Protein 4E08 (pdb70)

Organism: Drosophila melanogaster (NCBI:txid7227)

Sequence (372 aa):
MSKSALVILAPGAEEMEFIIAADVLRRAGIKVTVAGLNGGEAVKCSRDVQILPDTSLAQVASDKFDVVVLPGGLGGSNAMGESSLVGDLLRSQESGGGLIAAICAAPTVLAKHGVASGKSLTSYPSMKPQLVNNYSYVDDKTVVKDGNLITSRGPGTAYEFALKIAEELAGKEKVQEVAKGLLVAYMSKSALVILAPGAEEMEFIIAADVLRRAGIKVTVAGLNGGEAVKCSRDVQILPDTSLAQVASDKFDVVVLPGGLGGSSNAMGESSLVGDLLRSQESGGGLIAAICAAPTVLAKHGVASGKSLTSYPSMKPQLVNNYSYVDDKTVVKDGNLITSRGPGTAYEFALKIAEELAGKEKVQEVAKGLLVAY

Foldseek 3Di:
DAAEEEEEDEAAFPVLLSCLLQVLLVLLVHHYFYAYAPWQAWHQYNVRDTHGGPTHLVVCLVPDHLEYEYTDGPRRLVSLLPDVSNLVSQVVCVVVQHAYEYEALNVLSCVSSVHPFAEEEEHAVVNVVSAVPGYPYDDPDQWDDTRRYIYGHDSVSSNVRSLVVSCVGRHDVSSVVSCVVVVHDD/DAAEEEEEDEAQFAVLLSVLQQVLLVLLVHHYFYAYAVWQAWHQYNVRDTHGGNTHLVVCLVPDHLEYEYGDGPRSLVSLLPDVSNLSVLVCCQVVQHAYEYEALNVVSCVSSVHPWAEEEEHAQVCVVSAVPGYNYDHDDAWDDGRRYIYGYDSVSSNVSSLVVSCVRRNDVSSVVSCVVVVHDD

Nearest PDB structures (foldseek):
  4e08-assembly1_B  TM=1.003E+00  e=2.175E-38  Drosophila melanogaster
  4xll-assembly1_B  TM=9.543E-01  e=8.600E-21  Toxoplasma gondii
  4k2h-assembly1_A  TM=9.562E-01  e=2.232E-19  Salmonella enterica subsp. enterica serovar T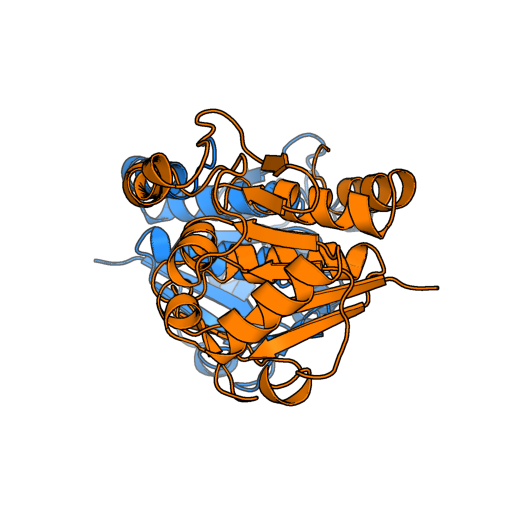yphimurium str. LT2
  3ot1-assembly1_B  TM=9.361E-01  e=4.733E-19  Vibrio cholerae O1 biovar El Tor str. N16961
  3ewn-assembly1_A  TM=8.450E-01  e=3.547E-13  Pseudomonas syringae pv. tomato

Secondary structure (DSSP, 8-state):
---EEEEEE-TT--HHHHHHHHHHHHHTT-EEEEEESSSSS-EE-TTS-EEE-SEETGGGTT---SEEEE---HHHHHHHHH-HHHHHHHHHHHHTT-EEEEETTTHHHHHHTT-STT-EE---GGGGGGSSSSSEE-SS-SEEEETTEEEE-SGGGHHHHHHHHHHHHH-HHHHHHHHHHHT---/---EEEEEE-TT--HHHHHHHHHHHHHTT-EEEEEETTSSS-EE-TTS-EEE-SEEGGGGTT---SEEEE---HHHHHHHHT-HHHHHHHHHHHHTT-EEEEETTTHHHHHHTT-STT-EE---GGGHHHHTTTSEE-SS-SEEEETTEEEE-SGGGHHHHHHHHHHHHH-HHHHHHHHHHHT---

Radius of gyration: 20.21 Å; Cα contacts (8 Å, |Δi|>4): 924; chains: 2; bounding box: 49×44×60 Å

B-factor: mean 31.73, std 8.94, range [16.46, 103.24]

Solvent-accessible surface area: 14583 Å² total; per-residue (Å²): 251,83,86,22,0,3,0,1,0,1,55,19,2,3,0,0,1,0,0,0,2,0,0,0,0,51,47,4,57,8,135,8,22,4,0,0,15,126,25,45,145,36,11,118,3,40,71,80,4,63,0,58,11,78,30,8,0,70,135,14,41,111,72,199,24,51,0,5,0,0,2,0,6,112,34,0,2,80,26,2,9,149,21,92,52,0,0,82,24,0,113,71,19,69,100,67,56,15,30,2,0,0,1,13,5,0,0,15,1,0,31,151,28,59,0,5,79,60,45,26,0,0,0,50,58,85,38,70,102,105,0,67,132,94,13,71,30,28,82,116,120,68,20,15,82,49,49,27,2,0,0,0,33,0,3,35,9,1,18,66,1,0,0,59,0,0,41,74,20,38,29,156,115,80,0,87,96,14,3,169,25,0,55,28,107,86,239,84,82,24,0,2,0,1,0,1,54,18,2,4,0,0,2,0,0,0,1,0,0,0,0,48,49,5,51,7,141,12,20,4,0,0,15,126,25,46,151,40,12,118,4,48,83,80,5,60,0,58,13,80,32,8,0,66,132,13,43,109,74,193,23,55,0,5,0,0,2,0,7,99,40,0,0,59,27,2,10,148,22,87,49,0,0,78,22,0,109,72,19,70,102,66,45,19,12,3,0,0,0,13,4,0,0,1,0,0,37,100,26,57,2,5,83,53,54,36,0,0,0,47,48,82,34,68,103,92,0,64,132,91,12,60,30,51,69,140,116,62,8,11,78,42,45,70,3,0,0,0,40,0,3,37,7,2,21,65,2,0,0,62,0,0,46,82,18,37,30,149,135,77,1,85,98,11,2,169,24,0,54,26,109,87

InterPro domains:
  IPR002818 DJ-1/PfpI [PF01965] (3-168)
  IPR006287 Protein/nucleic acid deglycase DJ-1 [TIGR01383] (5-181)
  IPR029062 Class I glutamine amidotransferase-like [G3DSA:3.40.50.880] (1-187)
  IPR029062 Class I glutamine amidotransferase-like [SSF52317] (3-185)
  IPR050325 Protein/nucleic acid deglycase [PTHR48094] (3-179)

Structure (mmCIF, N/CA/C/O backbone):
data_4E08
#
_entry.id   4E08
#
_cell.length_a   52.520
_cell.length_b   52.520
_cell.length_c   227.173
_cell.angle_alpha   90.00
_cell.angle_beta   90.00
_cell.angle_gamma   120.00
#
_symmetry.space_group_name_H-M   'P 32 2 1'
#
loop_
_entity.id
_entity.type
_entity.pdbx_description
1 polymer 'DJ-1 beta'
2 non-polymer 'SULFATE ION'
3 water water
#
loop_
_atom_site.group_PDB
_atom_site.id
_atom_site.type_symbol
_atom_site.label_atom_id
_atom_site.label_alt_id
_atom_site.label_comp_id
_atom_site.label_asym_id
_atom_site.label_entity_id
_atom_site.label_seq_id
_atom_site.pdbx_PDB_ins_code
_atom_site.Cartn_x
_atom_site.Cartn_y
_atom_site.Cartn_z
_atom_site.occupancy
_atom_site.B_iso_or_equiv
_atom_site.auth_seq_id
_atom_site.auth_comp_id
_atom_site.auth_asym_id
_atom_site.auth_atom_id
_atom_site.pdbx_PDB_model_num
ATOM 1 N N . MET A 1 4 ? 34.307 -7.932 18.302 1.00 83.75 1 MET A N 1
ATOM 2 C CA . MET A 1 4 ? 34.138 -8.725 17.046 1.00 82.63 1 MET A CA 1
ATOM 3 C C . MET A 1 4 ? 32.795 -9.470 16.988 1.00 78.03 1 MET A C 1
ATOM 4 O O . MET A 1 4 ? 32.207 -9.627 15.912 1.00 75.35 1 MET A O 1
ATOM 9 N N . SER A 1 5 ? 32.315 -9.923 18.145 1.00 71.91 2 SER A N 1
ATOM 10 C CA . SER A 1 5 ? 31.034 -10.625 18.231 1.00 64.98 2 SER A CA 1
ATOM 11 C C . SER A 1 5 ? 30.443 -10.578 19.640 1.00 57.83 2 SER A C 1
ATOM 12 O O . SER A 1 5 ? 31.156 -10.362 20.622 1.00 58.78 2 SER A O 1
ATOM 15 N N . LYS A 1 6 ? 29.133 -10.760 19.716 1.00 47.87 3 LYS A N 1
ATOM 16 C CA . LYS A 1 6 ? 28.432 -10.807 20.978 1.00 43.69 3 LYS A CA 1
ATOM 17 C C . LYS A 1 6 ? 27.884 -12.210 21.162 1.00 38.14 3 LYS A C 1
ATOM 18 O O . LYS A 1 6 ? 27.604 -12.927 20.185 1.00 34.35 3 LYS A O 1
ATOM 24 N N . SER A 1 7 ? 27.754 -12.618 22.421 1.00 35.98 4 SER A N 1
ATOM 25 C CA . SER A 1 7 ? 27.307 -13.965 22.728 1.00 32.19 4 SER A CA 1
ATOM 26 C C . SER A 1 7 ? 26.016 -13.985 23.541 1.00 31.18 4 SER A C 1
ATOM 27 O O . SER A 1 7 ? 25.673 -13.006 24.224 1.00 30.72 4 SER A O 1
ATOM 30 N N . ALA A 1 8 ? 25.289 -15.095 23.461 1.00 27.42 5 ALA A N 1
ATOM 31 C CA . ALA A 1 8 ? 24.135 -15.261 24.313 1.00 27.64 5 ALA A CA 1
ATOM 32 C C . ALA A 1 8 ? 24.061 -16.694 24.809 1.00 27.30 5 ALA A C 1
ATOM 33 O O . ALA A 1 8 ? 24.189 -17.633 24.038 1.00 28.24 5 ALA A O 1
ATOM 35 N N . LEU A 1 9 ? 23.862 -16.844 26.109 1.00 26.43 6 LEU A N 1
ATOM 36 C CA . LEU A 1 9 ? 23.633 -18.142 26.693 1.00 24.78 6 LEU A CA 1
ATOM 37 C C . LEU A 1 9 ? 22.128 -18.324 26.848 1.00 24.27 6 LEU A C 1
ATOM 38 O O . LEU A 1 9 ? 21.475 -17.576 27.587 1.00 24.95 6 LEU A O 1
ATOM 43 N N . VAL A 1 10 ? 21.567 -19.311 26.161 1.00 23.23 7 VAL A N 1
ATOM 44 C CA . VAL A 1 10 ? 20.150 -19.586 26.334 1.00 22.33 7 VAL A CA 1
ATOM 45 C C . VAL A 1 10 ? 19.984 -20.909 27.058 1.00 22.81 7 VAL A C 1
ATOM 46 O O . VAL A 1 10 ? 20.368 -21.998 26.516 1.00 23.34 7 VAL A O 1
ATOM 50 N N . ILE A 1 11 ? 19.388 -20.852 28.259 1.00 22.00 8 ILE A N 1
ATOM 51 C CA . ILE A 1 11 ? 19.304 -22.058 29.100 1.00 21.28 8 ILE A CA 1
ATOM 52 C C . ILE A 1 11 ? 18.040 -22.840 28.787 1.00 22.95 8 ILE A C 1
ATOM 53 O O . ILE A 1 11 ? 16.930 -22.321 28.886 1.00 24.11 8 ILE A O 1
ATOM 58 N N . LEU A 1 12 ? 18.219 -24.108 28.412 1.00 24.29 9 LEU A N 1
ATOM 59 C CA . LEU A 1 12 ? 17.099 -24.951 28.010 1.00 22.43 9 LEU A CA 1
ATOM 60 C C . LEU A 1 12 ? 16.784 -25.950 29.118 1.00 23.16 9 LEU A C 1
ATOM 61 O O . LEU A 1 12 ? 17.545 -26.876 29.382 1.00 24.62 9 LEU A O 1
ATOM 66 N N . ALA A 1 13 ? 15.615 -25.801 29.732 1.00 22.76 10 ALA A N 1
ATOM 67 C CA . ALA A 1 13 ? 15.270 -26.657 30.865 1.00 21.73 10 ALA A CA 1
ATOM 68 C C . ALA A 1 13 ? 14.037 -27.512 30.616 1.00 22.17 10 ALA A C 1
ATOM 69 O O . ALA A 1 13 ? 13.132 -27.133 29.849 1.00 21.57 10 ALA A O 1
ATOM 71 N N . PRO A 1 14 ? 13.988 -28.694 31.248 1.00 23.04 11 PRO A N 1
ATOM 72 C CA . PRO A 1 14 ? 12.810 -29.512 31.097 1.00 22.85 11 PRO A CA 1
ATOM 73 C C . PRO A 1 14 ? 11.571 -28.717 31.479 1.00 22.54 11 PRO A C 1
ATOM 74 O O . PRO A 1 14 ? 11.578 -28.002 32.477 1.00 23.64 11 PRO A O 1
ATOM 78 N N . GLY A 1 15 ? 10.559 -28.773 30.618 1.00 21.61 12 GLY A N 1
ATOM 79 C CA . GLY A 1 15 ? 9.301 -28.110 30.848 1.00 21.18 12 GLY A CA 1
ATOM 80 C C . GLY A 1 15 ? 9.307 -26.679 30.366 1.00 21.38 12 GLY A C 1
ATOM 81 O O . GLY A 1 15 ? 8.378 -25.922 30.696 1.00 22.53 12 GLY A O 1
ATOM 82 N N . ALA A 1 16 ? 10.364 -26.283 29.643 1.00 19.94 13 ALA A N 1
ATOM 83 C CA . ALA A 1 16 ? 10.450 -24.935 29.040 1.00 18.91 13 ALA A CA 1
ATOM 84 C C . ALA A 1 16 ? 9.319 -24.712 28.041 1.00 19.31 13 ALA A C 1
ATOM 85 O O . ALA A 1 16 ? 8.888 -25.636 27.324 1.00 19.34 13 ALA A O 1
ATOM 87 N N . GLU A 1 17 ? 8.890 -23.469 27.955 1.00 20.31 14 GLU A N 1
ATOM 88 C CA . GLU A 1 17 ? 8.027 -23.049 26.852 1.00 21.44 14 GLU A CA 1
ATOM 89 C C . GLU A 1 17 ? 8.858 -22.948 25.554 1.00 20.78 14 GLU A C 1
ATOM 90 O O . GLU A 1 17 ? 9.592 -21.966 25.319 1.00 20.28 14 GLU A O 1
ATOM 96 N N . GLU A 1 18 ? 8.741 -23.994 24.749 1.00 21.44 15 GLU A N 1
ATOM 97 C CA . GLU A 1 18 ? 9.483 -24.152 23.509 1.00 21.34 15 GLU A CA 1
ATOM 98 C C . GLU A 1 18 ? 9.356 -22.976 22.515 1.00 21.11 15 GLU A C 1
ATOM 99 O O . GLU A 1 18 ? 10.299 -22.700 21.786 1.00 21.95 15 GLU A O 1
ATOM 105 N N . MET A 1 19 ? 8.183 -22.347 22.447 1.00 20.83 16 MET A N 1
ATOM 106 C CA . MET A 1 19 ? 7.983 -21.199 21.555 1.00 21.15 16 MET A CA 1
ATOM 107 C C . MET A 1 19 ? 8.860 -20.082 22.009 1.00 21.62 16 MET A C 1
ATOM 108 O O . MET A 1 19 ? 9.619 -19.542 21.219 1.00 21.50 16 MET A O 1
ATOM 113 N N . GLU A 1 20 ? 8.758 -19.731 23.286 1.00 21.68 17 GLU A N 1
ATOM 114 C CA . GLU A 1 20 ? 9.569 -18.649 23.849 1.00 23.86 17 GLU A CA 1
ATOM 115 C C . GLU A 1 20 ? 11.074 -18.903 23.640 1.00 22.14 17 GLU A C 1
ATOM 116 O O . GLU A 1 20 ? 11.818 -18.032 23.217 1.00 22.19 17 GLU A O 1
ATOM 122 N N . PHE A 1 21 ? 11.493 -20.106 24.004 1.00 21.68 18 PHE A N 1
ATOM 123 C CA . PHE A 1 21 ? 12.861 -20.589 23.780 1.00 21.44 18 PHE A CA 1
ATOM 124 C C . PHE A 1 21 ? 13.327 -20.435 22.321 1.00 20.83 18 PHE A C 1
ATOM 125 O O . PHE A 1 21 ? 14.415 -19.897 22.071 1.00 20.14 18 PHE A O 1
ATOM 133 N N . ILE A 1 22 ? 12.525 -20.964 21.389 1.00 21.21 19 ILE A N 1
ATOM 134 C CA . ILE A 1 22 ? 12.933 -21.075 19.980 1.00 22.33 19 ILE A CA 1
ATOM 135 C C . ILE A 1 22 ? 13.021 -19.665 19.370 1.00 23.56 19 ILE A C 1
ATOM 136 O O . ILE A 1 22 ? 13.953 -19.353 18.631 1.00 21.94 19 ILE A O 1
ATOM 141 N N . ILE A 1 23 ? 12.076 -18.807 19.747 1.00 21.48 20 ILE A N 1
ATOM 142 C CA . ILE A 1 23 ? 12.100 -17.423 19.292 1.00 21.96 20 ILE A CA 1
ATOM 143 C C . ILE A 1 23 ? 13.350 -16.647 19.727 1.00 20.50 20 ILE A C 1
ATOM 144 O O . ILE A 1 23 ? 13.949 -16.019 18.905 1.00 20.05 20 ILE A O 1
ATOM 149 N N . ALA A 1 24 ? 13.699 -16.694 21.014 1.00 20.24 21 ALA A N 1
ATOM 150 C CA . ALA A 1 24 ? 14.930 -16.116 21.535 1.00 21.33 21 ALA A CA 1
ATOM 151 C C . ALA A 1 24 ? 16.168 -16.737 20.866 1.00 21.75 21 ALA A C 1
ATOM 152 O O . ALA A 1 24 ? 17.022 -16.004 20.402 1.00 22.74 21 ALA A O 1
ATOM 154 N N . ALA A 1 25 ? 16.269 -18.060 20.761 1.00 20.99 22 ALA A N 1
ATOM 155 C CA . ALA A 1 25 ? 17.448 -18.621 20.073 1.00 21.79 22 ALA A CA 1
ATOM 156 C C . ALA A 1 25 ? 17.549 -18.175 18.625 1.00 22.75 22 ALA A C 1
ATOM 157 O O . ALA A 1 25 ? 18.619 -17.809 18.180 1.00 22.58 22 ALA A O 1
ATOM 159 N N . ASP A 1 26 ? 16.422 -18.218 17.902 1.00 22.25 23 ASP A N 1
ATOM 160 C CA . ASP A 1 26 ? 16.444 -18.106 16.448 1.00 22.86 23 ASP A CA 1
ATOM 161 C C . ASP A 1 26 ? 16.620 -16.630 16.105 1.00 22.85 23 ASP A C 1
ATOM 162 O O . ASP A 1 26 ? 17.406 -16.327 15.241 1.00 22.63 23 ASP A O 1
ATOM 167 N N . VAL A 1 27 ? 15.922 -15.732 16.822 1.00 20.59 24 VAL A N 1
ATOM 168 C CA . VAL A 1 27 ? 16.022 -14.287 16.560 1.00 23.33 24 VAL A CA 1
ATOM 169 C C . VAL A 1 27 ? 17.441 -13.783 16.866 1.00 23.87 24 VAL A C 1
ATOM 170 O O . VAL A 1 27 ? 17.983 -12.984 16.108 1.00 24.72 24 VAL A O 1
ATOM 174 N N . LEU A 1 28 ? 18.038 -14.306 17.928 1.00 23.30 25 LEU A N 1
ATOM 175 C CA . LEU A 1 28 ? 19.374 -13.886 18.320 1.00 24.60 25 LEU A CA 1
ATOM 176 C C . LEU A 1 28 ? 20.421 -14.290 17.276 1.00 25.06 25 LEU A C 1
ATOM 177 O O . LEU A 1 28 ? 21.330 -13.514 16.957 1.00 26.71 25 LEU A O 1
ATOM 182 N N . ARG A 1 29 ? 20.265 -15.499 16.739 1.00 24.86 26 ARG A N 1
ATOM 183 C CA . ARG A 1 29 ? 21.113 -15.985 15.649 1.00 25.39 26 ARG A CA 1
ATOM 184 C C . ARG A 1 29 ? 20.942 -15.165 14.383 1.00 25.70 26 ARG A C 1
ATOM 185 O O . ARG A 1 29 ? 21.938 -14.851 13.723 1.00 27.47 26 ARG A O 1
ATOM 193 N N . ARG A 1 30 ? 19.695 -14.801 14.055 1.00 25.30 27 ARG A N 1
ATOM 194 C CA . ARG A 1 30 ? 19.396 -13.924 12.888 1.00 26.85 27 ARG A CA 1
ATOM 195 C C . ARG A 1 30 ? 20.142 -12.607 13.002 1.00 27.36 27 ARG A C 1
ATOM 196 O O . ARG A 1 30 ? 20.593 -12.066 12.003 1.00 27.64 27 ARG A O 1
ATOM 204 N N . ALA A 1 31 ? 20.267 -12.092 14.226 1.00 26.95 28 ALA A N 1
ATOM 205 C CA . ALA A 1 31 ? 20.864 -10.770 14.460 1.00 27.19 28 ALA A CA 1
ATOM 206 C C . ALA A 1 31 ? 22.388 -10.838 14.584 1.00 28.97 28 ALA A C 1
ATOM 207 O O . ALA A 1 31 ? 23.034 -9.831 14.878 1.00 28.54 28 ALA A O 1
ATOM 209 N N . GLY A 1 32 ? 22.960 -12.034 14.376 1.00 28.06 29 GLY A N 1
ATOM 210 C CA . GLY A 1 32 ? 24.423 -12.165 14.196 1.00 29.02 29 GLY A CA 1
ATOM 211 C C . GLY A 1 32 ? 25.100 -12.489 15.517 1.00 29.71 29 GLY A C 1
ATOM 212 O O . GLY A 1 32 ? 26.313 -12.375 15.666 1.00 30.47 29 GLY A O 1
ATOM 213 N N . ILE A 1 33 ? 24.280 -12.859 16.486 1.00 28.50 30 ILE A N 1
ATOM 214 C CA . ILE A 1 33 ? 24.728 -13.153 17.823 1.00 29.89 30 ILE A CA 1
ATOM 215 C C . ILE A 1 33 ? 25.065 -14.631 17.923 1.00 28.03 30 ILE A C 1
ATOM 216 O O . ILE A 1 33 ? 24.360 -15.475 17.378 1.00 27.83 30 ILE A O 1
ATOM 221 N N . LYS A 1 34 ? 26.152 -14.912 18.610 1.00 29.04 31 LYS A N 1
ATOM 222 C CA . LYS A 1 34 ? 26.612 -16.253 18.875 1.00 29.48 31 LYS A CA 1
ATOM 223 C C . LYS A 1 34 ? 25.835 -16.868 20.059 1.00 28.27 31 LYS A C 1
ATOM 224 O O . LYS A 1 34 ? 26.094 -16.599 21.240 1.00 26.70 31 LYS A O 1
ATOM 230 N N . VAL A 1 35 ? 24.870 -17.705 19.712 1.00 27.21 32 VAL A N 1
ATOM 231 C CA . VAL A 1 35 ? 23.999 -18.339 20.696 1.00 26.37 32 VAL A CA 1
ATOM 232 C C . VAL A 1 35 ? 24.468 -19.746 21.062 1.00 26.03 32 VAL A C 1
ATOM 233 O O . VAL A 1 35 ? 24.567 -20.638 20.194 1.00 26.21 32 VAL A O 1
ATOM 237 N N . THR A 1 36 ? 24.699 -19.943 22.355 1.00 25.48 33 THR A N 1
ATOM 238 C CA . THR A 1 36 ? 24.846 -21.280 22.929 1.00 23.91 33 THR A CA 1
ATOM 239 C C . THR A 1 36 ? 23.585 -21.732 23.639 1.00 23.52 33 THR A C 1
ATOM 240 O O . THR A 1 36 ? 23.093 -21.067 24.576 1.00 25.45 33 THR A O 1
ATOM 244 N N . VAL A 1 37 ? 23.048 -22.852 23.195 1.00 21.08 34 VAL A N 1
ATOM 245 C CA . VAL A 1 37 ? 21.903 -23.432 23.856 1.00 21.88 34 VAL A CA 1
ATOM 246 C C . VAL A 1 37 ? 22.476 -24.475 24.822 1.00 23.18 34 VAL A C 1
ATOM 247 O O . VAL A 1 37 ? 23.113 -25.443 24.397 1.00 22.89 34 VAL A O 1
ATOM 251 N N . ALA A 1 38 ? 22.286 -24.230 26.117 1.00 21.66 35 ALA A N 1
ATOM 252 C CA . ALA A 1 38 ? 22.858 -25.044 27.175 1.00 23.61 35 ALA A CA 1
ATOM 253 C C . ALA A 1 38 ? 21.718 -25.790 27.895 1.00 23.93 35 ALA A C 1
ATOM 254 O O . ALA A 1 38 ? 20.847 -25.176 28.504 1.00 25.39 35 ALA A O 1
ATOM 256 N N . GLY A 1 39 ? 21.717 -27.109 27.787 1.00 23.13 36 GLY A N 1
ATOM 257 C CA . GLY A 1 39 ? 20.743 -27.926 28.511 1.00 24.42 36 GLY A CA 1
ATOM 258 C C . GLY A 1 39 ? 20.947 -27.850 30.009 1.00 24.14 36 GLY A C 1
ATOM 259 O O . GLY A 1 39 ? 22.076 -27.950 30.486 1.00 25.04 36 GLY A O 1
ATOM 260 N N . LEU A 1 40 ? 19.860 -27.688 30.761 1.00 24.60 37 LEU A N 1
ATOM 261 C CA . LEU A 1 40 ? 20.010 -27.489 32.209 1.00 25.19 37 LEU A CA 1
ATOM 262 C C . LEU A 1 40 ? 20.741 -28.646 32.903 1.00 26.54 37 LEU A C 1
ATOM 263 O O . LEU A 1 40 ? 21.672 -28.420 33.674 1.00 26.33 37 LEU A O 1
ATOM 268 N N . ASN A 1 41 ? 20.326 -29.885 32.625 1.00 26.94 38 ASN A N 1
ATOM 269 C CA . ASN A 1 41 ? 20.852 -31.029 33.364 1.00 29.02 38 ASN A CA 1
ATOM 270 C C . ASN A 1 41 ? 21.868 -31.896 32.622 1.00 29.30 38 ASN A C 1
ATOM 271 O O . ASN A 1 41 ? 22.289 -32.943 33.133 1.00 29.37 38 ASN A O 1
ATOM 276 N N . GLY A 1 42 ? 22.262 -31.468 31.429 1.00 27.92 39 GLY A N 1
ATOM 277 C CA . GLY A 1 42 ? 23.139 -32.292 30.586 1.00 29.06 39 GLY A CA 1
ATOM 278 C C . GLY A 1 42 ? 23.037 -31.923 29.112 1.00 26.75 39 GLY A C 1
ATOM 279 O O . GLY A 1 42 ? 22.478 -30.887 28.769 1.00 23.20 39 GLY A O 1
ATOM 280 N N . GLY A 1 43 ? 23.609 -32.769 28.253 1.00 26.71 40 GLY A N 1
ATOM 281 C CA . GLY A 1 43 ? 23.580 -32.539 26.816 1.00 26.92 40 GLY A CA 1
ATOM 282 C C . GLY A 1 43 ? 22.451 -33.268 26.085 1.00 28.16 40 GLY A C 1
ATOM 283 O O . GLY A 1 43 ? 22.337 -33.187 24.843 1.00 27.60 40 GLY A O 1
ATOM 284 N N . GLU A 1 44 ? 21.612 -33.957 26.854 1.00 28.92 41 GLU A N 1
ATOM 285 C CA . GLU A 1 44 ? 20.500 -34.745 26.287 1.00 32.12 41 GLU A CA 1
ATOM 286 C C . GLU A 1 44 ? 19.313 -33.875 25.816 1.00 26.72 41 GLU A C 1
ATOM 287 O O . GLU A 1 44 ? 19.157 -32.707 26.206 1.00 25.82 41 GLU A O 1
ATOM 293 N N . ALA A 1 45 ? 18.497 -34.452 24.955 1.00 25.40 42 ALA A N 1
ATOM 294 C CA . ALA A 1 45 ? 17.281 -33.778 24.452 1.00 24.51 42 ALA A CA 1
ATOM 295 C C . ALA A 1 45 ? 16.412 -33.331 25.621 1.00 22.88 42 ALA A C 1
ATOM 296 O O . ALA A 1 45 ? 16.263 -34.076 26.604 1.00 22.78 42 ALA A O 1
ATOM 298 N N . VAL A 1 46 ? 15.845 -32.130 25.513 1.00 21.27 43 VAL A N 1
ATOM 299 C CA . VAL A 1 46 ? 15.009 -31.563 26.585 1.00 20.62 43 VAL A CA 1
ATOM 300 C C . VAL A 1 46 ? 13.556 -31.608 26.131 1.00 20.68 43 VAL A C 1
ATOM 301 O O . VAL A 1 46 ? 13.250 -31.189 25.034 1.00 19.68 43 VAL A O 1
ATOM 305 N N . LYS A 1 47 ? 12.696 -32.200 26.949 1.00 21.43 44 LYS A N 1
ATOM 306 C CA . LYS A 1 47 ? 11.262 -32.265 26.685 1.00 23.28 44 LYS A CA 1
ATOM 307 C C . LYS A 1 47 ? 10.567 -31.010 27.237 1.00 22.60 44 LYS A C 1
ATOM 308 O O . LYS A 1 47 ? 10.529 -30.773 28.459 1.00 22.91 44 LYS A O 1
ATOM 314 N N . CYS A 1 48 ? 10.040 -30.207 26.317 1.00 20.83 45 CYS A N 1
ATOM 315 C CA . CYS A 1 48 ? 9.472 -28.926 26.653 1.00 20.80 45 CYS A CA 1
ATOM 316 C C . CYS A 1 48 ? 7.991 -29.058 27.067 1.00 21.74 45 CYS A C 1
ATOM 317 O O . CYS A 1 48 ? 7.433 -30.177 27.108 1.00 20.61 45 CYS A O 1
ATOM 320 N N . SER A 1 49 ? 7.367 -27.918 27.336 1.00 21.65 46 SER A N 1
ATOM 321 C CA . SER A 1 49 ? 6.045 -27.883 27.956 1.00 21.73 46 SER A CA 1
ATOM 322 C C . SER A 1 49 ? 4.931 -28.485 27.133 1.00 22.33 46 SER A C 1
ATOM 323 O O . SER A 1 49 ? 3.960 -28.964 27.706 1.00 22.89 46 SER A O 1
ATOM 326 N N . ARG A 1 50 ? 5.040 -28.458 25.797 1.00 21.44 47 ARG A N 1
ATOM 327 C CA . ARG A 1 50 ? 4.038 -29.069 24.946 1.00 21.94 47 ARG A CA 1
ATOM 328 C C . ARG A 1 50 ? 4.648 -30.276 24.246 1.00 23.30 47 ARG A C 1
ATOM 329 O O . ARG A 1 50 ? 4.285 -30.617 23.115 1.00 21.88 47 ARG A O 1
ATOM 337 N N . ASP A 1 51 ? 5.594 -30.916 24.945 1.00 24.30 48 ASP A N 1
ATOM 338 C CA . ASP A 1 51 ? 6.141 -32.217 24.539 1.00 25.84 48 ASP A CA 1
ATOM 339 C C . ASP A 1 51 ? 7.035 -32.198 23.280 1.00 25.47 48 ASP A C 1
ATOM 340 O O . ASP A 1 51 ? 7.326 -33.254 22.743 1.00 26.81 48 ASP A O 1
ATOM 345 N N . VAL A 1 52 ? 7.449 -31.025 22.821 1.00 24.38 49 VAL A N 1
ATOM 346 C CA . VAL A 1 52 ? 8.469 -30.922 21.773 1.00 25.13 49 VAL A CA 1
ATOM 347 C C . VAL A 1 52 ? 9.821 -31.143 22.444 1.00 24.75 49 VAL A C 1
ATOM 348 O O . VAL A 1 52 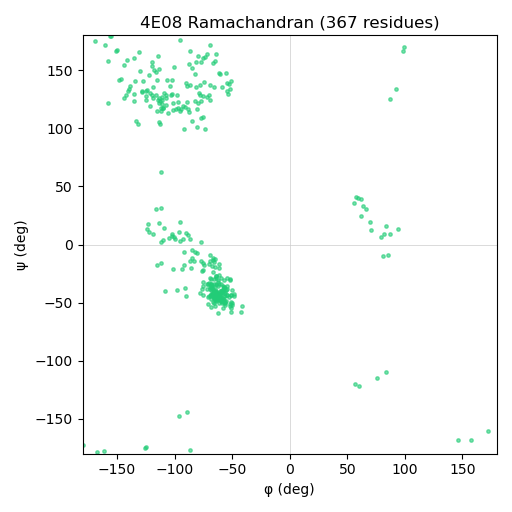? 10.126 -30.507 23.488 1.00 21.57 49 VAL A O 1
ATOM 352 N N . GLN A 1 53 ? 10.614 -32.038 21.850 1.00 23.34 50 GLN A N 1
ATOM 353 C CA . GLN A 1 53 ? 11.965 -32.373 22.331 1.00 24.28 50 GLN A CA 1
ATOM 354 C C . GLN A 1 53 ? 13.060 -31.714 21.530 1.00 22.58 50 GLN A C 1
ATOM 355 O O . GLN A 1 53 ? 13.069 -31.750 20.306 1.00 22.90 50 GLN A O 1
ATOM 361 N N . ILE A 1 54 ? 13.966 -31.077 22.228 1.00 20.83 51 ILE A N 1
ATOM 362 C CA . ILE A 1 54 ? 14.942 -30.223 21.549 1.00 21.67 51 ILE A CA 1
ATOM 363 C C . ILE A 1 54 ? 16.314 -30.622 22.019 1.00 21.16 51 ILE A C 1
ATOM 364 O O . ILE A 1 54 ? 16.542 -30.756 23.215 1.00 20.76 51 ILE A O 1
ATOM 369 N N . LEU A 1 55 ? 17.229 -30.814 21.080 1.00 22.69 52 LEU A N 1
ATOM 370 C CA . LEU A 1 55 ? 18.637 -31.051 21.409 1.00 24.82 52 LEU A CA 1
ATOM 371 C C . LEU A 1 55 ? 19.355 -29.772 21.729 1.00 24.19 52 LEU A C 1
ATOM 372 O O . LEU A 1 55 ? 19.433 -28.892 20.876 1.00 23.58 52 LEU A O 1
ATOM 377 N N . PRO A 1 56 ? 19.937 -29.680 22.938 1.00 25.02 53 PRO A N 1
ATOM 378 C CA . PRO A 1 56 ? 20.797 -28.544 23.228 1.00 24.17 53 PRO A CA 1
ATOM 379 C C . PRO A 1 56 ? 22.126 -28.638 22.473 1.00 24.62 53 PRO A C 1
ATOM 380 O O . PRO A 1 56 ? 22.481 -29.723 21.977 1.00 25.20 53 PRO A O 1
ATOM 384 N N . ASP A 1 57 ? 22.855 -27.523 22.386 1.00 24.20 54 ASP A N 1
ATOM 385 C CA . ASP A 1 57 ? 24.183 -27.515 21.768 1.00 24.99 54 ASP A CA 1
ATOM 386 C C . ASP A 1 57 ? 25.181 -28.226 22.704 1.00 24.94 54 ASP A C 1
ATOM 387 O O . ASP A 1 57 ? 26.084 -28.941 22.268 1.00 24.56 54 ASP A O 1
ATOM 39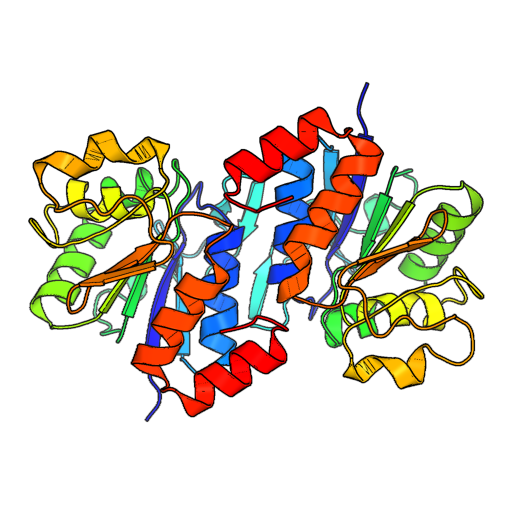2 N N . THR A 1 58 ? 25.011 -28.001 24.003 1.00 24.58 55 THR A N 1
ATOM 393 C CA . THR A 1 58 ? 25.890 -28.539 25.034 1.00 24.76 55 THR A CA 1
ATOM 394 C C . THR A 1 58 ? 25.148 -28.482 26.388 1.00 24.24 55 THR A C 1
ATOM 395 O O . THR A 1 58 ? 23.960 -28.132 26.428 1.00 23.25 55 THR A O 1
ATOM 399 N N . SER A 1 59 ? 25.801 -28.890 27.470 1.00 23.98 56 SER A N 1
ATOM 400 C CA . SER A 1 59 ? 25.235 -28.754 28.832 1.00 23.97 56 SER A CA 1
ATOM 401 C C . SER A 1 59 ? 25.546 -27.390 29.507 1.00 23.85 56 SER A C 1
ATOM 402 O O . SER A 1 59 ? 26.532 -26.739 29.187 1.00 24.69 56 SER A O 1
ATOM 405 N N . LEU A 1 60 ? 24.706 -26.983 30.456 1.00 25.00 57 LEU A N 1
ATOM 406 C CA . LEU A 1 60 ? 24.991 -25.772 31.255 1.00 25.35 57 LEU A CA 1
ATOM 407 C C . LEU A 1 60 ? 26.349 -25.953 31.940 1.00 26.95 57 LEU A C 1
ATOM 408 O O . LEU A 1 60 ? 27.212 -25.056 31.912 1.00 27.81 57 LEU A O 1
ATOM 413 N N . ALA A 1 61 ? 26.558 -27.137 32.504 1.00 26.56 58 ALA A N 1
ATOM 414 C CA . ALA A 1 61 ? 27.775 -27.406 33.256 1.00 27.94 58 ALA A CA 1
ATOM 415 C C . ALA A 1 61 ? 29.011 -27.165 32.390 1.00 27.97 58 ALA A C 1
ATOM 416 O O . ALA A 1 61 ? 30.002 -26.663 32.868 1.00 26.80 58 ALA A O 1
ATOM 418 N N . GLN A 1 62 ? 28.923 -27.498 31.112 1.00 27.01 59 GLN A N 1
ATOM 419 C CA . GLN A 1 62 ? 30.104 -27.405 30.247 1.00 27.69 59 GLN A CA 1
ATOM 420 C C . GLN A 1 62 ? 30.437 -25.964 29.857 1.00 27.54 59 GLN A C 1
ATOM 421 O O . GLN A 1 62 ? 31.545 -25.673 29.402 1.00 28.77 59 GLN A O 1
ATOM 427 N N . VAL A 1 63 ? 29.500 -25.053 30.043 1.00 26.20 60 VAL A N 1
ATOM 428 C CA . VAL A 1 63 ? 29.808 -23.639 29.777 1.00 27.02 60 VAL A CA 1
ATOM 429 C C . VAL A 1 63 ? 29.791 -22.806 31.054 1.00 27.47 60 VAL A C 1
ATOM 430 O O . VAL A 1 63 ? 29.722 -21.576 31.011 1.00 28.70 60 VAL A O 1
ATOM 434 N N . ALA A 1 64 ? 29.893 -23.466 32.197 1.00 27.64 61 ALA A N 1
ATOM 435 C CA . ALA A 1 64 ? 29.927 -22.749 33.480 1.00 27.90 61 ALA A CA 1
ATOM 436 C C . ALA A 1 64 ? 31.165 -21.863 33.711 1.00 29.87 61 ALA A C 1
ATOM 437 O O . ALA A 1 64 ? 31.179 -21.040 34.642 1.00 30.90 61 ALA A O 1
ATOM 439 N N . SER A 1 65 ? 32.227 -22.023 32.923 1.00 30.26 62 SER A N 1
ATOM 440 C CA . SER A 1 65 ? 33.383 -21.102 33.122 1.00 31.84 62 SER A CA 1
ATOM 441 C C . SER A 1 65 ? 33.447 -19.980 32.058 1.00 32.09 62 SER A C 1
ATOM 442 O O . SER A 1 65 ? 34.440 -19.228 31.973 1.00 32.90 62 SER A O 1
ATOM 445 N N . ASP A 1 66 ? 32.410 -19.894 31.226 1.00 31.51 63 ASP A N 1
ATOM 446 C CA . ASP A 1 66 ? 32.396 -18.957 30.100 1.00 32.24 63 ASP A CA 1
ATOM 447 C C . ASP A 1 66 ? 31.577 -17.714 30.429 1.00 32.88 63 ASP A C 1
ATOM 448 O O . ASP A 1 66 ? 30.638 -17.774 31.239 1.00 31.16 63 ASP A O 1
ATOM 453 N N . LYS A 1 67 ? 31.935 -16.603 29.784 1.00 32.72 64 LYS A N 1
ATOM 454 C CA . LYS A 1 67 ? 31.224 -15.342 29.922 1.00 32.80 64 LYS A CA 1
ATOM 455 C C . LYS A 1 67 ? 30.326 -15.112 28.702 1.00 30.09 64 LYS A C 1
ATOM 456 O O . LYS A 1 67 ? 30.670 -15.435 27.576 1.00 29.78 64 LYS A O 1
ATOM 462 N N . PHE A 1 68 ? 29.154 -14.567 28.935 1.00 29.08 65 PHE A N 1
ATOM 463 C CA . PHE A 1 68 ? 28.213 -14.363 27.860 1.00 27.64 65 PHE A CA 1
ATOM 464 C C . PHE A 1 68 ? 27.674 -12.954 28.020 1.00 28.73 65 PHE A C 1
ATOM 465 O O . PHE A 1 68 ? 27.439 -12.502 29.149 1.00 29.68 65 PHE A O 1
ATOM 473 N N . ASP A 1 69 ? 27.490 -12.247 26.913 1.00 28.81 66 ASP A N 1
ATOM 474 C CA . ASP A 1 69 ? 26.979 -10.881 26.995 1.00 29.70 66 ASP A CA 1
ATOM 475 C C . ASP A 1 69 ? 25.537 -10.877 27.513 1.00 29.26 66 ASP A C 1
ATOM 476 O O . ASP A 1 69 ? 25.087 -9.894 28.098 1.00 29.74 66 ASP A O 1
ATOM 481 N N . VAL A 1 70 ? 24.838 -11.997 27.343 1.00 27.39 67 VAL A N 1
ATOM 482 C CA . VAL A 1 70 ? 23.501 -12.118 27.886 1.00 26.52 67 VAL A CA 1
ATOM 483 C C . VAL A 1 70 ? 23.188 -13.551 28.272 1.00 26.58 67 VAL A C 1
ATOM 484 O O . VAL A 1 70 ? 23.599 -14.504 27.581 1.00 26.20 67 VAL A O 1
ATOM 488 N N . VAL A 1 71 ? 22.472 -13.688 29.395 1.00 25.81 68 VAL A N 1
ATOM 489 C CA . VAL A 1 71 ? 21.976 -14.941 29.873 1.00 25.59 68 VAL A CA 1
ATOM 490 C C . VAL A 1 71 ? 20.447 -14.888 29.736 1.00 26.05 68 VAL A C 1
ATOM 491 O O . VAL A 1 71 ? 19.793 -14.022 30.309 1.00 26.10 68 VAL A O 1
ATOM 495 N N . VAL A 1 72 ? 19.905 -15.778 28.921 1.00 24.05 69 VAL A N 1
ATOM 496 C CA . VAL A 1 72 ? 18.483 -15.735 28.568 1.00 23.68 69 VAL A CA 1
ATOM 497 C C . VAL A 1 72 ? 17.710 -16.859 29.241 1.00 23.92 69 VAL A C 1
ATOM 498 O O . VAL A 1 72 ? 18.076 -18.028 29.109 1.00 22.69 69 VAL A O 1
ATOM 502 N N . LEU A 1 73 ? 16.613 -16.503 29.924 1.00 23.46 70 LEU A N 1
ATOM 503 C CA . LEU A 1 73 ? 15.821 -17.500 30.620 1.00 22.98 70 LEU A CA 1
ATOM 504 C C . LEU A 1 73 ? 14.477 -17.622 29.965 1.00 23.09 70 LEU A C 1
ATOM 505 O O . LEU A 1 73 ? 13.638 -16.763 30.183 1.00 24.48 70 LEU A O 1
ATOM 510 N N . PRO A 1 74 ? 14.246 -18.690 29.164 1.00 21.86 71 PRO A N 1
ATOM 511 C CA . PRO A 1 74 ? 12.906 -18.862 28.610 1.00 20.78 71 PRO A CA 1
ATOM 512 C C . PRO A 1 74 ? 11.926 -19.113 29.771 1.00 21.29 71 PRO A C 1
ATOM 513 O O . PRO A 1 74 ? 12.365 -19.536 30.846 1.00 20.13 71 PRO A O 1
ATOM 517 N N . GLY A 1 75 ? 10.623 -18.861 29.560 1.00 21.11 72 GLY A N 1
ATOM 518 C CA . GLY A 1 75 ? 9.607 -19.183 30.585 1.00 21.64 72 GLY A CA 1
ATOM 519 C C . GLY A 1 75 ? 9.016 -20.590 30.515 1.00 21.51 72 GLY A C 1
ATOM 520 O O . GLY A 1 75 ? 9.708 -21.570 30.166 1.00 23.87 72 GLY A O 1
ATOM 521 N N . GLY A 1 76 ? 7.734 -20.711 30.832 1.00 21.34 73 GLY A N 1
ATOM 522 C CA . GLY A 1 76 ? 7.139 -22.043 31.108 1.00 19.86 73 GLY A CA 1
ATOM 523 C C . GLY A 1 76 ? 7.311 -22.410 32.574 1.00 20.72 73 GLY A C 1
ATOM 524 O O . GLY A 1 76 ? 8.441 -22.442 33.084 1.00 21.39 73 GLY A O 1
ATOM 525 N N . LEU A 1 77 ? 6.206 -22.732 33.241 1.00 21.50 74 LEU A N 1
ATOM 526 C CA . LEU A 1 77 ? 6.236 -23.035 34.658 1.00 22.94 74 LEU A CA 1
ATOM 527 C C . LEU A 1 77 ? 7.300 -24.080 35.095 1.00 24.00 74 LEU A C 1
ATOM 528 O O . LEU A 1 77 ? 8.075 -23.832 36.034 1.00 25.68 74 LEU A O 1
ATOM 533 N N . GLY A 1 78 ? 7.344 -25.231 34.415 1.00 22.93 75 GLY A N 1
ATOM 534 C CA . GLY A 1 78 ? 8.282 -26.290 34.744 1.00 23.56 75 GLY A CA 1
ATOM 535 C C . GLY A 1 78 ? 9.740 -25.945 34.474 1.00 23.79 75 GLY A C 1
ATOM 536 O O . GLY A 1 78 ? 10.647 -26.352 35.231 1.00 24.09 75 GLY A O 1
ATOM 537 N N . GLY A 1 79 ? 9.987 -25.232 33.384 1.00 22.66 76 GLY A N 1
ATOM 538 C CA . GLY A 1 79 ? 11.371 -24.821 33.042 1.00 20.68 76 GLY A CA 1
ATOM 539 C C . GLY A 1 79 ? 11.823 -23.798 34.065 1.00 22.15 76 GLY A C 1
ATOM 540 O O . GLY A 1 79 ? 12.959 -23.822 34.576 1.00 21.04 76 GLY A O 1
ATOM 541 N N . SER A 1 80 ? 10.913 -22.888 34.378 1.00 21.79 77 SER A N 1
ATOM 542 C CA . SER A 1 80 ? 11.205 -21.892 35.383 1.00 24.15 77 SER A CA 1
ATOM 543 C C . SER A 1 80 ? 11.392 -22.513 36.795 1.00 24.42 77 SER A C 1
ATOM 544 O O . SER A 1 80 ? 12.367 -22.213 37.495 1.00 25.91 77 SER A O 1
ATOM 547 N N . ASN A 1 81 ? 10.496 -23.408 37.204 1.00 25.73 78 ASN A N 1
ATOM 548 C CA . ASN A 1 81 ? 10.714 -24.167 38.453 1.00 27.25 78 ASN A CA 1
ATOM 549 C C . ASN A 1 81 ? 12.093 -24.888 38.527 1.00 26.04 78 ASN A C 1
ATOM 550 O O . ASN A 1 81 ? 12.760 -24.838 39.558 1.00 24.05 78 ASN A O 1
ATOM 555 N N . ALA A 1 82 ? 12.492 -25.551 37.433 1.00 24.85 79 ALA A N 1
ATOM 556 C CA . ALA A 1 82 ? 13.788 -26.222 37.359 1.00 25.79 79 ALA A CA 1
ATOM 557 C C . ALA A 1 82 ? 14.959 -25.257 37.495 1.00 25.13 79 ALA A C 1
ATOM 558 O O . ALA A 1 82 ? 15.895 -25.537 38.204 1.00 26.78 79 ALA A O 1
ATOM 560 N N . MET A 1 83 ? 14.902 -24.118 36.808 1.00 24.87 80 MET A N 1
ATOM 561 C CA . MET A 1 83 ? 15.979 -23.125 36.887 1.00 24.82 80 MET A CA 1
ATOM 562 C C . MET A 1 83 ? 16.049 -22.490 38.275 1.00 25.22 80 MET A C 1
ATOM 563 O O . MET A 1 83 ? 17.130 -22.250 38.808 1.00 23.52 80 MET A O 1
ATOM 568 N N . GLY A 1 84 ? 14.878 -22.305 38.877 1.00 25.63 81 GLY A N 1
ATOM 569 C CA . GLY A 1 84 ? 14.768 -21.780 40.234 1.00 28.72 81 GLY A CA 1
ATOM 570 C C . GLY A 1 84 ? 15.334 -22.704 41.297 1.00 30.95 81 GLY A C 1
ATOM 571 O O . GLY A 1 84 ? 15.817 -22.233 42.319 1.00 32.10 81 GLY A O 1
ATOM 572 N N . GLU A 1 85 ? 15.292 -24.013 41.056 1.00 32.00 82 GLU A N 1
ATOM 573 C CA . GLU A 1 85 ? 15.891 -24.983 41.978 1.00 34.75 82 GLU A CA 1
ATOM 574 C C . GLU A 1 85 ? 17.374 -25.265 41.750 1.00 33.99 82 GLU A C 1
ATOM 575 O O . GLU A 1 85 ? 18.010 -25.882 42.579 1.00 34.13 82 GLU A O 1
ATOM 581 N N . SER A 1 86 ? 17.898 -24.846 40.604 1.00 32.57 83 SER A N 1
ATOM 582 C CA . SER A 1 86 ? 19.268 -25.163 40.192 1.00 32.27 83 SER A CA 1
ATOM 583 C C . SER A 1 86 ? 20.272 -24.243 40.869 1.00 32.96 83 SER A C 1
ATOM 584 O O . SER A 1 86 ? 20.237 -23.030 40.637 1.00 32.47 83 SER A O 1
ATOM 587 N N . SER A 1 87 ? 21.163 -24.791 41.697 1.00 34.23 84 SER A N 1
ATOM 588 C CA . SER A 1 87 ? 22.234 -23.959 42.258 1.00 35.86 84 SER A CA 1
ATOM 589 C C . SER A 1 87 ? 23.160 -23.372 41.171 1.00 33.76 84 SER A C 1
ATOM 590 O O . SER A 1 87 ? 23.647 -22.228 41.284 1.00 34.48 84 SER A O 1
ATOM 593 N N . LEU A 1 88 ? 23.363 -24.130 40.107 1.00 31.04 85 LEU A N 1
ATOM 594 C CA . LEU A 1 88 ? 24.157 -23.646 38.977 1.00 29.22 85 LEU A CA 1
ATOM 595 C C . LEU A 1 88 ? 23.594 -22.398 38.278 1.00 27.65 85 LEU A C 1
ATOM 596 O O . LEU A 1 88 ? 24.329 -21.444 38.037 1.00 28.34 85 LEU A O 1
ATOM 601 N N . VAL A 1 89 ? 22.293 -22.399 37.979 1.00 26.28 86 VAL A N 1
ATOM 602 C CA . VAL A 1 89 ? 21.619 -21.203 37.462 1.00 25.33 86 VAL A CA 1
ATOM 603 C C . VAL A 1 89 ? 21.816 -20.000 38.402 1.00 26.05 86 VAL A C 1
ATOM 604 O O . VAL A 1 89 ? 22.176 -18.929 37.930 1.00 26.48 86 VAL A O 1
ATOM 608 N N . GLY A 1 90 ? 21.575 -20.189 39.704 1.00 26.51 87 GLY A N 1
ATOM 609 C CA . GLY A 1 90 ? 21.875 -19.164 40.733 1.00 29.46 87 GLY A CA 1
ATOM 610 C C . GLY A 1 90 ? 23.301 -18.605 40.650 1.00 31.07 87 GLY A C 1
ATOM 611 O O . GLY A 1 90 ? 23.482 -17.377 40.584 1.00 31.96 87 GLY A O 1
ATOM 612 N N . ASP A 1 91 ? 24.316 -19.475 40.630 1.00 31.73 88 ASP A N 1
ATOM 613 C CA . ASP A 1 91 ? 25.733 -19.001 40.552 1.00 33.51 88 ASP A CA 1
ATOM 614 C C . ASP A 1 91 ? 25.976 -18.200 39.296 1.00 32.90 88 ASP A C 1
ATOM 615 O O . ASP A 1 91 ? 26.650 -17.167 39.320 1.00 33.66 88 ASP A O 1
ATOM 620 N N . LEU A 1 92 ? 25.425 -18.684 38.183 1.00 32.19 89 LEU A N 1
ATOM 621 C CA . LEU A 1 92 ? 25.685 -18.055 36.909 1.00 32.38 89 LEU A CA 1
ATOM 622 C C . LEU A 1 92 ? 24.959 -16.713 36.806 1.00 33.10 89 LEU A C 1
ATOM 623 O O . LEU A 1 92 ? 25.488 -15.757 36.223 1.00 34.05 89 LEU A O 1
ATOM 628 N N . LEU A 1 93 ? 23.778 -16.629 37.412 1.00 32.38 90 LEU A N 1
ATOM 629 C CA . LEU A 1 93 ? 23.032 -15.376 37.406 1.00 33.76 90 LEU A CA 1
ATOM 630 C C . LEU A 1 93 ? 23.695 -14.317 38.297 1.00 34.50 90 LEU A C 1
ATOM 631 O O . LEU A 1 93 ? 23.833 -13.160 37.879 1.00 35.83 90 LEU A O 1
ATOM 636 N N . ARG A 1 94 ? 24.107 -14.703 39.500 1.00 35.08 91 ARG A N 1
ATOM 637 C CA . ARG A 1 94 ? 24.853 -13.782 40.371 1.00 37.78 91 ARG A CA 1
ATOM 638 C C . ARG A 1 94 ? 26.139 -13.281 39.686 1.00 39.03 91 ARG A C 1
ATOM 639 O O . ARG A 1 94 ? 26.486 -12.105 39.807 1.00 40.64 91 ARG A O 1
ATOM 647 N N . SER A 1 95 ? 26.813 -14.166 38.957 1.00 38.54 92 SER A N 1
ATOM 648 C CA . SER A 1 95 ? 28.035 -13.821 38.205 1.00 40.22 92 SER A CA 1
ATOM 649 C C . SER A 1 95 ? 27.721 -12.796 37.098 1.00 39.58 92 SER A C 1
ATOM 650 O O . SER A 1 95 ? 28.422 -11.803 36.937 1.00 38.38 92 SER A O 1
ATOM 653 N N . GLN A 1 96 ? 26.653 -13.054 36.332 1.00 37.71 93 GLN A N 1
ATOM 654 C CA . GLN A 1 96 ? 26.225 -12.139 35.277 1.00 37.10 93 GLN A CA 1
ATOM 655 C C . GLN A 1 96 ? 25.861 -10.761 35.819 1.00 39.04 93 GLN A C 1
ATOM 656 O O . GLN A 1 96 ? 26.230 -9.741 35.220 1.00 37.64 93 GLN A O 1
ATOM 662 N N . GLU A 1 97 ? 25.141 -10.730 36.949 1.00 41.64 94 GLU A N 1
ATOM 663 C CA . GLU A 1 97 ? 24.775 -9.458 37.592 1.00 45.49 94 GLU A CA 1
ATOM 664 C C . GLU A 1 97 ? 26.003 -8.669 38.040 1.00 46.10 94 GLU A C 1
ATOM 665 O O . GLU A 1 97 ? 26.056 -7.455 37.840 1.00 47.12 94 GLU A O 1
ATOM 671 N N . SER A 1 98 ? 26.996 -9.349 38.616 1.00 45.18 95 SER A N 1
ATOM 672 C CA . SER A 1 98 ? 28.172 -8.655 39.153 1.00 46.27 95 SER A CA 1
ATOM 673 C C . SER A 1 98 ? 29.162 -8.191 38.087 1.00 46.62 95 SER A C 1
ATOM 674 O O . SER A 1 98 ? 29.921 -7.278 38.336 1.00 48.27 95 SER A O 1
ATOM 677 N N . GLY A 1 99 ? 29.146 -8.810 36.906 1.00 45.25 96 GLY A N 1
ATOM 678 C CA . GLY A 1 99 ? 29.936 -8.326 35.776 1.00 45.80 96 GLY A CA 1
ATOM 679 C C . GLY A 1 99 ? 29.201 -7.329 34.891 1.00 45.08 96 GLY A C 1
ATOM 680 O O . GLY A 1 99 ? 29.665 -7.012 33.812 1.00 46.63 96 GLY A O 1
ATOM 681 N N . GLY A 1 100 ? 28.037 -6.857 35.328 1.00 44.87 97 GLY A N 1
ATOM 682 C CA . GLY A 1 100 ? 27.238 -5.912 34.551 1.00 43.33 97 GLY A CA 1
ATOM 683 C C . GLY A 1 100 ? 26.766 -6.463 33.209 1.00 42.07 97 GLY A C 1
ATOM 684 O O . GLY A 1 100 ? 26.516 -5.686 32.291 1.00 42.96 97 GLY A O 1
ATOM 685 N N . GLY A 1 101 ? 26.661 -7.792 33.086 1.00 38.83 98 GLY A N 1
ATOM 686 C CA . GLY A 1 101 ? 26.173 -8.436 31.866 1.00 36.29 98 GLY A CA 1
ATOM 687 C C . GLY A 1 101 ? 24.650 -8.410 31.854 1.00 34.90 98 GLY A C 1
ATOM 688 O O . GLY A 1 101 ? 24.022 -8.262 32.903 1.00 35.35 98 GLY A O 1
ATOM 689 N N . LEU A 1 102 ? 24.054 -8.515 30.675 1.00 33.69 99 LEU A N 1
ATOM 690 C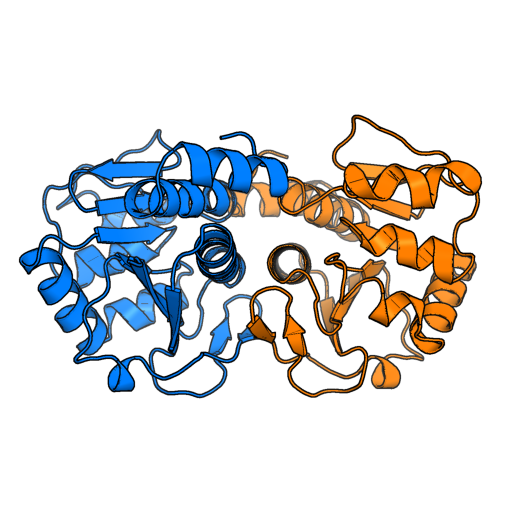 CA . LEU A 1 102 ? 22.591 -8.540 30.543 1.00 34.91 99 LEU A CA 1
ATOM 691 C C . LEU A 1 102 ? 21.935 -9.804 31.089 1.00 33.82 99 LEU A C 1
ATOM 692 O O . LEU A 1 102 ? 22.418 -10.925 30.865 1.00 34.86 99 LEU A O 1
ATOM 697 N N . ILE A 1 103 ? 20.821 -9.633 31.795 1.00 33.84 100 ILE A N 1
ATOM 698 C CA . ILE A 1 103 ? 19.937 -10.766 32.111 1.00 31.95 100 ILE A CA 1
ATOM 699 C C . ILE A 1 103 ? 18.561 -10.536 31.505 1.00 31.70 100 ILE A C 1
ATOM 700 O O . ILE A 1 103 ? 18.017 -9.423 31.576 1.00 34.14 100 ILE A O 1
ATOM 705 N N . ALA A 1 104 ? 18.017 -11.583 30.895 1.00 28.20 101 ALA A N 1
ATOM 706 C CA . ALA A 1 104 ? 16.791 -11.483 30.144 1.00 27.75 101 ALA A CA 1
ATOM 707 C C . ALA A 1 104 ? 15.898 -12.654 30.517 1.00 26.94 101 ALA A C 1
ATOM 708 O O . ALA A 1 104 ? 16.332 -13.781 30.439 1.00 27.90 101 ALA A O 1
ATOM 710 N N . ALA A 1 105 ? 14.676 -12.371 30.982 1.00 26.69 102 ALA A N 1
ATOM 711 C CA . ALA A 1 105 ? 13.719 -13.405 31.387 1.00 24.78 102 ALA A CA 1
ATOM 712 C C . ALA A 1 105 ? 12.279 -13.099 30.963 1.00 25.24 102 ALA A C 1
ATOM 713 O O . ALA A 1 105 ? 11.756 -11.991 31.157 1.00 25.49 102 ALA A O 1
ATOM 715 N N . ILE A 1 106 ? 11.620 -14.105 30.414 1.00 23.72 103 ILE A N 1
ATOM 716 C CA . ILE A 1 106 ? 10.280 -13.935 29.886 1.00 24.24 103 ILE A CA 1
ATOM 717 C C . ILE A 1 106 ? 9.315 -14.911 30.583 1.00 25.47 103 ILE A C 1
ATOM 718 O O . ILE A 1 106 ? 9.718 -16.017 30.952 1.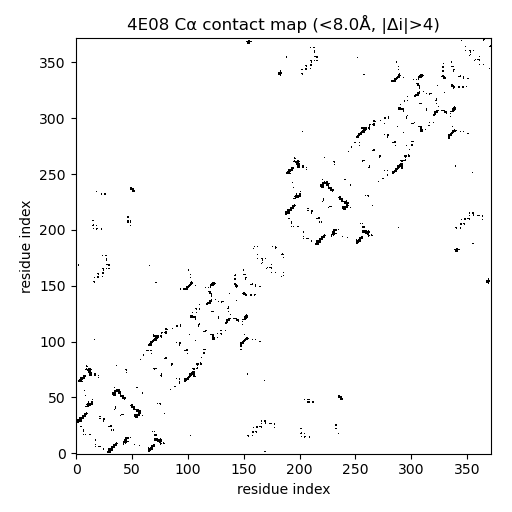00 24.13 103 ILE A O 1
ATOM 723 N N . CYS A 1 107 ? 8.070 -14.463 30.774 1.00 26.59 104 CYS A N 1
ATOM 724 C CA . CYS A 1 107 ? 6.896 -15.306 31.156 1.00 27.65 104 CYS A CA 1
ATOM 725 C C . CYS A 1 107 ? 6.965 -15.686 32.659 1.00 27.21 104 CYS A C 1
ATOM 726 O O . CYS A 1 107 ? 6.875 -14.790 33.512 1.00 27.70 104 CYS A O 1
ATOM 729 N N . ALA A 1 108 ? 7.129 -16.958 33.012 1.00 25.23 105 ALA A N 1
ATOM 730 C CA . ALA A 1 108 ? 7.314 -17.287 34.435 1.00 23.58 105 ALA A CA 1
ATOM 731 C C . ALA A 1 108 ? 8.758 -17.131 34.900 1.00 22.70 105 ALA A C 1
ATOM 732 O O . ALA A 1 108 ? 9.006 -17.111 36.094 1.00 23.44 105 ALA A O 1
ATOM 734 N N . ALA A 1 109 ? 9.704 -17.022 33.968 1.00 21.24 106 ALA A N 1
ATOM 735 C CA . ALA A 1 109 ? 11.137 -17.049 34.329 1.00 22.35 106 ALA A CA 1
ATOM 736 C C . ALA A 1 109 ? 11.642 -15.939 35.245 1.00 22.04 106 ALA A C 1
ATOM 737 O O . ALA A 1 109 ? 12.633 -16.139 35.924 1.00 22.00 106 ALA A O 1
ATOM 739 N N . PRO A 1 110 ? 10.996 -14.744 35.249 1.00 23.42 107 PRO A N 1
ATOM 740 C CA . PRO A 1 110 ? 11.518 -13.802 36.244 1.00 23.20 107 PRO A CA 1
ATOM 741 C C . PRO A 1 110 ? 11.393 -14.283 37.699 1.00 24.72 107 PRO A C 1
ATOM 742 O O . PRO A 1 110 ? 12.069 -13.723 38.576 1.00 24.47 107 PRO A O 1
ATOM 746 N N . THR A 1 111 ? 10.548 -15.303 37.980 1.00 24.77 108 THR A N 1
ATOM 747 C CA . THR A 1 111 ? 10.518 -15.876 39.363 1.00 26.35 108 THR A CA 1
ATOM 748 C C . THR A 1 111 ? 11.850 -16.546 39.732 1.00 26.06 108 THR A C 1
ATOM 749 O O . THR A 1 111 ? 12.140 -16.758 40.900 1.00 26.21 108 THR A O 1
ATOM 753 N N . VAL A 1 112 ? 12.649 -16.887 38.712 1.00 27.12 109 VAL A N 1
ATOM 754 C CA . VAL A 1 112 ? 13.993 -17.492 38.898 1.00 26.49 109 VAL A CA 1
ATOM 755 C C . VAL A 1 112 ? 14.895 -16.443 39.535 1.00 27.36 109 VAL A C 1
ATOM 756 O O . VAL A 1 112 ? 15.747 -16.751 40.359 1.00 27.65 109 VAL A O 1
ATOM 760 N N . LEU A 1 113 ? 14.698 -15.189 39.141 1.00 28.59 110 LEU A N 1
ATOM 761 C CA . LEU A 1 113 ? 15.463 -14.085 39.724 1.00 29.55 110 LEU A CA 1
ATOM 762 C C . LEU A 1 113 ? 15.119 -13.977 41.221 1.00 30.83 110 LEU A C 1
ATOM 763 O O . LEU A 1 113 ? 16.002 -13.929 42.077 1.00 30.59 110 LEU A O 1
ATOM 768 N N . ALA A 1 114 ? 13.820 -13.990 41.529 1.00 31.43 111 ALA A N 1
ATOM 769 C CA . ALA A 1 114 ? 13.349 -13.866 42.910 1.00 32.87 111 ALA A CA 1
ATOM 770 C C . ALA A 1 114 ? 13.879 -15.031 43.749 1.00 32.98 111 ALA A C 1
ATOM 771 O O . ALA A 1 114 ? 14.390 -14.831 44.848 1.00 32.71 111 ALA A O 1
ATOM 773 N N . LYS A 1 115 ? 13.764 -16.244 43.196 1.00 32.77 112 LYS A N 1
ATOM 774 C CA . LYS A 1 115 ? 14.201 -17.476 43.858 1.00 33.59 112 LYS A CA 1
ATOM 775 C C . LYS A 1 115 ? 15.707 -17.425 44.190 1.00 34.33 112 LYS A C 1
ATOM 776 O O . LYS A 1 115 ? 16.092 -17.851 45.254 1.00 35.89 112 LYS A O 1
ATOM 782 N N . HIS A 1 116 ? 16.536 -16.865 43.303 1.00 33.93 113 HIS A N 1
ATOM 783 C CA . HIS A 1 116 ? 17.991 -16.747 43.546 1.00 35.50 113 HIS A CA 1
ATOM 784 C C . HIS A 1 116 ? 18.492 -15.409 44.119 1.00 37.82 113 HIS A C 1
ATOM 785 O O . HIS A 1 116 ? 19.694 -15.188 44.145 1.00 38.97 113 HIS A O 1
ATOM 792 N N . GLY A 1 117 ? 17.587 -14.532 44.561 1.00 39.15 114 GLY A N 1
ATOM 793 C CA . GLY A 1 117 ? 17.954 -13.210 45.134 1.00 41.85 114 GLY A CA 1
ATOM 794 C C . GLY A 1 117 ? 18.643 -12.246 44.175 1.00 43.56 114 GLY A C 1
ATOM 795 O O . GLY A 1 117 ? 19.493 -11.453 44.586 1.00 47.79 114 GLY A O 1
ATOM 796 N N . VAL A 1 118 ? 18.278 -12.300 42.898 1.00 40.85 115 VAL A N 1
ATOM 797 C CA . VAL A 1 118 ? 18.949 -11.500 41.865 1.00 40.66 115 VAL A CA 1
ATOM 798 C C . VAL A 1 118 ? 18.118 -10.288 41.435 1.00 40.58 115 VAL A C 1
ATOM 799 O O . VAL A 1 118 ? 16.895 -10.388 41.227 1.00 40.22 115 VAL A O 1
ATOM 803 N N . ALA A 1 119 ? 18.795 -9.143 41.300 1.00 41.12 116 ALA A N 1
ATOM 804 C CA . ALA A 1 119 ? 18.215 -7.934 40.703 1.00 41.16 116 ALA A CA 1
ATOM 805 C C . ALA A 1 119 ? 17.071 -7.316 41.519 1.00 41.58 116 ALA A C 1
ATOM 806 O O . ALA A 1 119 ? 16.166 -6.716 40.937 1.00 40.83 116 ALA A O 1
ATOM 808 N N . SER A 1 120 ? 17.116 -7.474 42.847 1.00 41.70 117 SER A N 1
ATOM 809 C CA . SER A 1 120 ? 16.131 -6.876 43.759 1.00 43.62 117 SER A CA 1
ATOM 810 C C . SER A 1 120 ? 15.971 -5.390 43.499 1.00 43.71 117 SER A C 1
ATOM 811 O O . SER A 1 120 ? 16.956 -4.688 43.264 1.00 44.51 117 SER A O 1
ATOM 814 N N . GLY A 1 121 ? 14.735 -4.909 43.577 1.00 42.95 118 GLY A N 1
ATOM 815 C CA . GLY A 1 121 ? 14.463 -3.472 43.480 1.00 43.85 118 GLY A CA 1
ATOM 816 C C . GLY A 1 121 ? 14.337 -2.970 42.053 1.00 42.94 118 GLY A C 1
ATOM 817 O O . GLY A 1 121 ? 13.953 -1.814 41.839 1.00 44.07 118 GLY A O 1
ATOM 818 N N . LYS A 1 122 ? 14.675 -3.829 41.082 1.00 40.10 119 LYS A N 1
ATOM 819 C CA . LYS A 1 122 ? 14.530 -3.481 39.676 1.00 39.24 119 LYS A CA 1
ATOM 820 C C . LYS A 1 122 ? 13.082 -3.568 39.231 1.00 37.69 119 LYS A C 1
ATOM 821 O O . LYS A 1 122 ? 12.270 -4.253 39.828 1.00 36.20 119 LYS A O 1
ATOM 827 N N . SER A 1 123 ? 12.765 -2.850 38.172 1.00 37.94 120 SER A N 1
ATOM 828 C CA . SER A 1 123 ? 11.493 -2.997 37.493 1.00 36.97 120 SER A CA 1
ATOM 829 C C . SER A 1 123 ? 11.496 -4.245 36.611 1.00 34.54 120 SER A C 1
ATOM 830 O O . SER A 1 123 ? 12.486 -4.530 35.923 1.00 32.64 120 SER A O 1
ATOM 833 N N . LEU A 1 124 ? 10.393 -4.996 36.646 1.00 32.07 121 LEU A N 1
ATOM 834 C CA . LEU A 1 124 ? 10.201 -6.125 35.738 1.00 30.02 121 LEU A CA 1
ATOM 835 C C . LEU A 1 124 ? 8.723 -6.367 35.458 1.00 28.74 121 LEU A C 1
ATOM 836 O O . LEU A 1 124 ? 7.863 -5.845 36.134 1.00 30.23 121 LEU A O 1
ATOM 841 N N . THR A 1 125 ? 8.440 -7.165 34.448 1.00 28.89 122 THR A N 1
ATOM 842 C CA . THR A 1 125 ? 7.109 -7.742 34.281 1.00 27.82 122 THR A CA 1
ATOM 843 C C . THR A 1 125 ? 7.265 -9.290 34.168 1.00 26.65 122 THR A C 1
ATOM 844 O O . THR A 1 125 ? 8.366 -9.813 34.305 1.00 25.57 122 THR A O 1
ATOM 848 N N . SER A 1 126 ? 6.165 -9.997 33.905 1.00 25.47 123 SER A N 1
ATOM 849 C CA . SER A 1 126 ? 6.142 -11.468 33.850 1.00 23.55 123 SER A CA 1
ATOM 850 C C . SER A 1 126 ? 4.818 -11.861 33.270 1.00 25.09 123 SER A C 1
ATOM 851 O O . SER A 1 126 ? 3.929 -10.989 33.048 1.00 25.96 123 SER A O 1
ATOM 854 N N . TYR A 1 127 ? 4.652 -13.167 33.043 1.00 24.62 124 TYR A N 1
ATOM 855 C CA . TYR A 1 127 ? 3.340 -13.712 32.811 1.00 25.37 124 TYR A CA 1
ATOM 856 C C . TYR A 1 127 ? 2.423 -13.243 33.954 1.00 27.18 124 TYR A C 1
ATOM 857 O O . TYR A 1 127 ? 2.836 -13.320 35.117 1.00 27.28 124 TYR A O 1
ATOM 866 N N . PRO A 1 128 ? 1.186 -12.747 33.640 1.00 28.30 125 PRO A N 1
ATOM 867 C CA . PRO A 1 128 ? 0.312 -12.118 34.669 1.00 29.23 125 PRO A CA 1
ATOM 868 C C . PRO A 1 128 ? 0.104 -12.950 35.932 1.00 28.82 125 PRO A C 1
ATOM 869 O O . PRO A 1 128 ? 0.197 -12.421 37.023 1.00 29.19 125 PRO A O 1
ATOM 873 N N . SER A 1 129 ? -0.131 -14.245 35.791 1.00 28.92 126 SER A N 1
ATOM 874 C CA . SER A 1 129 ? -0.407 -15.105 36.963 1.00 31.52 126 SER A CA 1
ATOM 875 C C . SER A 1 129 ? 0.762 -15.250 37.963 1.00 30.29 126 SER A C 1
ATOM 876 O O . SER A 1 129 ? 0.545 -15.714 39.082 1.00 29.65 126 SER A O 1
ATOM 879 N N . MET A 1 130 ? 1.967 -14.824 37.570 1.00 28.55 127 MET A N 1
ATOM 880 C CA . MET A 1 130 ? 3.155 -14.836 38.461 1.00 28.31 127 MET A CA 1
ATOM 881 C C . MET A 1 130 ? 3.386 -13.544 39.241 1.00 28.52 127 MET A C 1
ATOM 882 O O . MET A 1 130 ? 4.262 -13.482 40.125 1.00 28.29 127 MET A O 1
ATOM 887 N N . LYS A 1 131 ? 2.591 -12.520 38.942 1.00 28.32 128 LYS A N 1
ATOM 888 C CA . LYS A 1 131 ? 2.745 -11.237 39.622 1.00 28.26 128 LYS A CA 1
ATOM 889 C C . LYS A 1 131 ? 2.843 -11.312 41.165 1.00 30.12 128 LYS A C 1
ATOM 890 O O . LYS A 1 131 ? 3.715 -10.636 41.740 1.00 30.54 128 LYS A O 1
ATOM 896 N N . PRO A 1 132 ? 1.972 -12.122 41.846 1.00 30.55 129 PRO A N 1
ATOM 897 C CA . PRO A 1 132 ? 2.093 -12.079 43.309 1.00 32.04 129 PRO A CA 1
ATOM 898 C C . PRO A 1 132 ? 3.419 -12.650 43.869 1.00 31.74 129 PRO A C 1
ATOM 899 O O . PRO A 1 132 ? 3.712 -12.428 45.036 1.00 32.15 129 PRO A O 1
ATOM 903 N N . GLN A 1 133 ? 4.213 -13.335 43.043 1.00 30.20 130 GLN A N 1
ATOM 904 C CA . GLN A 1 133 ? 5.555 -13.765 43.448 1.00 30.80 130 GLN A CA 1
ATOM 905 C C . GLN A 1 133 ? 6.601 -12.652 43.222 1.00 31.61 130 GLN A C 1
ATOM 906 O O . GLN A 1 133 ? 7.734 -12.745 43.694 1.00 32.08 130 GLN A O 1
ATOM 912 N N . LEU A 1 134 ? 6.221 -11.599 42.500 1.00 31.43 131 LEU A N 1
ATOM 913 C CA . LEU A 1 134 ? 7.193 -10.609 42.051 1.00 32.14 131 LEU A CA 1
ATOM 914 C C . LEU A 1 134 ? 6.911 -9.174 42.510 1.00 35.15 131 LEU A C 1
ATOM 915 O O . LEU A 1 134 ? 7.540 -8.250 41.998 1.00 38.37 131 LEU A O 1
ATOM 920 N N . VAL A 1 135 ? 5.972 -8.976 43.435 1.00 35.18 132 VAL A N 1
ATOM 921 C CA . VAL A 1 135 ? 5.653 -7.609 43.910 1.00 37.65 132 VAL A CA 1
ATOM 922 C C . VAL A 1 135 ? 6.408 -7.169 45.176 1.00 39.23 132 VAL A C 1
ATOM 923 O O . VAL A 1 135 ? 6.539 -5.962 45.424 1.00 41.03 132 VAL A O 1
ATOM 927 N N . ASN A 1 136 ? 6.912 -8.137 45.950 1.00 39.80 133 ASN A N 1
ATOM 928 C CA . ASN A 1 136 ? 7.541 -7.844 47.245 1.00 43.29 133 ASN A CA 1
ATOM 929 C C . ASN A 1 136 ? 8.937 -7.249 47.121 1.00 44.41 133 ASN A C 1
ATOM 930 O O . ASN A 1 136 ? 9.307 -6.407 47.924 1.00 45.84 133 ASN A O 1
ATOM 935 N N . ASN A 1 137 ? 9.709 -7.685 46.121 1.00 42.90 134 ASN A N 1
ATOM 936 C CA . ASN A 1 137 ? 11.109 -7.238 45.991 1.00 42.74 134 ASN A CA 1
ATOM 937 C C . ASN A 1 137 ? 11.499 -6.589 44.655 1.00 40.61 134 ASN A C 1
ATOM 938 O O . ASN A 1 137 ? 12.684 -6.395 44.381 1.00 40.65 134 ASN A O 1
ATOM 943 N N . TYR A 1 138 ? 10.490 -6.248 43.856 1.00 38.70 135 TYR A N 1
ATOM 944 C CA . TYR A 1 138 ? 10.650 -5.661 42.521 1.00 37.32 135 TYR A CA 1
ATOM 945 C C . TYR A 1 138 ? 9.516 -4.672 42.364 1.00 38.09 135 TYR A C 1
ATOM 946 O O . TYR A 1 138 ? 8.491 -4.806 43.050 1.00 38.82 135 TYR A O 1
ATOM 955 N N . SER A 1 139 ? 9.697 -3.662 41.512 1.00 36.94 136 SER A N 1
ATOM 956 C CA . SER A 1 139 ? 8.571 -2.847 41.071 1.00 36.97 136 SER A CA 1
ATOM 957 C C . SER A 1 139 ? 7.920 -3.574 39.880 1.00 34.65 136 SER A C 1
ATOM 958 O O . SER A 1 139 ? 8.477 -3.607 38.780 1.00 33.55 136 SER A O 1
ATOM 961 N N . TYR A 1 140 ? 6.757 -4.167 40.107 1.00 33.31 137 TYR A N 1
ATOM 962 C CA . TYR A 1 140 ? 6.054 -4.879 39.038 1.00 32.51 137 TYR A CA 1
ATOM 963 C C . TYR A 1 140 ? 5.367 -3.932 38.029 1.00 33.16 137 TYR A C 1
ATOM 964 O O . TYR A 1 140 ? 4.612 -3.045 38.408 1.00 33.87 137 TYR A O 1
ATOM 973 N N . VAL A 1 141 ? 5.653 -4.142 36.742 1.00 33.94 138 VAL A N 1
ATOM 974 C CA . VAL A 1 141 ? 5.024 -3.398 35.648 1.00 34.19 138 VAL A CA 1
ATOM 975 C C . VAL A 1 141 ? 3.865 -4.189 35.014 1.00 34.14 138 VAL A C 1
ATOM 976 O O . VAL A 1 141 ? 4.050 -5.285 34.407 1.00 32.77 138 VAL A O 1
ATOM 980 N N . ASP A 1 142 ? 2.671 -3.622 35.132 1.00 36.50 139 ASP A N 1
ATOM 981 C CA . ASP A 1 142 ? 1.425 -4.228 34.636 1.00 38.47 139 ASP A CA 1
ATOM 982 C C . ASP A 1 142 ? 1.121 -3.952 33.172 1.00 39.47 139 ASP A C 1
ATOM 983 O O . ASP A 1 142 ? 0.312 -4.671 32.572 1.00 41.03 139 ASP A O 1
ATOM 988 N N . ASP A 1 143 ? 1.734 -2.913 32.610 1.00 39.88 140 ASP A N 1
ATOM 989 C CA . ASP A 1 143 ? 1.224 -2.314 31.379 1.00 40.95 140 ASP A CA 1
ATOM 990 C C . ASP A 1 143 ? 2.221 -2.273 30.242 1.00 39.58 140 ASP A C 1
ATOM 991 O O . ASP A 1 143 ? 2.039 -1.490 29.303 1.00 41.58 140 ASP A O 1
ATOM 996 N N . LYS A 1 144 ? 3.286 -3.076 30.332 1.00 36.28 141 LYS A N 1
ATOM 997 C CA . LYS A 1 144 ? 4.299 -3.116 29.272 1.00 34.84 141 LYS A CA 1
ATOM 998 C C . LYS A 1 144 ? 4.534 -4.548 28.804 1.00 32.67 141 LYS A C 1
ATOM 999 O O . LYS A 1 144 ? 4.564 -5.480 29.613 1.00 30.27 141 LYS A O 1
ATOM 1005 N N . THR A 1 145 ? 4.707 -4.715 27.497 1.00 31.70 142 THR A N 1
ATOM 1006 C CA . THR A 1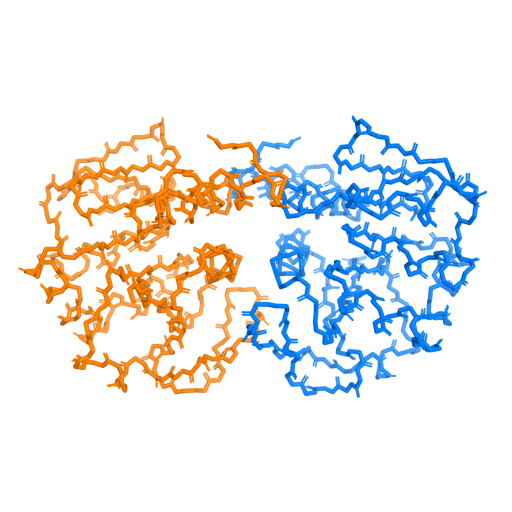 145 ? 4.950 -6.043 26.937 1.00 30.67 142 THR A CA 1
ATOM 1007 C C . THR A 1 145 ? 6.408 -6.472 27.231 1.00 29.78 142 THR A C 1
ATOM 1008 O O . THR A 1 145 ? 6.715 -7.665 27.440 1.00 29.31 142 THR A O 1
ATOM 1012 N N . VAL A 1 146 ? 7.300 -5.485 27.280 1.00 29.30 143 VAL A N 1
ATOM 1013 C CA . VAL A 1 146 ? 8.740 -5.723 27.556 1.00 29.00 143 VAL A CA 1
ATOM 1014 C C . VAL A 1 146 ? 9.221 -4.630 28.500 1.00 30.37 143 VAL A C 1
ATOM 1015 O O . VAL A 1 146 ? 8.853 -3.451 28.331 1.00 30.53 143 VAL A O 1
ATOM 1019 N N . VAL A 1 147 ? 10.004 -5.004 29.514 1.00 29.68 144 VAL A N 1
ATOM 1020 C CA . VAL A 1 147 ? 10.560 -3.995 30.444 1.00 31.11 144 VAL A CA 1
ATOM 1021 C C . VAL A 1 147 ? 12.067 -4.091 30.494 1.00 31.63 144 VAL A C 1
ATOM 1022 O O . VAL A 1 147 ? 12.630 -5.177 30.581 1.00 34.34 144 VAL A O 1
ATOM 1026 N N . LYS A 1 148 ? 12.722 -2.951 30.400 1.00 34.95 145 LYS A N 1
ATOM 1027 C CA . LYS A 1 148 ? 14.148 -2.923 30.560 1.00 34.93 145 LYS A CA 1
ATOM 1028 C C . LYS A 1 148 ? 14.520 -1.948 31.646 1.00 35.66 145 LYS A C 1
ATOM 1029 O O . LYS A 1 148 ? 14.170 -0.763 31.573 1.00 37.81 145 LYS A O 1
ATOM 1035 N N . ASP A 1 149 ? 15.248 -2.460 32.635 1.00 34.10 146 ASP A N 1
ATOM 1036 C CA . ASP A 1 149 ? 15.756 -1.654 33.727 1.00 36.20 146 ASP A CA 1
ATOM 1037 C C . ASP A 1 149 ? 17.243 -1.984 33.986 1.00 35.90 146 ASP A C 1
ATOM 1038 O O . ASP A 1 149 ? 17.544 -3.040 34.520 1.00 34.11 146 ASP A O 1
ATOM 1043 N N . GLY A 1 150 ? 18.156 -1.086 33.604 1.00 37.48 147 GLY A N 1
ATOM 1044 C CA . GLY A 1 150 ? 19.611 -1.363 33.677 1.00 39.04 147 GLY A CA 1
ATOM 1045 C C . GLY A 1 150 ? 19.971 -2.633 32.890 1.00 37.77 147 GLY A C 1
ATOM 1046 O O . GLY A 1 150 ? 19.696 -2.729 31.693 1.00 36.90 147 GLY A O 1
ATOM 1047 N N . ASN A 1 151 ? 20.537 -3.629 33.564 1.00 38.37 148 ASN A N 1
ATOM 1048 C CA . ASN A 1 151 ? 20.883 -4.877 32.890 1.00 38.96 148 ASN A CA 1
ATOM 1049 C C . ASN A 1 151 ? 19.763 -5.939 32.843 1.00 35.92 148 ASN A C 1
ATOM 1050 O O . ASN A 1 151 ? 19.991 -7.056 32.413 1.00 34.04 148 ASN A O 1
ATOM 1055 N N . LEU A 1 152 ? 18.555 -5.583 33.247 1.00 33.63 149 LEU A N 1
ATOM 1056 C CA . LEU A 1 152 ? 17.485 -6.538 33.255 1.00 32.81 149 LEU A CA 1
ATOM 1057 C C . LEU A 1 152 ? 16.418 -6.245 32.203 1.00 31.63 149 LEU A C 1
ATOM 1058 O O . LEU A 1 152 ? 15.841 -5.164 32.154 1.00 31.93 149 LEU A O 1
ATOM 1063 N N . ILE A 1 153 ? 16.170 -7.237 31.367 1.00 29.16 150 ILE A N 1
ATOM 1064 C CA . ILE A 1 153 ? 15.103 -7.180 30.390 1.00 28.12 150 ILE A CA 1
ATOM 1065 C C . ILE A 1 153 ? 14.204 -8.330 30.783 1.00 27.59 150 ILE A C 1
ATOM 1066 O O . ILE A 1 153 ? 14.684 -9.484 30.932 1.00 29.20 150 ILE A O 1
ATOM 1071 N N . THR A 1 154 ? 12.917 -8.030 30.977 1.00 26.72 151 THR A N 1
ATOM 1072 C CA . THR A 1 154 ? 11.899 -9.041 31.200 1.00 25.54 151 THR A CA 1
ATOM 1073 C C . THR A 1 154 ? 10.663 -8.847 30.297 1.00 26.24 151 THR A C 1
ATOM 1074 O O . THR A 1 154 ? 10.446 -7.780 29.716 1.00 28.32 151 THR A O 1
ATOM 1078 N N . SER A 1 155 ? 9.821 -9.870 30.217 1.00 26.71 152 SER A N 1
ATOM 1079 C CA . SER A 1 155 ? 8.706 -9.875 29.258 1.00 25.60 152 SER A CA 1
ATOM 1080 C C . SER A 1 155 ? 7.638 -10.886 29.692 1.00 26.56 152 SER A C 1
ATOM 1081 O O . SER A 1 155 ? 7.858 -11.697 30.611 1.00 25.78 152 SER A O 1
ATOM 1084 N N . ARG A 1 156 ? 6.498 -10.859 29.004 1.00 27.33 153 ARG A N 1
ATOM 1085 C CA . ARG A 1 156 ? 5.254 -11.411 29.559 1.00 27.60 153 ARG A CA 1
ATOM 1086 C C . ARG A 1 156 ? 4.892 -12.826 29.118 1.00 27.01 153 ARG A C 1
ATOM 1087 O O . ARG A 1 156 ? 4.382 -13.606 29.921 1.00 26.20 153 ARG A O 1
ATOM 1095 N N . GLY A 1 157 ? 5.110 -13.164 27.851 1.00 26.25 154 GLY A N 1
ATOM 1096 C CA . GLY A 1 157 ? 4.767 -14.517 27.416 1.00 26.55 154 GLY A CA 1
ATOM 1097 C C . GLY A 1 157 ? 4.882 -14.701 25.921 1.00 26.55 154 GLY A C 1
ATOM 1098 O O . GLY A 1 157 ? 5.552 -13.934 25.264 1.00 24.67 154 GLY A O 1
ATOM 1099 N N . PRO A 1 158 ? 4.225 -15.739 25.380 1.00 26.62 155 PRO A N 1
ATOM 1100 C CA . PRO A 1 158 ? 4.366 -16.026 23.947 1.00 26.29 155 PRO A CA 1
ATOM 1101 C C . PRO A 1 158 ? 4.041 -14.836 23.028 1.00 27.40 155 PRO A C 1
ATOM 1102 O O . PRO A 1 158 ? 4.781 -14.572 22.087 1.00 27.10 155 PRO A O 1
ATOM 1106 N N . GLY A 1 159 ? 2.960 -14.113 23.324 1.00 25.28 156 GLY A N 1
ATOM 1107 C CA . GLY A 1 159 ? 2.572 -12.985 22.492 1.00 26.19 156 GLY A CA 1
ATOM 1108 C C . GLY A 1 159 ? 3.579 -11.848 22.563 1.00 25.82 156 GLY A C 1
ATOM 1109 O O . GLY A 1 159 ? 3.546 -10.942 21.744 1.00 27.18 156 GLY A O 1
ATOM 1110 N N . THR A 1 160 ? 4.492 -11.892 23.530 1.00 24.40 157 THR A N 1
ATOM 1111 C CA . THR A 1 160 ? 5.497 -10.845 23.642 1.00 23.57 157 THR A CA 1
ATOM 1112 C C . THR A 1 160 ? 6.916 -11.344 23.318 1.00 22.60 157 THR A C 1
ATOM 1113 O O . THR A 1 160 ? 7.861 -10.576 23.421 1.00 22.20 157 THR A O 1
ATOM 1117 N N . ALA A 1 161 ? 7.073 -12.629 22.939 1.00 22.91 158 ALA A N 1
ATOM 1118 C CA . ALA A 1 161 ? 8.398 -13.225 22.756 1.00 21.34 158 ALA A CA 1
ATOM 1119 C C . ALA A 1 161 ? 9.213 -12.680 21.567 1.00 21.98 158 ALA A C 1
ATOM 1120 O O . ALA A 1 161 ? 10.457 -12.675 21.615 1.00 21.27 158 ALA A O 1
ATOM 1122 N N . TYR A 1 162 ? 8.550 -12.307 20.470 1.00 21.82 159 TYR A N 1
ATOM 1123 C CA . TYR A 1 162 ? 9.293 -11.700 19.377 1.00 23.16 159 TYR A CA 1
ATOM 1124 C C . TYR A 1 162 ? 9.840 -10.362 19.831 1.00 24.75 159 TYR A C 1
ATOM 1125 O O . TYR A 1 162 ? 10.991 -10.078 19.604 1.00 25.66 159 TYR A O 1
ATOM 1134 N N . GLU A 1 163 ? 9.020 -9.555 20.514 1.00 26.03 160 GLU A N 1
ATOM 1135 C CA . GLU A 1 163 ? 9.475 -8.238 20.955 1.00 26.62 160 GLU A CA 1
ATOM 1136 C C . GLU A 1 163 ? 10.615 -8.338 21.970 1.00 25.59 160 GLU A C 1
ATOM 1137 O O . GLU A 1 163 ? 11.567 -7.554 21.946 1.00 27.18 160 GLU A O 1
ATOM 1143 N N . PHE A 1 164 ? 10.485 -9.300 22.867 1.00 25.01 161 PHE A N 1
ATOM 1144 C CA . PHE A 1 164 ? 11.492 -9.658 23.858 1.00 24.25 161 PHE A CA 1
ATOM 1145 C C . PHE A 1 164 ? 12.845 -10.012 23.214 1.00 25.19 161 PHE A C 1
ATOM 1146 O O . PHE A 1 164 ? 13.880 -9.476 23.610 1.00 26.85 161 PHE A O 1
ATOM 1154 N N . ALA A 1 165 ? 12.821 -10.926 22.241 1.00 23.75 162 ALA A N 1
ATOM 1155 C CA . ALA A 1 165 ? 14.048 -11.344 21.552 1.00 24.08 162 ALA A CA 1
ATOM 1156 C C . ALA A 1 165 ? 14.663 -10.188 20.786 1.00 24.54 162 ALA A C 1
ATOM 1157 O O . ALA A 1 165 ? 15.860 -9.959 20.869 1.00 25.07 162 ALA A O 1
ATOM 1159 N N . LEU A 1 166 ? 13.835 -9.454 20.045 1.00 25.38 163 LEU A N 1
ATOM 1160 C CA . LEU A 1 166 ? 14.322 -8.252 19.318 1.00 26.02 163 LEU A CA 1
ATOM 1161 C C . LEU A 1 166 ? 14.921 -7.181 20.250 1.00 26.72 163 LEU A C 1
ATOM 1162 O O . LEU A 1 166 ? 15.879 -6.485 19.871 1.00 26.65 163 LEU A O 1
ATOM 1167 N N . LYS A 1 167 ? 14.379 -7.043 21.461 1.00 26.52 164 LYS A N 1
ATOM 1168 C CA . LYS A 1 167 ? 14.929 -6.043 22.401 1.00 28.19 164 LYS A CA 1
ATOM 1169 C C . LYS A 1 167 ? 16.313 -6.495 22.880 1.00 27.95 164 LYS A C 1
ATOM 1170 O O . LYS A 1 167 ? 17.228 -5.694 22.959 1.00 28.92 164 LYS A O 1
ATOM 1176 N N . ILE A 1 168 ? 16.454 -7.776 23.230 1.00 27.16 165 ILE A N 1
ATOM 1177 C CA . ILE A 1 168 ? 17.771 -8.312 23.572 1.00 27.23 165 ILE A CA 1
ATOM 1178 C C . ILE A 1 168 ? 18.725 -8.067 22.411 1.00 28.79 165 ILE A C 1
ATOM 1179 O O . ILE A 1 168 ? 19.837 -7.593 22.600 1.00 30.95 165 ILE A O 1
ATOM 1184 N N . ALA A 1 169 ? 18.292 -8.439 21.206 1.00 29.82 166 ALA A N 1
ATOM 1185 C CA . ALA A 1 169 ? 19.130 -8.322 20.007 1.00 29.85 166 ALA A CA 1
ATOM 1186 C C . ALA A 1 169 ? 19.614 -6.895 19.783 1.00 31.97 166 ALA A C 1
ATOM 1187 O O . ALA A 1 169 ? 20.784 -6.652 19.422 1.00 33.24 166 ALA A O 1
ATOM 1189 N N . GLU A 1 170 ? 18.712 -5.949 20.011 1.00 32.65 167 GLU A N 1
ATOM 1190 C CA . GLU A 1 170 ? 19.001 -4.546 19.813 1.00 35.31 167 GLU A CA 1
ATOM 1191 C C . GLU A 1 170 ? 20.115 -4.050 20.719 1.00 35.81 167 GLU A C 1
ATOM 1192 O O . GLU A 1 170 ? 20.885 -3.213 20.300 1.00 38.23 167 GLU A O 1
ATOM 1198 N N . GLU A 1 171 ? 20.200 -4.558 21.949 1.00 35.67 168 GLU A N 1
ATOM 1199 C CA . GLU A 1 171 ? 21.263 -4.122 22.880 1.00 37.65 168 GLU A CA 1
ATOM 1200 C C . GLU A 1 171 ? 22.632 -4.620 22.481 1.00 36.53 168 GLU A C 1
ATOM 1201 O O . GLU A 1 171 ? 23.623 -3.950 22.702 1.00 39.34 168 GLU A O 1
ATOM 1207 N N . LEU A 1 172 ? 22.679 -5.810 21.898 1.00 35.05 169 LEU A N 1
ATOM 1208 C CA . LEU A 1 172 ? 23.938 -6.432 21.535 1.00 35.26 169 LEU A CA 1
ATOM 1209 C C . LEU A 1 172 ? 24.388 -6.096 20.110 1.00 35.74 169 LEU A C 1
ATOM 1210 O O . LEU A 1 172 ? 25.572 -5.926 19.871 1.00 37.91 169 LEU A O 1
ATOM 1215 N N . ALA A 1 173 ? 23.443 -6.009 19.176 1.00 35.77 170 ALA A N 1
ATOM 1216 C CA . ALA A 1 173 ? 23.759 -5.921 17.752 1.00 35.61 170 ALA A CA 1
ATOM 1217 C C . ALA A 1 173 ? 23.416 -4.561 17.120 1.00 37.39 170 ALA A C 1
ATOM 1218 O O . ALA A 1 173 ? 23.885 -4.225 16.019 1.00 37.03 170 ALA A O 1
ATOM 1220 N N . GLY A 1 174 ? 22.608 -3.770 17.821 1.00 38.10 171 GLY A N 1
ATOM 1221 C CA . GLY A 1 174 ? 22.303 -2.424 17.358 1.00 40.42 171 GLY A CA 1
ATOM 1222 C C . GLY A 1 174 ? 20.980 -2.294 16.622 1.00 41.89 171 GLY A C 1
ATOM 1223 O O . GLY A 1 174 ? 20.364 -3.307 16.196 1.00 40.15 171 GLY A O 1
ATOM 1224 N N . LYS A 1 175 ? 20.571 -1.031 16.461 1.00 43.56 172 LYS A N 1
ATOM 1225 C CA . LYS A 1 175 ? 19.268 -0.640 15.924 1.00 44.19 172 LYS A CA 1
ATOM 1226 C C . LYS A 1 175 ? 19.097 -1.123 14.491 1.00 43.99 172 LYS A C 1
ATOM 1227 O O . LYS A 1 175 ? 18.179 -1.898 14.192 1.00 43.86 172 LYS A O 1
ATOM 1233 N N . GLU A 1 176 ? 20.005 -0.679 13.630 1.00 43.74 173 GLU A N 1
ATOM 1234 C CA . GLU A 1 176 ? 19.986 -1.014 12.212 1.00 44.78 173 GLU A CA 1
ATOM 1235 C C . GLU A 1 176 ? 19.866 -2.515 11.966 1.00 41.48 173 GLU A C 1
ATOM 1236 O O . GLU A 1 176 ? 18.951 -2.949 11.258 1.00 39.58 173 GLU A O 1
ATOM 1242 N N . LYS A 1 177 ? 20.779 -3.295 12.556 1.00 39.21 174 LYS A N 1
ATOM 1243 C CA . LYS A 1 177 ? 20.734 -4.749 12.423 1.00 36.38 174 LYS A CA 1
ATOM 1244 C C . LYS A 1 177 ? 19.325 -5.280 12.775 1.00 33.83 174 LYS A C 1
ATOM 1245 O O . LYS A 1 177 ? 18.738 -6.033 11.991 1.00 32.05 174 LYS A O 1
ATOM 1251 N N . VAL A 1 178 ? 18.778 -4.850 13.920 1.00 33.31 175 VAL A N 1
ATOM 1252 C CA . VAL A 1 178 ? 17.491 -5.381 14.403 1.00 32.57 175 VAL A CA 1
ATOM 1253 C C . VAL A 1 178 ? 16.329 -4.950 13.528 1.00 32.16 175 VAL A C 1
ATOM 1254 O O . VAL A 1 178 ? 15.346 -5.686 13.399 1.00 29.92 175 VAL A O 1
ATOM 1258 N N . GLN A 1 179 ? 16.456 -3.774 12.917 1.00 34.03 176 GLN A N 1
ATOM 1259 C CA . GLN A 1 179 ? 15.456 -3.291 11.961 1.00 36.10 176 GLN A CA 1
ATOM 1260 C C . GLN A 1 179 ? 15.385 -4.212 10.740 1.00 35.82 176 GLN A C 1
ATOM 1261 O O . GLN A 1 179 ? 14.286 -4.541 10.252 1.00 35.49 176 GLN A O 1
ATOM 1267 N N . GLU A 1 180 ? 16.559 -4.600 10.234 1.00 34.67 177 GLU A N 1
ATOM 1268 C CA . GLU A 1 180 ? 16.633 -5.505 9.092 1.00 35.06 177 GLU A CA 1
ATOM 1269 C C . GLU A 1 180 ? 16.157 -6.905 9.492 1.00 32.53 177 GLU A C 1
ATOM 1270 O O . GLU A 1 180 ? 15.532 -7.608 8.698 1.00 32.68 177 GLU A O 1
ATOM 1276 N N . VAL A 1 181 ? 16.480 -7.303 10.715 1.00 29.98 178 VAL A N 1
ATOM 1277 C CA . VAL A 1 181 ? 16.058 -8.591 11.223 1.00 28.44 178 VAL A CA 1
ATOM 1278 C C . VAL A 1 181 ? 14.521 -8.629 11.360 1.00 28.07 178 VAL A C 1
ATOM 1279 O O . VAL A 1 181 ? 13.884 -9.527 10.818 1.00 27.25 178 VAL A O 1
ATOM 1283 N N . ALA A 1 182 ? 13.951 -7.618 12.012 1.00 28.87 179 ALA A N 1
ATOM 1284 C CA . ALA A 1 182 ? 12.508 -7.494 12.182 1.00 28.92 179 ALA A CA 1
ATOM 1285 C C . ALA A 1 182 ? 11.749 -7.431 10.845 1.00 31.40 179 ALA A C 1
ATOM 1286 O O . ALA A 1 182 ? 10.672 -8.053 10.690 1.00 30.39 179 ALA A O 1
ATOM 1288 N N . LYS A 1 183 ? 12.308 -6.698 9.882 1.00 33.41 180 LYS A N 1
ATOM 1289 C CA . LYS A 1 183 ? 11.720 -6.617 8.538 1.00 35.60 180 LYS A CA 1
ATOM 1290 C C . LYS A 1 183 ? 11.620 -8.024 7.921 1.00 33.33 180 LYS A C 1
ATOM 1291 O O . LYS A 1 183 ? 10.578 -8.413 7.410 1.00 34.33 180 LYS A O 1
ATOM 1297 N N . GLY A 1 184 ? 12.693 -8.798 8.005 1.00 32.83 181 GLY A N 1
ATOM 1298 C CA . GLY A 1 184 ? 12.725 -10.155 7.464 1.00 31.11 181 GLY A CA 1
ATOM 1299 C C . GLY A 1 184 ? 11.749 -11.092 8.169 1.00 30.12 181 GLY A C 1
ATOM 1300 O O . GLY A 1 184 ? 11.185 -11.989 7.538 1.00 29.73 181 GLY A O 1
ATOM 1301 N N . LEU A 1 185 ? 11.545 -10.877 9.473 1.00 29.33 182 LEU A N 1
ATOM 1302 C CA . LEU A 1 185 ? 10.548 -11.618 10.289 1.00 27.60 182 LEU A CA 1
ATOM 1303 C C . LEU A 1 185 ? 9.078 -11.317 9.988 1.00 29.54 182 LEU A C 1
ATOM 1304 O O . LEU A 1 185 ? 8.180 -12.088 10.388 1.00 28.86 182 LEU A O 1
ATOM 1309 N N . LEU A 1 186 ? 8.843 -10.194 9.293 1.00 30.21 183 LEU A N 1
ATOM 1310 C CA . LEU A 1 186 ? 7.528 -9.552 9.175 1.00 31.63 183 LEU A CA 1
ATOM 1311 C C . LEU A 1 186 ? 6.964 -9.203 10.571 1.00 31.97 183 LEU A C 1
ATOM 1312 O O . LEU A 1 186 ? 5.773 -9.352 10.856 1.00 31.47 183 LEU A O 1
ATOM 1317 N N . VAL A 1 187 ? 7.846 -8.721 11.444 1.00 32.20 184 VAL A N 1
ATOM 1318 C CA . VAL A 1 187 ? 7.453 -8.257 12.776 1.00 31.71 184 VAL A CA 1
ATOM 1319 C C . VAL A 1 187 ? 7.626 -6.743 12.820 1.00 33.82 184 VAL A C 1
ATOM 1320 O O . VAL A 1 187 ? 8.705 -6.243 12.504 1.00 34.17 184 VAL A O 1
ATOM 1324 N N . ALA A 1 188 ? 6.575 -6.012 13.212 1.00 34.63 185 ALA A N 1
ATOM 1325 C CA . ALA A 1 188 ? 6.689 -4.554 13.404 1.00 36.80 185 ALA A CA 1
ATOM 1326 C C . ALA A 1 188 ? 7.566 -4.256 14.632 1.00 36.47 185 ALA A C 1
ATOM 1327 O O . ALA A 1 188 ? 7.312 -4.766 15.714 1.00 36.15 185 ALA A O 1
ATOM 1329 N N . TYR A 1 189 ? 8.627 -3.477 14.445 1.00 37.70 186 TYR A N 1
ATOM 1330 C CA . TYR A 1 189 ? 9.543 -3.131 15.543 1.00 37.57 186 TYR A CA 1
ATOM 1331 C C . TYR A 1 189 ? 10.322 -1.869 15.202 1.00 41.50 186 TYR A C 1
ATOM 1332 O O . TYR A 1 189 ? 10.540 -1.046 16.083 1.00 48.14 186 TYR A O 1
ATOM 1341 N N . MET B 1 4 ? -13.524 -37.712 20.493 1.00 71.24 1 MET B N 1
ATOM 1342 C CA . MET B 1 4 ? -14.095 -36.573 19.715 1.00 72.65 1 MET B CA 1
ATOM 1343 C C . MET B 1 4 ? -13.030 -35.567 19.274 1.00 66.74 1 MET B C 1
ATOM 1344 O O . MET B 1 4 ? -13.335 -34.533 18.656 1.00 66.42 1 MET B O 1
ATOM 1349 N N . SER B 1 5 ? -11.778 -35.861 19.593 1.00 61.66 2 SER B N 1
ATOM 1350 C CA . SER B 1 5 ? -10.717 -34.904 19.347 1.00 57.32 2 SER B CA 1
ATOM 1351 C C . SER B 1 5 ? -10.468 -34.740 17.836 1.00 51.81 2 SER B C 1
ATOM 1352 O O . SER B 1 5 ? -11.057 -35.440 17.009 1.00 54.02 2 SER B O 1
ATOM 1355 N N . LYS B 1 6 ? -9.639 -33.769 17.503 1.00 44.32 3 LYS B N 1
ATOM 1356 C CA . LYS B 1 6 ? -9.226 -33.495 16.152 1.00 39.14 3 LYS B CA 1
ATOM 1357 C C . LYS B 1 6 ? -7.744 -33.789 16.080 1.00 35.68 3 LYS B C 1
ATOM 1358 O O . LYS B 1 6 ? -7.083 -33.853 17.118 1.00 32.41 3 LYS B O 1
ATOM 1364 N N . SER B 1 7 ? -7.225 -33.960 14.863 1.00 32.38 4 SER B N 1
ATOM 1365 C CA . SER B 1 7 ? -5.830 -34.342 14.666 1.00 30.84 4 SER B CA 1
ATOM 1366 C C . SER B 1 7 ? -5.139 -33.418 13.643 1.00 29.75 4 SER B C 1
ATOM 1367 O O . SER B 1 7 ? -5.781 -32.888 12.711 1.00 28.93 4 SER B O 1
ATOM 1370 N N . ALA B 1 8 ? -3.836 -33.234 13.839 1.00 27.08 5 ALA B N 1
ATOM 1371 C CA . ALA B 1 8 ? -3.008 -32.448 12.962 1.00 25.93 5 ALA B CA 1
ATOM 1372 C C . ALA B 1 8 ? -1.707 -33.211 12.709 1.00 26.06 5 ALA B C 1
ATOM 1373 O O . ALA B 1 8 ? -1.041 -33.638 13.643 1.00 25.67 5 ALA B O 1
ATOM 1375 N N . LEU B 1 9 ? -1.352 -33.344 11.441 1.00 25.30 6 LEU B N 1
ATOM 1376 C CA . LEU B 1 9 ? -0.002 -33.744 11.057 1.00 25.30 6 LEU B CA 1
ATOM 1377 C C . LEU B 1 9 ? 0.855 -32.511 10.813 1.00 23.73 6 LEU B C 1
ATOM 1378 O O . LEU B 1 9 ? 0.560 -31.729 9.928 1.00 22.79 6 LEU B O 1
ATOM 1383 N N . VAL B 1 10 ? 1.931 -32.352 11.586 1.00 23.77 7 VAL B N 1
ATOM 1384 C CA . VAL B 1 10 ? 2.903 -31.312 11.285 1.00 22.77 7 VAL B CA 1
ATOM 1385 C C . VAL B 1 10 ? 4.145 -31.994 10.736 1.00 23.03 7 VAL B C 1
ATOM 1386 O O . VAL B 1 10 ? 4.771 -32.829 11.421 1.00 24.04 7 VAL B O 1
ATOM 1390 N N . ILE B 1 11 ? 4.496 -31.642 9.502 1.00 22.78 8 ILE B N 1
ATOM 1391 C CA . ILE B 1 11 ? 5.647 -32.250 8.830 1.00 23.14 8 ILE B CA 1
ATOM 1392 C C . ILE B 1 11 ? 6.925 -31.448 9.173 1.00 23.10 8 ILE B C 1
ATOM 1393 O O . ILE B 1 11 ? 7.019 -30.267 8.861 1.00 23.09 8 ILE B O 1
ATOM 1398 N N . LEU B 1 12 ? 7.878 -32.090 9.845 1.00 22.47 9 LEU B N 1
ATOM 1399 C CA . LEU B 1 12 ? 9.134 -31.418 10.183 1.00 22.90 9 LEU B CA 1
ATOM 1400 C C . LEU B 1 12 ? 10.251 -31.832 9.235 1.00 24.92 9 LEU B C 1
ATOM 1401 O O . LEU B 1 12 ? 10.660 -33.001 9.209 1.00 28.21 9 LEU B O 1
ATOM 1406 N N . ALA B 1 13 ? 10.763 -30.879 8.462 1.00 24.63 10 ALA B N 1
ATOM 1407 C CA . ALA B 1 13 ? 11.742 -31.198 7.403 1.00 24.98 10 ALA B CA 1
ATOM 1408 C C . ALA B 1 13 ? 13.064 -30.481 7.640 1.00 24.13 10 ALA B C 1
ATOM 1409 O O . ALA B 1 13 ? 13.056 -29.437 8.252 1.00 22.34 10 ALA B O 1
ATOM 1411 N N . PRO B 1 14 ? 14.194 -31.033 7.143 1.00 25.71 11 PRO B N 1
ATOM 1412 C CA . PRO B 1 14 ? 15.485 -30.348 7.333 1.00 25.85 11 PRO B CA 1
ATOM 1413 C C . PRO B 1 14 ? 15.490 -28.935 6.729 1.00 26.00 11 PRO B C 1
ATOM 1414 O O . PRO B 1 14 ? 14.977 -28.734 5.614 1.00 25.69 11 PRO B O 1
ATOM 1418 N N . GLY B 1 15 ? 16.023 -27.969 7.482 1.00 25.67 12 GLY B N 1
ATOM 1419 C CA . GLY B 1 15 ? 15.999 -26.565 7.083 1.00 26.77 12 GLY B CA 1
ATOM 1420 C C . GLY B 1 15 ? 14.677 -25.888 7.417 1.00 26.80 12 GLY B C 1
ATOM 1421 O O . GLY B 1 15 ? 14.425 -24.741 6.989 1.00 26.64 12 GLY B O 1
ATOM 1422 N N . ALA B 1 16 ? 13.812 -26.578 8.170 1.00 25.86 13 ALA B N 1
ATOM 1423 C CA . ALA B 1 16 ? 12.511 -26.004 8.527 1.00 25.65 13 ALA B CA 1
ATOM 1424 C C . ALA B 1 16 ? 12.776 -24.725 9.310 1.00 25.88 13 ALA B C 1
ATOM 1425 O O . ALA B 1 16 ? 13.819 -24.588 9.977 1.00 26.14 13 ALA B O 1
ATOM 1427 N N . GLU B 1 17 ? 11.896 -23.755 9.143 1.00 24.57 14 GLU B N 1
ATOM 1428 C CA . GLU B 1 17 ? 11.939 -22.553 9.939 1.00 24.72 14 GLU B CA 1
ATOM 1429 C C . GLU B 1 17 ? 11.390 -22.974 11.308 1.00 24.77 14 GLU B C 1
ATOM 1430 O O . GLU B 1 17 ? 10.171 -23.259 11.459 1.00 21.99 14 GLU B O 1
ATOM 1436 N N . GLU B 1 18 ? 12.270 -23.024 12.311 1.00 23.82 15 GLU B N 1
ATOM 1437 C CA . GLU B 1 18 ? 11.889 -23.690 13.574 1.00 23.08 15 GLU B CA 1
ATOM 1438 C C . GLU B 1 18 ? 10.822 -22.958 14.378 1.00 21.61 15 GLU B C 1
ATOM 1439 O O . GLU B 1 18 ? 10.087 -23.575 15.153 1.00 21.61 15 GLU B O 1
ATOM 1445 N N . MET B 1 19 ? 10.772 -21.635 14.237 1.00 21.88 16 MET B N 1
ATOM 1446 C CA . MET B 1 19 ? 9.832 -20.837 15.003 1.00 20.95 16 MET B CA 1
ATOM 1447 C C . MET B 1 19 ? 8.413 -21.179 14.562 1.00 22.49 16 MET B C 1
ATOM 1448 O O . MET B 1 19 ? 7.579 -21.506 15.407 1.00 20.29 16 MET B O 1
ATOM 1453 N N . GLU B 1 20 ? 8.176 -21.168 13.244 1.00 22.56 17 GLU B N 1
ATOM 1454 C CA . GLU B 1 20 ? 6.840 -21.394 12.667 1.00 23.53 17 GLU B CA 1
ATOM 1455 C C . GLU B 1 20 ? 6.445 -22.823 12.985 1.00 22.71 17 GLU B C 1
ATOM 1456 O O . GLU B 1 20 ? 5.297 -23.122 13.334 1.00 23.70 17 GLU B O 1
ATOM 1462 N N . PHE B 1 21 ? 7.422 -23.717 12.877 1.00 22.97 18 PHE B N 1
ATOM 1463 C CA . PHE B 1 21 ? 7.177 -25.078 13.270 1.00 22.22 18 PHE B CA 1
ATOM 1464 C C . PHE B 1 21 ? 6.732 -25.213 14.741 1.00 22.35 18 PHE B C 1
ATOM 1465 O O . PHE B 1 21 ? 5.688 -25.870 15.034 1.00 21.65 18 PHE B O 1
ATOM 1473 N N . ILE B 1 22 ? 7.535 -24.667 15.669 1.00 21.81 19 ILE B N 1
ATOM 1474 C CA . ILE B 1 22 ? 7.232 -24.862 17.087 1.00 21.67 19 ILE B CA 1
ATOM 1475 C C . ILE B 1 22 ? 5.881 -24.187 17.427 1.00 21.45 19 ILE B C 1
ATOM 1476 O O . ILE B 1 22 ? 5.054 -24.747 18.134 1.00 20.35 19 ILE B O 1
ATOM 1481 N N . ILE B 1 23 ? 5.671 -22.982 16.908 1.00 21.66 20 ILE B N 1
ATOM 1482 C CA . ILE B 1 23 ? 4.413 -22.261 17.158 1.00 21.53 20 ILE B CA 1
ATOM 1483 C C . ILE B 1 23 ? 3.199 -23.086 16.723 1.00 22.16 20 ILE B C 1
ATOM 1484 O O . ILE B 1 23 ? 2.219 -23.158 17.471 1.00 21.08 20 ILE B O 1
ATOM 1489 N N . ALA B 1 24 ? 3.281 -23.702 15.528 1.00 22.13 21 ALA B N 1
ATOM 1490 C CA . ALA B 1 24 ? 2.223 -24.597 15.030 1.00 21.38 21 ALA B CA 1
ATOM 1491 C C . ALA B 1 24 ? 1.980 -25.771 15.965 1.00 22.08 21 ALA B C 1
ATOM 1492 O O . ALA B 1 24 ? 0.814 -26.039 16.344 1.00 22.17 21 ALA B O 1
ATOM 1494 N N . ALA B 1 25 ? 3.060 -26.480 16.359 1.00 21.56 22 ALA B N 1
ATOM 1495 C CA . ALA B 1 25 ? 2.879 -27.661 17.189 1.00 21.49 22 ALA B CA 1
ATOM 1496 C C . ALA B 1 25 ? 2.323 -27.312 18.573 1.00 21.50 22 ALA B C 1
ATOM 1497 O O . ALA B 1 25 ? 1.414 -27.974 19.076 1.00 22.01 22 ALA B O 1
ATOM 1499 N N . ASP B 1 26 ? 2.869 -26.264 19.164 1.00 20.70 23 ASP B N 1
ATOM 1500 C CA . ASP B 1 26 ? 2.536 -25.854 20.524 1.00 21.93 23 ASP B CA 1
ATOM 1501 C C . ASP B 1 26 ? 1.052 -25.308 20.580 1.00 21.67 23 ASP B C 1
ATOM 1502 O O . ASP B 1 26 ? 0.205 -25.778 21.377 1.00 21.07 23 ASP B O 1
ATOM 1507 N N . VAL B 1 27 ? 0.752 -24.338 19.719 1.00 19.61 24 VAL B N 1
ATOM 1508 C CA . VAL B 1 27 ? -0.569 -23.703 19.733 1.00 20.73 24 VAL B CA 1
ATOM 1509 C C . VAL B 1 27 ? -1.655 -24.749 19.479 1.00 21.96 24 VAL B C 1
ATOM 1510 O O . VAL B 1 27 ? -2.627 -24.805 20.211 1.00 23.39 24 VAL B O 1
ATOM 1514 N N . LEU B 1 28 ? -1.474 -25.601 18.467 1.00 22.30 25 LEU B N 1
ATOM 1515 C CA . LEU B 1 28 ? -2.435 -26.700 18.256 1.00 21.62 25 LEU B CA 1
ATOM 1516 C C . LEU B 1 28 ? -2.583 -27.618 19.444 1.00 22.81 25 LEU B C 1
ATOM 1517 O O . LEU B 1 28 ? -3.721 -28.015 19.796 1.00 21.99 25 LEU B O 1
ATOM 1522 N N . ARG B 1 29 ? -1.464 -27.945 20.099 1.00 23.50 26 ARG B N 1
ATOM 1523 C CA . ARG B 1 29 ? -1.570 -28.788 21.316 1.00 24.10 26 ARG B CA 1
ATOM 1524 C C . ARG B 1 29 ? -2.342 -28.082 22.464 1.00 24.32 26 ARG B C 1
ATOM 1525 O O . ARG B 1 29 ? -3.148 -28.710 23.166 1.00 23.61 26 ARG B O 1
ATOM 1533 N N . ARG B 1 30 ? -2.086 -26.787 22.636 1.00 22.99 27 ARG B N 1
ATOM 1534 C CA . ARG B 1 30 ? -2.843 -25.985 23.600 1.00 24.16 27 ARG B CA 1
ATOM 1535 C C . ARG B 1 30 ? -4.356 -26.016 23.308 1.00 24.35 27 ARG B C 1
ATOM 1536 O O . ARG B 1 30 ? -5.141 -26.030 24.215 1.00 23.89 27 ARG B O 1
ATOM 1544 N N . ALA B 1 31 ? -4.741 -26.057 22.035 1.00 23.47 28 ALA B N 1
ATOM 1545 C CA . ALA B 1 31 ? -6.162 -26.097 21.634 1.00 24.55 28 ALA B CA 1
ATOM 1546 C C . ALA B 1 31 ? -6.821 -27.469 21.793 1.00 25.84 28 ALA B C 1
ATOM 1547 O O . ALA B 1 31 ? -7.994 -27.635 21.452 1.00 27.83 28 ALA B O 1
ATOM 1549 N N . GLY B 1 32 ? -6.076 -28.452 22.303 1.00 26.55 29 GLY B N 1
ATOM 1550 C CA . GLY B 1 32 ? -6.632 -29.776 22.555 1.00 27.63 29 GLY B CA 1
ATOM 1551 C C . GLY B 1 32 ? -6.623 -30.656 21.304 1.00 27.35 29 GLY B C 1
ATOM 1552 O O . GLY B 1 32 ? -7.312 -31.662 21.253 1.00 28.32 29 GLY B O 1
ATOM 1553 N N . ILE B 1 33 ? -5.850 -30.269 20.295 1.00 26.88 30 ILE B N 1
ATOM 1554 C CA . ILE B 1 33 ? -5.726 -31.056 19.046 1.00 26.65 30 ILE B CA 1
ATOM 1555 C C . ILE B 1 33 ? -4.581 -32.068 19.196 1.00 27.43 30 ILE B C 1
ATOM 1556 O O . ILE B 1 33 ? -3.497 -31.741 19.737 1.00 25.59 30 ILE B O 1
ATOM 1561 N N . LYS B 1 34 ? -4.823 -33.292 18.743 1.00 28.12 31 LYS B N 1
ATOM 1562 C CA . LYS B 1 34 ? -3.803 -34.330 18.826 1.00 29.75 31 LYS B CA 1
ATOM 1563 C C . LYS B 1 34 ? -2.794 -34.082 17.720 1.00 27.42 31 LYS B C 1
ATOM 1564 O O . LYS B 1 34 ? -3.120 -34.251 16.527 1.00 27.37 31 LYS B O 1
ATOM 1570 N N . VAL B 1 35 ? -1.594 -33.640 18.105 1.00 25.67 32 VAL B N 1
ATOM 1571 C CA . VAL B 1 35 ? -0.546 -33.349 17.113 1.00 24.58 32 VAL B CA 1
ATOM 1572 C C . VAL B 1 35 ? 0.493 -34.457 16.896 1.00 24.77 32 VAL B C 1
ATOM 1573 O O . VAL B 1 35 ? 1.113 -34.959 17.832 1.00 23.63 32 VAL B O 1
ATOM 1577 N N . THR B 1 36 ? 0.704 -34.816 15.642 1.00 24.51 33 THR B N 1
ATOM 1578 C CA . THR B 1 36 ? 1.772 -35.749 15.343 1.00 25.51 33 THR B CA 1
ATOM 1579 C C . THR B 1 36 ? 2.847 -34.977 14.606 1.00 24.40 33 THR B C 1
ATOM 1580 O O . THR B 1 36 ? 2.603 -34.446 13.522 1.00 24.45 33 THR B O 1
ATOM 1584 N N . VAL B 1 37 ? 4.028 -34.901 15.203 1.00 24.37 34 VAL B N 1
ATOM 1585 C CA . VAL B 1 37 ? 5.175 -34.291 14.524 1.00 25.04 34 VAL B CA 1
ATOM 1586 C C . VAL B 1 37 ? 5.911 -35.392 13.794 1.00 25.04 34 VAL B C 1
ATOM 1587 O O . VAL B 1 37 ? 6.416 -36.335 14.419 1.00 26.23 34 VAL B O 1
ATOM 1591 N N . ALA B 1 38 ? 5.992 -35.279 12.467 1.00 25.04 35 ALA B N 1
ATOM 1592 C CA . ALA B 1 38 ? 6.453 -36.405 11.654 1.00 25.82 35 ALA B CA 1
ATOM 1593 C C . ALA B 1 38 ? 7.656 -35.937 10.885 1.00 26.52 35 ALA B C 1
ATOM 1594 O O . ALA B 1 38 ? 7.543 -34.999 10.096 1.00 25.45 35 ALA B O 1
ATOM 1596 N N . GLY B 1 39 ? 8.801 -36.585 11.118 1.00 27.91 36 GLY B N 1
ATOM 1597 C CA . GLY B 1 39 ? 10.009 -36.242 10.384 1.00 27.98 36 GLY B CA 1
ATOM 1598 C C . GLY B 1 39 ? 9.912 -36.663 8.917 1.00 29.94 36 GLY B C 1
ATOM 1599 O O . GLY B 1 39 ? 9.572 -37.838 8.586 1.00 30.47 36 GLY B O 1
ATOM 1600 N N . LEU B 1 40 ? 10.197 -35.696 8.036 1.00 29.78 37 LEU B N 1
ATOM 1601 C CA . LEU B 1 40 ? 10.248 -35.919 6.589 1.00 31.89 37 LEU B CA 1
ATOM 1602 C C . LEU B 1 40 ? 10.956 -37.220 6.202 1.00 33.63 37 LEU B C 1
ATOM 1603 O O . LEU B 1 40 ? 10.381 -38.093 5.539 1.00 35.62 37 LEU B O 1
ATOM 1608 N N . ASN B 1 41 ? 12.213 -37.355 6.622 1.00 35.76 38 ASN B N 1
ATOM 1609 C CA . ASN B 1 41 ? 13.064 -38.424 6.114 1.00 36.48 38 ASN B CA 1
ATOM 1610 C C . ASN B 1 41 ? 13.211 -39.575 7.087 1.00 36.94 38 ASN B C 1
ATOM 1611 O O . ASN B 1 41 ? 14.040 -40.447 6.875 1.00 37.87 38 ASN B O 1
ATOM 1616 N N . GLY B 1 42 ? 12.431 -39.565 8.165 1.00 34.18 39 GLY B N 1
ATOM 1617 C CA . GLY B 1 42 ? 12.540 -40.615 9.185 1.00 35.14 39 GLY B CA 1
ATOM 1618 C C . GLY B 1 42 ? 12.267 -40.073 10.574 1.00 33.94 39 GLY B C 1
ATOM 1619 O O . GLY B 1 42 ? 11.805 -38.918 10.735 1.00 31.50 39 GLY B O 1
ATOM 1620 N N . GLY B 1 43 ? 12.580 -40.888 11.585 1.00 35.01 40 GLY B N 1
ATOM 1621 C CA . GLY B 1 43 ? 12.294 -40.537 12.984 1.00 33.88 40 GLY B CA 1
ATOM 1622 C C . GLY B 1 43 ? 13.416 -39.834 13.724 1.00 34.38 40 GLY B C 1
ATOM 1623 O O . GLY B 1 43 ? 13.285 -39.557 14.927 1.00 33.79 40 GLY B O 1
ATOM 1624 N N . GLU B 1 44 ? 14.508 -39.521 13.025 1.00 34.79 41 GLU B N 1
ATOM 1625 C CA . GLU B 1 44 ? 15.709 -38.945 13.692 1.00 35.07 41 GLU B CA 1
ATOM 1626 C C . GLU B 1 44 ? 15.637 -37.410 13.824 1.00 31.67 41 GLU B C 1
ATOM 1627 O O . GLU B 1 44 ? 14.769 -36.777 13.211 1.00 28.11 41 GLU B O 1
ATOM 1633 N N . ALA B 1 45 ? 16.510 -36.814 14.644 1.00 30.51 42 ALA B N 1
ATOM 1634 C CA . ALA B 1 45 ? 16.436 -35.373 14.886 1.00 29.39 42 ALA B CA 1
ATOM 1635 C C . ALA B 1 45 ? 16.502 -34.624 13.575 1.00 28.07 42 ALA B C 1
ATOM 1636 O O . ALA B 1 45 ? 17.121 -35.083 12.644 1.00 28.51 42 ALA B O 1
ATOM 1638 N N . VAL B 1 46 ? 15.833 -33.483 13.494 1.00 26.17 43 VAL B N 1
ATOM 1639 C CA . VAL B 1 46 ? 15.818 -32.702 12.260 1.00 25.33 43 VAL B CA 1
ATOM 1640 C C . VAL B 1 46 ? 16.570 -31.405 12.571 1.00 25.88 43 VAL B C 1
ATOM 1641 O O . VAL B 1 46 ? 16.201 -30.670 13.519 1.00 24.99 43 VAL B O 1
ATOM 1645 N N . LYS B 1 47 ? 17.638 -31.145 11.819 1.00 25.39 44 LYS B N 1
ATOM 1646 C CA . LYS B 1 47 ? 18.322 -29.852 11.930 1.00 26.24 44 LYS B CA 1
ATOM 1647 C C . LYS B 1 47 ? 17.542 -28.751 11.191 1.00 24.69 44 LYS B C 1
ATOM 1648 O O . LYS B 1 47 ? 17.285 -28.882 9.990 1.00 24.80 44 LYS B O 1
ATOM 1654 N N . CYS B 1 48 ? 17.186 -27.675 11.905 1.00 24.27 45 CYS B N 1
ATOM 1655 C CA . CYS B 1 48 ? 16.356 -26.583 11.337 1.00 24.48 45 CYS B CA 1
ATOM 1656 C C . CYS B 1 48 ? 17.200 -25.386 10.794 1.00 24.96 45 CYS B C 1
ATOM 1657 O O . CYS B 1 48 ? 18.414 -25.344 10.969 1.00 24.40 45 CYS B O 1
ATOM 1660 N N . SER B 1 49 ? 16.535 -24.400 10.184 1.00 25.04 46 SER B N 1
ATOM 1661 C CA . SER B 1 49 ? 17.200 -23.277 9.489 1.00 25.90 46 SER B CA 1
ATOM 1662 C C . SER B 1 49 ? 18.250 -22.535 10.304 1.00 25.77 46 SER B C 1
ATOM 1663 O O . SER B 1 49 ? 19.194 -21.981 9.756 1.00 27.27 46 SER B O 1
ATOM 1666 N N . ARG B 1 50 ? 18.073 -22.480 11.610 1.00 25.87 47 ARG B N 1
ATOM 1667 C CA . ARG B 1 50 ? 19.004 -21.753 12.452 1.00 27.43 47 ARG B CA 1
ATOM 1668 C C . ARG B 1 50 ? 19.719 -22.689 13.429 1.00 27.51 47 ARG B C 1
ATOM 1669 O O . ARG B 1 50 ? 20.114 -22.277 14.529 1.00 26.09 47 ARG B O 1
ATOM 1677 N N . ASP B 1 51 ? 19.903 -23.941 12.984 1.00 28.07 48 ASP B N 1
ATOM 1678 C CA . ASP B 1 51 ? 20.684 -24.960 13.687 1.00 29.77 48 ASP B CA 1
ATOM 1679 C C . ASP B 1 51 ? 20.072 -25.487 14.993 1.00 28.90 48 ASP B C 1
ATOM 1680 O O . ASP B 1 51 ? 20.777 -26.000 15.840 1.00 30.33 48 ASP B O 1
ATOM 1685 N N . VAL B 1 52 ? 18.779 -25.313 15.177 1.00 27.91 49 VAL B N 1
ATOM 1686 C CA . VAL B 1 52 ? 18.124 -25.929 16.312 1.00 27.98 49 VAL B CA 1
ATOM 1687 C C . VAL B 1 52 ? 17.714 -27.352 15.868 1.00 27.76 49 VAL B C 1
ATOM 1688 O O . VAL B 1 52 ? 17.219 -27.556 14.756 1.00 25.53 49 VAL B O 1
ATOM 1692 N N . GLN B 1 53 ? 17.926 -28.324 16.733 1.00 27.11 50 GLN B N 1
ATOM 1693 C CA . GLN B 1 53 ? 17.672 -29.692 16.360 1.00 28.10 50 GLN B CA 1
ATOM 1694 C C . GLN B 1 53 ? 16.499 -30.232 17.151 1.00 26.92 50 GLN B C 1
ATOM 1695 O O . GLN B 1 53 ? 16.514 -30.190 18.382 1.00 27.67 50 GLN B O 1
ATOM 1701 N N . ILE B 1 54 ? 15.489 -30.716 16.434 1.00 24.91 51 ILE B N 1
ATOM 1702 C CA . ILE B 1 54 ? 14.210 -31.156 17.029 1.00 25.83 51 ILE B CA 1
ATOM 1703 C C . ILE B 1 54 ? 13.898 -32.631 16.732 1.00 26.35 51 ILE B C 1
ATOM 1704 O O . ILE B 1 54 ? 13.967 -33.072 15.585 1.00 26.58 51 ILE B O 1
ATOM 1709 N N . LEU B 1 55 ? 13.564 -33.379 17.783 1.00 26.85 52 LEU B N 1
ATOM 1710 C CA . LEU B 1 55 ? 13.182 -34.775 17.650 1.00 28.68 52 LEU B CA 1
ATOM 1711 C C . LEU B 1 55 ? 11.744 -34.842 17.255 1.00 28.75 52 LEU B C 1
ATOM 1712 O O . LEU B 1 55 ? 10.874 -34.280 17.939 1.00 28.38 52 LEU B O 1
ATOM 1717 N N . PRO B 1 56 ? 11.462 -35.514 16.125 1.00 29.24 53 PRO B N 1
ATOM 1718 C CA . PRO B 1 56 ? 10.051 -35.714 15.741 1.00 27.87 53 PRO B CA 1
ATOM 1719 C C . PRO B 1 56 ? 9.380 -36.759 16.621 1.00 28.22 53 PRO B C 1
ATOM 1720 O O . PRO B 1 56 ? 10.067 -37.526 17.280 1.00 29.65 53 PRO B O 1
ATOM 1724 N N . ASP B 1 57 ? 8.050 -36.780 16.668 1.00 27.14 54 ASP B N 1
ATOM 1725 C CA . ASP B 1 57 ? 7.336 -37.879 17.328 1.00 27.48 54 ASP B CA 1
ATOM 1726 C C . ASP B 1 57 ? 7.545 -39.193 16.560 1.00 26.88 54 ASP B C 1
ATOM 1727 O O . ASP B 1 57 ? 7.799 -40.217 17.140 1.00 27.80 54 ASP B O 1
ATOM 1732 N N . THR B 1 58 ? 7.484 -39.128 15.235 1.00 26.09 55 THR B N 1
ATOM 1733 C CA . THR B 1 58 ? 7.582 -40.301 14.402 1.00 26.62 55 THR B CA 1
ATOM 1734 C C . THR B 1 58 ? 8.061 -39.866 13.010 1.00 25.88 55 THR B C 1
ATOM 1735 O O . THR B 1 58 ? 8.304 -38.661 12.800 1.00 24.19 55 THR B O 1
ATOM 1739 N N . SER B 1 59 ? 8.225 -40.839 12.088 1.00 27.45 56 SER B N 1
ATOM 1740 C CA . SER B 1 59 ? 8.507 -40.555 10.661 1.00 27.82 56 SER B CA 1
ATOM 1741 C C . SER B 1 59 ? 7.225 -40.297 9.863 1.00 28.42 56 SER B C 1
ATOM 1742 O O . SER B 1 59 ? 6.165 -40.869 10.184 1.00 27.75 56 SER B O 1
ATOM 1745 N N . LEU B 1 60 ? 7.328 -39.494 8.797 1.00 28.47 57 LEU B N 1
ATOM 1746 C CA . LEU B 1 60 ? 6.198 -39.312 7.863 1.00 28.61 57 LEU B CA 1
ATOM 1747 C C . LEU B 1 60 ? 5.720 -40.659 7.337 1.00 30.57 57 LEU B C 1
ATOM 1748 O O . LEU B 1 60 ? 4.507 -40.901 7.268 1.00 31.21 57 LEU B O 1
ATOM 1753 N N . ALA B 1 61 ? 6.666 -41.528 6.981 1.00 31.87 58 ALA B N 1
ATOM 1754 C CA . ALA B 1 61 ? 6.354 -42.838 6.406 1.00 33.87 58 ALA B CA 1
ATOM 1755 C C . ALA B 1 61 ? 5.411 -43.627 7.300 1.00 34.90 58 ALA B C 1
ATOM 1756 O O . ALA B 1 61 ? 4.529 -44.323 6.816 1.00 34.25 58 ALA B O 1
ATOM 1758 N N . GLN B 1 62 ? 5.606 -43.511 8.608 1.00 35.15 59 GLN B N 1
ATOM 1759 C CA . GLN B 1 62 ? 4.836 -44.299 9.564 1.00 36.97 59 GLN B CA 1
ATOM 1760 C C . GLN B 1 62 ? 3.373 -43.827 9.763 1.00 37.20 59 GLN B C 1
ATOM 1761 O O . GLN B 1 62 ? 2.537 -44.591 10.268 1.00 38.21 59 GLN B O 1
ATOM 1767 N N . VAL B 1 63 ? 3.063 -42.590 9.362 1.00 35.36 60 VAL B N 1
ATOM 1768 C CA . VAL B 1 63 ? 1.684 -42.089 9.485 1.00 34.77 60 VAL B CA 1
ATOM 1769 C C . VAL B 1 63 ? 0.960 -41.948 8.126 1.00 35.52 60 VAL B C 1
ATOM 1770 O O . VAL B 1 63 ? -0.113 -41.331 8.029 1.00 34.27 60 VAL B O 1
ATOM 1774 N N . ALA B 1 64 ? 1.560 -42.566 7.111 1.00 36.17 61 ALA B N 1
ATOM 1775 C CA . ALA B 1 64 ? 1.104 -42.581 5.727 1.00 36.26 61 ALA B CA 1
ATOM 1776 C C . ALA B 1 64 ? -0.302 -43.107 5.440 1.00 38.09 61 ALA B C 1
ATOM 1777 O O . ALA B 1 64 ? -0.892 -42.701 4.456 1.00 38.81 61 ALA B O 1
ATOM 1779 N N . SER B 1 65 ? -0.812 -44.050 6.236 1.00 39.22 62 SER B N 1
ATOM 1780 C CA . SER B 1 65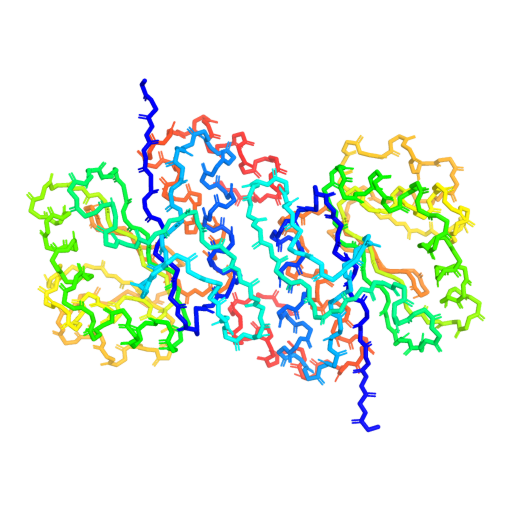 ? -2.193 -44.533 6.066 1.00 40.42 62 SER B CA 1
ATOM 1781 C C . SER B 1 65 ? -3.129 -43.873 7.076 1.00 40.28 62 SER B C 1
ATOM 1782 O O . SER B 1 65 ? -4.304 -44.230 7.171 1.00 43.26 62 SER B O 1
ATOM 1785 N N . ASP B 1 66 ? -2.600 -42.934 7.852 1.00 38.61 63 ASP B N 1
ATOM 1786 C CA . ASP B 1 66 ? -3.419 -42.183 8.807 1.00 38.42 63 ASP B CA 1
ATOM 1787 C C . ASP B 1 66 ? -4.166 -41.027 8.140 1.00 36.93 63 ASP B C 1
ATOM 1788 O O . ASP B 1 66 ? -3.689 -40.452 7.169 1.00 37.26 63 ASP B O 1
ATOM 1793 N N . LYS B 1 67 ? -5.362 -40.733 8.646 1.00 37.14 64 LYS B N 1
ATOM 1794 C CA . LYS B 1 67 ? -6.148 -39.603 8.199 1.00 35.83 64 LYS B CA 1
ATOM 1795 C C . LYS B 1 67 ? -5.974 -38.542 9.284 1.00 33.89 64 LYS B C 1
ATOM 1796 O O . LYS B 1 67 ? -6.124 -38.849 10.472 1.00 34.26 64 LYS B O 1
ATOM 1802 N N . PHE B 1 68 ? -5.602 -37.323 8.883 1.00 30.36 65 PHE B N 1
ATOM 1803 C CA . PHE B 1 68 ? -5.488 -36.175 9.791 1.00 28.33 65 PHE B CA 1
ATOM 1804 C C . PHE B 1 68 ? -6.503 -35.131 9.392 1.00 28.25 65 PHE B C 1
ATOM 1805 O O . PHE B 1 68 ? -6.835 -35.024 8.219 1.00 29.33 65 PHE B O 1
ATOM 1813 N N . ASP B 1 69 ? -7.019 -34.368 10.352 1.00 28.48 66 ASP B N 1
ATOM 1814 C CA . ASP B 1 69 ? -7.975 -33.297 10.005 1.00 28.06 66 ASP B CA 1
ATOM 1815 C C . ASP B 1 69 ? -7.254 -32.099 9.376 1.00 28.10 66 ASP B C 1
ATOM 1816 O O . ASP B 1 69 ? -7.892 -31.270 8.698 1.00 27.09 66 ASP B O 1
ATOM 1821 N N . VAL B 1 70 ? -5.947 -31.991 9.642 1.00 25.78 67 VAL B N 1
ATOM 1822 C CA . VAL B 1 70 ? -5.132 -30.997 8.984 1.00 26.55 67 VAL B CA 1
ATOM 1823 C C . VAL B 1 70 ? -3.704 -31.517 8.770 1.00 26.04 67 VAL B C 1
ATOM 1824 O O . VAL B 1 70 ? -3.143 -32.272 9.586 1.00 24.63 67 VAL B O 1
ATOM 1828 N N . VAL B 1 71 ? -3.154 -31.147 7.628 1.00 25.85 68 VAL B N 1
ATOM 1829 C CA . VAL B 1 71 ? -1.744 -31.343 7.337 1.00 25.31 68 VAL B CA 1
ATOM 1830 C C . VAL B 1 71 ? -1.088 -29.959 7.301 1.00 24.04 68 VAL B C 1
ATOM 1831 O O . VAL B 1 71 ? -1.472 -29.085 6.513 1.00 22.99 68 VAL B O 1
ATOM 1835 N N . VAL B 1 72 ? -0.105 -29.759 8.168 1.00 25.10 69 VAL B N 1
ATOM 1836 C CA . VAL B 1 72 ? 0.512 -28.446 8.344 1.00 22.09 69 VAL B CA 1
ATOM 1837 C C . VAL B 1 72 ? 1.938 -28.461 7.769 1.00 23.00 69 VAL B C 1
ATOM 1838 O O . VAL B 1 72 ? 2.743 -29.326 8.109 1.00 25.40 69 VAL B O 1
ATOM 1842 N N . LEU B 1 73 ? 2.262 -27.479 6.939 1.00 22.84 70 LEU B N 1
ATOM 1843 C CA . LEU B 1 73 ? 3.607 -27.348 6.390 1.00 21.82 70 LEU B CA 1
ATOM 1844 C C . LEU B 1 73 ? 4.264 -26.071 6.934 1.00 22.01 70 LEU B C 1
ATOM 1845 O O . LEU B 1 73 ? 3.926 -24.935 6.494 1.00 20.40 70 LEU B O 1
ATOM 1850 N N . PRO B 1 74 ? 5.217 -26.228 7.875 1.00 22.79 71 PRO B N 1
ATOM 1851 C CA . PRO B 1 74 ? 5.995 -25.035 8.268 1.00 22.46 71 PRO B CA 1
ATOM 1852 C C . PRO B 1 74 ? 6.829 -24.510 7.082 1.00 23.87 71 PRO B C 1
ATOM 1853 O O . PRO B 1 74 ? 7.032 -25.236 6.092 1.00 27.15 71 PRO B O 1
ATOM 1857 N N . GLY B 1 75 ? 7.325 -23.279 7.155 1.00 24.72 72 GLY B N 1
ATOM 1858 C CA . GLY B 1 75 ? 8.137 -22.710 6.065 1.00 24.49 72 GLY B CA 1
ATOM 1859 C C . GLY B 1 75 ? 9.628 -22.848 6.295 1.00 26.60 72 GLY B C 1
ATOM 1860 O O . GLY B 1 75 ? 10.080 -23.820 6.894 1.00 26.25 72 GLY B O 1
ATOM 1861 N N . GLY B 1 76 ? 10.397 -21.876 5.807 1.00 28.43 73 GLY B N 1
ATOM 1862 C CA . GLY B 1 76 ? 11.844 -22.010 5.698 1.00 28.44 73 GLY B CA 1
ATOM 1863 C C . GLY B 1 76 ? 12.150 -22.554 4.305 1.00 29.76 73 GLY B C 1
ATOM 1864 O O . GLY B 1 76 ? 11.496 -23.515 3.835 1.00 28.95 73 GLY B O 1
ATOM 1865 N N . LEU B 1 77 ? 13.125 -21.962 3.633 1.00 28.68 74 LEU B N 1
ATOM 1866 C CA . LEU B 1 77 ? 13.377 -22.317 2.217 1.00 30.65 74 LEU B CA 1
ATOM 1867 C C . LEU B 1 77 ? 13.931 -23.746 2.036 1.00 30.01 74 LEU B C 1
ATOM 1868 O O . LEU B 1 77 ? 13.511 -24.469 1.115 1.00 29.21 74 LEU B O 1
ATOM 1873 N N . GLY B 1 78 ? 14.886 -24.123 2.886 1.00 30.58 75 GLY B N 1
ATOM 1874 C CA . GLY B 1 78 ? 15.443 -25.484 2.844 1.00 31.76 75 GLY B CA 1
ATOM 1875 C C . GLY B 1 78 ? 14.322 -26.495 3.077 1.00 30.90 75 GLY B C 1
ATOM 1876 O O . GLY B 1 78 ? 14.175 -27.457 2.323 1.00 31.52 75 GLY B O 1
ATOM 1877 N N . GLY B 1 79 ? 13.518 -26.260 4.107 1.00 28.35 76 GLY B N 1
ATOM 1878 C CA . GLY B 1 79 ? 12.376 -27.118 4.447 1.00 27.66 76 GLY B CA 1
ATOM 1879 C C . GLY B 1 79 ? 11.369 -27.278 3.315 1.00 27.63 76 GLY B C 1
ATOM 1880 O O . GLY B 1 79 ? 10.987 -28.414 2.965 1.00 27.39 76 GLY B O 1
ATOM 1881 N N . SER B 1 80 ? 10.985 -26.147 2.713 1.00 27.08 77 SER B N 1
ATOM 1882 C CA A SER B 1 80 ? 10.029 -26.114 1.599 0.38 28.58 77 SER B CA 1
ATOM 1883 C CA B SER B 1 80 ? 10.011 -26.163 1.616 0.62 27.69 77 SER B CA 1
ATOM 1884 C C . SER B 1 80 ? 10.540 -26.907 0.393 1.00 30.79 77 SER B C 1
ATOM 1885 O O . SER B 1 80 ? 9.790 -27.697 -0.216 1.00 31.20 77 SER B O 1
ATOM 1890 N N . ASN B 1 81 ? 11.814 -26.662 0.030 1.00 32.32 78 ASN B N 1
ATOM 1891 C CA . ASN B 1 81 ? 12.463 -27.340 -1.090 1.00 34.95 78 ASN B CA 1
ATOM 1892 C C . ASN B 1 81 ? 12.502 -28.861 -0.843 1.00 35.39 78 ASN B C 1
ATOM 1893 O O . ASN B 1 81 ? 12.188 -29.640 -1.744 1.00 36.12 78 ASN B O 1
ATOM 1898 N N . ALA B 1 82 ? 12.855 -29.277 0.378 1.00 32.62 79 ALA B N 1
ATOM 1899 C CA . ALA B 1 82 ? 12.913 -30.707 0.691 1.00 33.22 79 ALA B CA 1
ATOM 1900 C C . ALA B 1 82 ? 11.514 -31.339 0.560 1.00 34.73 79 ALA B C 1
ATOM 1901 O O . ALA B 1 82 ? 11.358 -32.419 -0.072 1.00 34.03 79 ALA B O 1
ATOM 1903 N N . MET B 1 83 ? 10.494 -30.641 1.094 1.00 32.44 80 MET B N 1
ATOM 1904 C CA . MET B 1 83 ? 9.119 -31.150 1.009 1.00 32.47 80 MET B CA 1
ATOM 1905 C C . MET B 1 83 ? 8.597 -31.247 -0.431 1.00 33.84 80 MET B C 1
ATOM 1906 O O . MET B 1 83 ? 7.886 -32.204 -0.778 1.00 33.86 80 MET B O 1
ATOM 1911 N N . GLY B 1 84 ? 9.022 -30.288 -1.252 1.00 34.91 81 GLY B N 1
ATOM 1912 C CA . GLY B 1 84 ? 8.666 -30.164 -2.657 1.00 34.54 81 GLY B CA 1
ATOM 1913 C C . GLY B 1 84 ? 9.213 -31.299 -3.495 1.00 37.24 81 GLY B C 1
ATOM 1914 O O . GLY B 1 84 ? 8.565 -31.705 -4.466 1.00 36.80 81 GLY B O 1
ATOM 1915 N N . GLU B 1 85 ? 10.403 -31.799 -3.138 1.00 37.65 82 GLU B N 1
ATOM 1916 C CA . GLU B 1 85 ? 11.004 -32.964 -3.792 1.00 40.17 82 GLU B CA 1
ATOM 1917 C C . GLU B 1 85 ? 10.471 -34.317 -3.309 1.00 38.38 82 GLU B C 1
ATOM 1918 O O . GLU B 1 85 ? 10.845 -35.344 -3.875 1.00 38.21 82 GLU B O 1
ATOM 1924 N N . SER B 1 86 ? 9.644 -34.337 -2.267 1.00 33.79 83 SER B N 1
ATOM 1925 C CA . SER B 1 86 ? 9.252 -35.613 -1.667 1.00 33.08 83 SER B CA 1
ATOM 1926 C C . SER B 1 86 ? 7.926 -36.142 -2.247 1.00 32.80 83 SER B C 1
ATOM 1927 O O . SER B 1 86 ? 6.862 -35.513 -2.088 1.00 31.52 83 SER B O 1
ATOM 1930 N N . SER B 1 87 ? 7.997 -37.295 -2.906 1.00 32.45 84 SER B N 1
ATOM 1931 C CA . SER B 1 87 ? 6.825 -37.938 -3.495 1.00 33.48 84 SER B CA 1
ATOM 1932 C C . SER B 1 87 ? 5.786 -38.311 -2.424 1.00 32.03 84 SER B C 1
ATOM 1933 O O . SER B 1 87 ? 4.583 -38.295 -2.698 1.00 31.64 84 SER B O 1
ATOM 1936 N N . LEU B 1 88 ? 6.269 -38.642 -1.219 1.00 31.24 85 LEU B N 1
ATOM 1937 C CA . LEU B 1 88 ? 5.414 -38.987 -0.092 1.00 31.34 85 LEU B CA 1
ATOM 1938 C C . LEU B 1 88 ? 4.610 -37.757 0.349 1.00 29.89 85 LEU B C 1
ATOM 1939 O O . LEU B 1 88 ? 3.408 -37.885 0.627 1.00 30.36 85 LEU B O 1
ATOM 1944 N N . VAL B 1 89 ? 5.253 -36.583 0.390 1.00 28.25 86 VAL B N 1
ATOM 1945 C CA . VAL B 1 89 ? 4.532 -35.321 0.683 1.00 27.80 86 VAL B CA 1
ATOM 1946 C C . VAL B 1 89 ? 3.437 -35.087 -0.356 1.00 28.36 86 VAL B C 1
ATOM 1947 O O . VAL B 1 89 ? 2.287 -34.761 -0.007 1.00 28.95 86 VAL B O 1
ATOM 1951 N N . GLY B 1 90 ? 3.817 -35.224 -1.622 1.00 29.27 87 GLY B N 1
ATOM 1952 C CA . GLY B 1 90 ? 2.893 -35.161 -2.746 1.00 30.58 87 GLY B CA 1
ATOM 1953 C C . GLY B 1 90 ? 1.701 -36.076 -2.550 1.00 32.16 87 GLY B C 1
ATOM 1954 O O . GLY B 1 90 ? 0.559 -35.608 -2.575 1.00 33.55 87 GLY B O 1
ATOM 1955 N N . ASP B 1 91 ? 1.955 -37.374 -2.362 1.00 33.07 88 ASP B N 1
ATOM 1956 C CA . ASP B 1 91 ? 0.902 -38.372 -2.132 1.00 33.73 88 ASP B CA 1
ATOM 1957 C C . ASP B 1 91 ? -0.065 -37.977 -1.007 1.00 33.03 88 ASP B C 1
ATOM 1958 O O . ASP B 1 91 ? -1.278 -38.109 -1.156 1.00 33.33 88 ASP B O 1
ATOM 1963 N N . LEU B 1 92 ? 0.481 -37.461 0.098 1.00 31.98 89 LEU B N 1
ATOM 1964 C CA . LEU B 1 92 ? -0.347 -37.108 1.259 1.00 30.96 89 LEU B CA 1
ATOM 1965 C C . LEU B 1 92 ? -1.133 -35.798 1.046 1.00 30.78 89 LEU B C 1
ATOM 1966 O O . LEU B 1 92 ? -2.304 -35.689 1.439 1.00 30.78 89 LEU B O 1
ATOM 1971 N N . LEU B 1 93 ? -0.512 -34.816 0.397 1.00 30.66 90 LEU B N 1
ATOM 1972 C CA . LEU B 1 93 ? -1.228 -33.600 0.002 1.00 30.05 90 LEU B CA 1
ATOM 1973 C C . LEU B 1 93 ? -2.393 -33.899 -0.967 1.00 32.02 90 LEU B C 1
ATOM 1974 O O . LEU B 1 93 ? -3.516 -33.378 -0.794 1.00 31.96 90 LEU B O 1
ATOM 1979 N N . ARG B 1 94 ? -2.141 -34.748 -1.963 1.00 31.90 91 ARG B N 1
ATOM 1980 C CA . ARG B 1 94 ? -3.174 -35.111 -2.919 1.00 34.15 91 ARG B CA 1
ATOM 1981 C C . ARG B 1 94 ? -4.335 -35.856 -2.251 1.00 35.00 91 ARG B C 1
ATOM 1982 O O . ARG B 1 94 ? -5.489 -35.609 -2.556 1.00 36.16 91 ARG B O 1
ATOM 1990 N N . SER B 1 95 ? -4.005 -36.753 -1.325 1.00 34.98 92 SER B N 1
ATOM 1991 C CA . SER B 1 95 ? -4.978 -37.550 -0.597 1.00 36.08 92 SER B CA 1
ATOM 1992 C C . SER B 1 95 ? -5.786 -36.629 0.332 1.00 35.24 92 SER B C 1
ATOM 1993 O O . SER B 1 95 ? -7.005 -36.753 0.441 1.00 35.40 92 SER B O 1
ATOM 1996 N N . GLN B 1 96 ? -5.078 -35.729 1.006 1.00 32.98 93 GLN B N 1
ATOM 1997 C CA . GLN B 1 96 ? -5.686 -34.738 1.885 1.00 33.10 93 GLN B CA 1
ATOM 1998 C C . GLN B 1 96 ? -6.642 -33.893 1.067 1.00 34.18 93 GLN B C 1
ATOM 1999 O O . GLN B 1 96 ? -7.758 -33.661 1.462 1.00 34.54 93 GLN B O 1
ATOM 2005 N N . GLU B 1 97 ? -6.193 -33.478 -0.105 1.00 37.55 94 GLU B N 1
ATOM 2006 C CA . GLU B 1 97 ? -6.997 -32.655 -0.982 1.00 40.24 94 GLU B CA 1
ATOM 2007 C C . GLU B 1 97 ? -8.236 -33.383 -1.518 1.00 42.59 94 GLU B C 1
ATOM 2008 O O . GLU B 1 97 ? -9.326 -32.821 -1.480 1.00 44.71 94 GLU B O 1
ATOM 2014 N N . SER B 1 98 ? -8.081 -34.621 -1.993 1.00 42.21 95 SER B N 1
ATOM 2015 C CA . SER B 1 98 ? -9.234 -35.395 -2.453 1.00 45.61 95 SER B CA 1
ATOM 2016 C C . SER B 1 98 ? -10.195 -35.679 -1.307 1.00 45.45 95 SER B C 1
ATOM 2017 O O . SER B 1 98 ? -11.383 -35.893 -1.525 1.00 45.54 95 SER B O 1
ATOM 2020 N N . GLY B 1 99 ? -9.659 -35.720 -0.093 1.00 43.41 96 GLY B N 1
ATOM 2021 C CA . GLY B 1 99 ? -10.426 -36.174 1.050 1.00 44.05 96 GLY B CA 1
ATOM 2022 C C . GLY B 1 99 ? -11.265 -35.079 1.671 1.00 43.21 96 GLY B C 1
ATOM 2023 O O . GLY B 1 99 ? -12.018 -35.344 2.597 1.00 43.78 96 GLY B O 1
ATOM 2024 N N . GLY B 1 100 ? -11.120 -33.856 1.173 1.00 41.64 97 GLY B N 1
ATOM 2025 C CA . GLY B 1 100 ? -11.800 -32.701 1.757 1.00 42.81 97 GLY B CA 1
ATOM 2026 C C . GLY B 1 100 ? -11.141 -32.136 3.004 1.00 42.17 97 GLY B C 1
ATOM 2027 O O . GLY B 1 100 ? -11.680 -31.223 3.632 1.00 43.93 97 GLY B O 1
ATOM 2028 N N . GLY B 1 101 ? -9.966 -32.655 3.356 1.00 40.31 98 GLY B N 1
ATOM 2029 C CA . GLY B 1 101 ?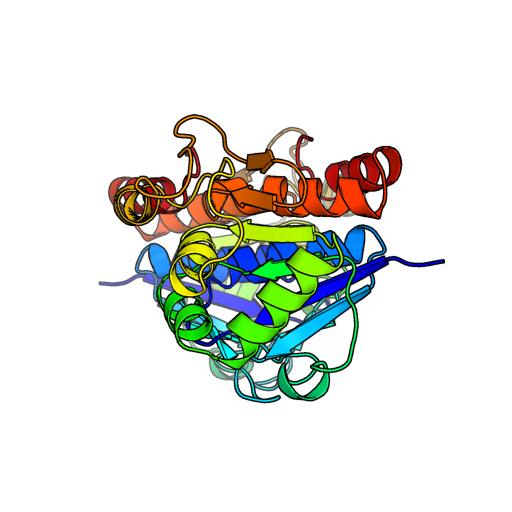 -9.274 -32.245 4.573 1.00 36.59 98 GLY B CA 1
ATOM 2030 C C . GLY B 1 101 ? -8.527 -30.930 4.452 1.00 34.96 98 GLY B C 1
ATOM 2031 O O . GLY B 1 101 ? -8.215 -30.484 3.352 1.00 34.07 98 GLY B O 1
ATOM 2032 N N . LEU B 1 102 ? -8.201 -30.335 5.597 1.00 33.02 99 LEU B N 1
ATOM 2033 C CA . LEU B 1 102 ? -7.453 -29.080 5.638 1.00 32.21 99 LEU B CA 1
ATOM 2034 C C . LEU B 1 102 ? -5.950 -29.183 5.305 1.00 29.86 99 LEU B C 1
ATOM 2035 O O . LEU B 1 102 ? -5.248 -30.098 5.748 1.00 30.12 99 LEU B O 1
ATOM 2040 N N . ILE B 1 103 ? -5.447 -28.201 4.566 1.00 27.60 100 ILE B N 1
ATOM 2041 C CA . ILE B 1 103 ? -3.999 -28.074 4.329 1.00 25.40 100 ILE B CA 1
ATOM 2042 C C . ILE B 1 103 ? -3.584 -26.669 4.758 1.00 25.04 100 ILE B C 1
ATOM 2043 O O . ILE B 1 103 ? -4.264 -25.685 4.389 1.00 24.09 100 ILE B O 1
ATOM 2048 N N . ALA B 1 104 ? -2.504 -26.575 5.540 1.00 24.09 101 ALA B N 1
ATOM 2049 C CA . ALA B 1 104 ? -1.967 -25.280 5.993 1.00 24.20 101 ALA B CA 1
ATOM 2050 C C . ALA B 1 104 ? -0.472 -25.134 5.713 1.00 23.85 101 ALA B C 1
ATOM 2051 O O . ALA B 1 104 ? 0.328 -26.003 6.035 1.00 24.61 101 ALA B O 1
ATOM 2053 N N . ALA B 1 105 ? -0.099 -24.006 5.128 1.00 23.45 102 ALA B N 1
ATOM 2054 C CA . ALA B 1 105 ? 1.257 -23.795 4.695 1.00 23.69 102 ALA B CA 1
ATOM 2055 C C . ALA B 1 105 ? 1.649 -22.332 4.909 1.00 23.71 102 ALA B C 1
ATOM 2056 O O . ALA B 1 105 ? 0.949 -21.421 4.458 1.00 25.09 102 ALA B O 1
ATOM 2058 N N . ILE B 1 106 ? 2.753 -22.119 5.619 1.00 23.34 103 ILE B N 1
ATOM 2059 C CA . ILE B 1 106 ? 3.227 -20.760 5.965 1.00 25.02 103 ILE B CA 1
ATOM 2060 C C . ILE B 1 106 ? 4.572 -20.449 5.306 1.00 26.50 103 ILE B C 1
ATOM 2061 O O . ILE B 1 106 ? 5.398 -21.342 5.193 1.00 27.64 103 ILE B O 1
ATOM 2066 N N . CYS B 1 107 ? 4.770 -19.210 4.836 1.00 27.38 104 CYS B N 1
ATOM 2067 C CA . CYS B 1 107 ? 6.109 -18.668 4.504 1.00 29.24 104 CYS B CA 1
ATOM 2068 C C . CYS B 1 107 ? 6.501 -19.107 3.093 1.00 28.90 104 CYS B C 1
ATOM 2069 O O . CYS B 1 107 ? 5.886 -18.654 2.140 1.00 29.04 104 CYS B O 1
ATOM 2072 N N . ALA B 1 108 ? 7.474 -20.005 2.955 1.00 27.19 105 ALA B N 1
ATOM 2073 C CA . ALA B 1 108 ? 7.856 -20.561 1.653 1.00 28.34 105 ALA B CA 1
ATOM 2074 C C . ALA B 1 108 ? 7.104 -21.854 1.340 1.00 27.16 105 ALA B C 1
ATOM 2075 O O . ALA B 1 108 ? 7.011 -22.269 0.176 1.00 29.10 105 ALA B O 1
ATOM 2077 N N . ALA B 1 109 ? 6.536 -22.464 2.366 1.00 25.55 106 ALA B N 1
ATOM 2078 C CA . ALA B 1 109 ? 5.776 -23.715 2.223 1.00 26.20 106 ALA B CA 1
ATOM 2079 C C . ALA B 1 109 ? 4.659 -23.746 1.156 1.00 26.98 106 ALA B C 1
ATOM 2080 O O . ALA B 1 109 ? 4.364 -24.824 0.587 1.00 26.23 106 ALA B O 1
ATOM 2082 N N . PRO B 1 110 ? 4.019 -22.586 0.867 1.00 26.74 107 PRO B N 1
ATOM 2083 C CA . PRO B 1 110 ? 3.036 -22.712 -0.227 1.00 27.95 107 PRO B CA 1
ATOM 2084 C C . PRO B 1 110 ? 3.617 -23.178 -1.564 1.00 29.89 107 PRO B C 1
ATOM 2085 O O . PRO B 1 110 ? 2.912 -23.825 -2.346 1.00 31.01 107 PRO B O 1
ATOM 2089 N N . THR B 1 111 ? 4.887 -22.878 -1.827 1.00 29.23 108 THR B N 1
ATOM 2090 C CA . THR B 1 111 ? 5.516 -23.379 -3.036 1.00 31.33 108 THR B CA 1
ATOM 2091 C C . THR B 1 111 ? 5.532 -24.920 -3.032 1.00 31.83 108 THR B C 1
ATOM 2092 O O . THR B 1 111 ? 5.692 -25.537 -4.083 1.00 33.27 108 THR B O 1
ATOM 2096 N N . VAL B 1 112 ? 5.397 -25.540 -1.858 1.00 30.71 109 VAL B N 1
ATOM 2097 C CA . VAL B 1 112 ? 5.287 -27.009 -1.822 1.00 30.13 109 VAL B CA 1
ATOM 2098 C C . VAL B 1 112 ? 4.071 -27.445 -2.629 1.00 30.44 109 VAL B C 1
ATOM 2099 O O . VAL B 1 112 ? 4.149 -28.397 -3.389 1.00 30.25 109 VAL B O 1
ATOM 2103 N N . LEU B 1 113 ? 2.962 -26.717 -2.513 1.00 31.55 110 LEU B N 1
ATOM 2104 C CA . LEU B 1 113 ? 1.747 -27.094 -3.259 1.00 31.86 110 LEU B CA 1
ATOM 2105 C C . LEU B 1 113 ? 1.956 -26.892 -4.754 1.00 33.46 110 LEU B C 1
ATOM 2106 O O . LEU B 1 113 ? 1.504 -27.709 -5.579 1.00 34.21 110 LEU B O 1
ATOM 2111 N N . ALA B 1 114 ? 2.696 -25.841 -5.111 1.00 33.26 111 ALA B N 1
ATOM 2112 C CA . ALA B 1 114 ? 3.042 -25.605 -6.506 1.00 35.42 111 ALA B CA 1
ATOM 2113 C C . ALA B 1 114 ? 3.874 -26.771 -7.064 1.00 36.46 111 ALA B C 1
ATOM 2114 O O . ALA B 1 114 ? 3.560 -27.325 -8.127 1.00 35.84 111 ALA B O 1
ATOM 2116 N N . LYS B 1 115 ? 4.895 -27.191 -6.310 1.00 34.99 112 LYS B N 1
ATOM 2117 C CA . LYS B 1 115 ? 5.757 -28.292 -6.768 1.00 36.41 112 LYS B CA 1
ATOM 2118 C C . LYS B 1 115 ? 5.017 -29.599 -6.949 1.00 35.52 112 LYS B C 1
ATOM 2119 O O . LYS B 1 115 ? 5.380 -30.388 -7.822 1.00 37.46 112 LYS B O 1
ATOM 2125 N N . HIS B 1 116 ? 3.967 -29.816 -6.160 1.00 33.21 113 HIS B N 1
ATOM 2126 C CA . HIS B 1 116 ? 3.213 -31.051 -6.247 1.00 33.63 113 HIS B CA 1
ATOM 2127 C C . HIS B 1 116 ? 1.907 -30.934 -7.045 1.00 34.88 113 HIS B C 1
ATOM 2128 O O . HIS B 1 116 ? 1.137 -31.895 -7.106 1.00 34.96 113 HIS B O 1
ATOM 2135 N N . GLY B 1 117 ? 1.669 -29.773 -7.669 1.00 35.46 114 GLY B N 1
ATOM 2136 C CA . GLY B 1 117 ? 0.455 -29.546 -8.475 1.00 37.43 114 GLY B CA 1
ATOM 2137 C C . GLY B 1 117 ? -0.814 -29.650 -7.636 1.00 37.75 114 GLY B C 1
ATOM 2138 O O . GLY B 1 117 ? -1.804 -30.211 -8.078 1.00 37.93 114 GLY B O 1
ATOM 2139 N N . VAL B 1 118 ? -0.758 -29.131 -6.408 1.00 37.18 115 VAL B N 1
ATOM 2140 C CA . VAL B 1 118 ? -1.869 -29.216 -5.466 1.00 37.88 115 VAL B CA 1
ATOM 2141 C C . VAL B 1 118 ? -2.561 -27.843 -5.310 1.00 37.48 115 VAL B C 1
ATOM 2142 O O . VAL B 1 118 ? -1.908 -26.803 -5.320 1.00 37.57 115 VAL B O 1
ATOM 2146 N N . ALA B 1 119 ? -3.892 -27.881 -5.202 1.00 38.34 116 ALA B N 1
ATOM 2147 C CA . ALA B 1 119 ? -4.770 -26.701 -5.030 1.00 37.58 116 ALA B CA 1
ATOM 2148 C C . ALA B 1 119 ? -4.618 -25.628 -6.115 1.00 38.41 116 ALA B C 1
ATOM 2149 O O . ALA B 1 119 ? -4.727 -24.454 -5.817 1.00 37.38 116 ALA B O 1
ATOM 2151 N N . SER B 1 120 ? -4.385 -26.021 -7.370 1.00 39.93 117 SER B N 1
ATOM 2152 C CA . SER B 1 120 ? -4.182 -25.029 -8.450 1.00 41.79 117 SER B CA 1
ATOM 2153 C C . SER B 1 120 ? -5.302 -24.004 -8.526 1.00 40.83 117 SER B C 1
ATOM 2154 O O . SER B 1 120 ? -6.482 -24.349 -8.407 1.00 41.08 117 SER B O 1
ATOM 2157 N N . GLY B 1 121 ? -4.933 -22.746 -8.725 1.00 40.19 118 GLY B N 1
ATOM 2158 C CA . GLY B 1 121 ? -5.936 -21.681 -8.866 1.00 40.41 118 GLY B CA 1
ATOM 2159 C C . GLY B 1 121 ? -6.519 -21.143 -7.567 1.00 40.17 118 GLY B C 1
ATOM 2160 O O . GLY B 1 121 ? -7.202 -20.126 -7.588 1.00 40.40 118 GLY B O 1
ATOM 2161 N N . LYS B 1 122 ? -6.241 -21.794 -6.434 1.00 38.80 119 LYS B N 1
ATOM 2162 C CA . LYS B 1 122 ? -6.729 -21.296 -5.137 1.00 38.05 119 LYS B CA 1
ATOM 2163 C C . LYS B 1 122 ? -6.103 -19.971 -4.718 1.00 36.51 119 LYS B C 1
ATOM 2164 O O . LYS B 1 122 ? -4.995 -19.621 -5.161 1.00 36.02 119 LYS B O 1
ATOM 2170 N N . SER B 1 123 ? -6.821 -19.248 -3.859 1.00 35.47 120 SER B N 1
ATOM 2171 C CA . SER B 1 123 ? -6.339 -18.000 -3.279 1.00 35.41 120 SER B CA 1
ATOM 2172 C C . SER B 1 123 ? -5.353 -18.371 -2.174 1.00 32.42 120 SER B C 1
ATOM 2173 O O . SER B 1 123 ? -5.680 -19.154 -1.298 1.00 32.01 120 SER B O 1
ATOM 2176 N N . LEU B 1 124 ? -4.164 -17.786 -2.203 1.00 30.60 121 LEU B N 1
ATOM 2177 C CA . LEU B 1 124 ? -3.176 -18.000 -1.146 1.00 27.84 121 LEU B CA 1
ATOM 2178 C C . LEU B 1 124 ? -2.249 -16.775 -0.955 1.00 27.46 121 LEU B C 1
ATOM 2179 O O . LEU B 1 124 ? -2.219 -15.870 -1.779 1.00 28.73 121 LEU B O 1
ATOM 2184 N N . THR B 1 125 ? -1.496 -16.753 0.132 1.00 26.63 122 THR B N 1
ATOM 2185 C CA . THR B 1 125 ? -0.402 -15.800 0.273 1.00 27.44 122 THR B CA 1
ATOM 2186 C C . THR B 1 125 ? 0.869 -16.612 0.564 1.00 27.15 122 THR B C 1
ATOM 2187 O O . THR B 1 125 ? 0.835 -17.853 0.490 1.00 27.44 122 THR B O 1
ATOM 2191 N N . SER B 1 126 ? 1.985 -15.943 0.850 1.00 26.99 123 SER B N 1
ATOM 2192 C CA . SER B 1 126 ? 3.254 -16.619 1.173 1.00 26.69 123 SER B CA 1
ATOM 2193 C C . SER B 1 126 ? 4.221 -15.600 1.746 1.00 26.91 123 SER B C 1
ATOM 2194 O O . SER B 1 126 ? 3.871 -14.432 1.848 1.00 27.24 123 SER B O 1
ATOM 2197 N N . TYR B 1 127 ? 5.449 -16.009 2.078 1.00 26.18 124 TYR B N 1
ATOM 2198 C CA . TYR B 1 127 ? 6.505 -15.018 2.317 1.00 26.15 124 TYR B CA 1
ATOM 2199 C C . TYR B 1 127 ? 6.599 -14.073 1.084 1.00 28.19 124 TYR B C 1
ATOM 2200 O O . TYR B 1 127 ? 6.663 -14.544 -0.069 1.00 28.95 124 TYR B O 1
ATOM 2209 N N . PRO B 1 128 ? 6.582 -12.741 1.322 1.00 28.28 125 PRO B N 1
ATOM 2210 C CA . PRO B 1 128 ? 6.448 -11.724 0.286 1.00 29.92 125 PRO B CA 1
ATOM 2211 C C . PRO B 1 128 ? 7.439 -11.932 -0.865 1.00 30.95 125 PRO B C 1
ATOM 2212 O O . PRO B 1 128 ? 7.080 -11.773 -2.034 1.00 30.76 125 PRO B O 1
ATOM 2216 N N . SER B 1 129 ? 8.669 -12.334 -0.554 1.00 30.39 126 SER B N 1
ATOM 2217 C CA . SER B 1 129 ? 9.647 -12.416 -1.652 1.00 32.65 126 SER B CA 1
ATOM 2218 C C . SER B 1 129 ? 9.413 -13.680 -2.498 1.00 32.52 126 SER B C 1
ATOM 2219 O O . SER B 1 129 ? 9.900 -13.790 -3.624 1.00 35.50 126 SER B O 1
ATOM 2222 N N . MET B 1 130 ? 8.618 -14.610 -1.984 1.00 31.95 127 MET B N 1
ATOM 2223 C CA . MET B 1 130 ? 8.304 -15.805 -2.764 1.00 32.75 127 MET B CA 1
ATOM 2224 C C . MET B 1 130 ? 7.154 -15.596 -3.785 1.00 33.81 127 MET B C 1
ATOM 2225 O O . MET B 1 130 ? 6.900 -16.488 -4.599 1.00 34.42 127 MET B O 1
ATOM 2230 N N . LYS B 1 131 ? 6.494 -14.426 -3.757 1.00 32.63 128 LYS B N 1
ATOM 2231 C CA . LYS B 1 131 ? 5.378 -14.126 -4.682 1.00 34.30 128 LYS B CA 1
ATOM 2232 C C . LYS B 1 131 ? 5.569 -14.586 -6.161 1.00 36.10 128 LYS B C 1
ATOM 2233 O O . LYS B 1 131 ? 4.687 -15.272 -6.707 1.00 35.26 128 LYS B O 1
ATOM 2239 N N . PRO B 1 132 ? 6.699 -14.208 -6.812 1.00 37.93 129 PRO B N 1
ATOM 2240 C CA . PRO B 1 132 ? 6.840 -14.626 -8.217 1.00 40.65 129 PRO B CA 1
ATOM 2241 C C . PRO B 1 132 ? 6.700 -16.121 -8.519 1.00 40.08 129 PRO B C 1
ATOM 2242 O O . PRO B 1 132 ? 6.295 -16.462 -9.628 1.00 41.69 129 PRO B O 1
ATOM 2246 N N . GLN B 1 133 ? 7.037 -16.992 -7.567 1.00 39.32 130 GLN B N 1
ATOM 2247 C CA . GLN B 1 133 ? 6.872 -18.437 -7.737 1.00 40.27 130 GLN B CA 1
ATOM 2248 C C . GLN B 1 133 ? 5.402 -18.855 -7.803 1.00 40.67 130 GLN B C 1
ATOM 2249 O O . GLN B 1 133 ? 5.077 -19.936 -8.296 1.00 40.81 130 GLN B O 1
ATOM 2255 N N . LEU B 1 134 ? 4.513 -17.985 -7.332 1.00 40.12 131 LEU B N 1
ATOM 2256 C CA . LEU B 1 134 ? 3.138 -18.389 -7.082 1.00 38.72 131 LEU B CA 1
ATOM 2257 C C . LEU B 1 134 ? 2.065 -17.722 -7.937 1.00 39.98 131 LEU B C 1
ATOM 2258 O O . LEU B 1 134 ? 0.958 -18.245 -8.027 1.00 40.36 131 LEU B O 1
ATOM 2263 N N . VAL B 1 135 ? 2.387 -16.594 -8.570 1.00 41.09 132 VAL B N 1
ATOM 2264 C CA . VAL B 1 135 ? 1.383 -15.788 -9.268 1.00 42.56 132 VAL B CA 1
ATOM 2265 C C . VAL B 1 135 ? 0.729 -16.497 -10.480 1.00 45.08 132 VAL B C 1
ATOM 2266 O O . VAL B 1 135 ? -0.411 -16.222 -10.822 1.00 44.33 132 VAL B O 1
ATOM 2270 N N . ASN B 1 136 ? 1.441 -17.425 -11.104 1.00 47.10 133 ASN B N 1
ATOM 2271 C CA . ASN B 1 136 ? 0.956 -18.016 -12.358 1.00 52.15 133 ASN B CA 1
ATOM 2272 C C . ASN B 1 136 ? -0.171 -19.015 -12.169 1.00 50.37 133 ASN B C 1
ATOM 2273 O O . ASN B 1 136 ? -1.151 -19.020 -12.927 1.00 49.82 133 ASN B O 1
ATOM 2278 N N . ASN B 1 137 ? -0.013 -19.862 -11.161 1.00 47.33 134 ASN B N 1
ATOM 2279 C CA . ASN B 1 137 ? -0.890 -20.997 -10.989 1.00 46.58 134 ASN B CA 1
ATOM 2280 C C . ASN B 1 137 ? -1.813 -20.852 -9.779 1.00 44.30 134 ASN B C 1
ATOM 2281 O O . ASN B 1 137 ? -2.560 -21.781 -9.438 1.00 43.29 134 ASN B O 1
ATOM 2286 N N . TYR B 1 138 ? -1.746 -19.693 -9.123 1.00 41.64 135 TYR B N 1
ATOM 2287 C CA . TYR B 1 138 ? -2.572 -19.417 -7.919 1.00 40.08 135 TYR B CA 1
ATOM 2288 C C . TYR B 1 138 ? -3.031 -17.983 -7.957 1.00 39.58 135 TYR B C 1
ATOM 2289 O O . TYR B 1 138 ? -2.419 -17.143 -8.626 1.00 40.09 135 TYR B O 1
ATOM 2298 N N . SER B 1 139 ? -4.101 -17.710 -7.228 1.00 38.13 136 SER B N 1
ATOM 2299 C CA . SER B 1 139 ? -4.568 -16.347 -7.073 1.00 39.13 136 SER B CA 1
ATOM 2300 C C . SER B 1 139 ? -3.927 -15.738 -5.819 1.00 37.09 136 SER B C 1
ATOM 2301 O O . SER B 1 139 ? -4.355 -15.995 -4.691 1.00 36.37 136 SER B O 1
ATOM 2304 N N . TYR B 1 140 ? -2.869 -14.964 -6.035 1.00 36.65 137 TYR B N 1
ATOM 2305 C CA . TYR B 1 140 ? -2.024 -14.482 -4.953 1.00 34.82 137 TYR B CA 1
ATOM 2306 C C . TYR B 1 140 ? -2.649 -13.260 -4.297 1.00 35.83 137 TYR B C 1
ATOM 2307 O O . TYR B 1 140 ? -3.103 -12.349 -4.976 1.00 36.97 137 TYR B O 1
ATOM 2316 N N . VAL B 1 141 ? -2.642 -13.244 -2.972 1.00 35.91 138 VAL B N 1
ATOM 2317 C CA . VAL B 1 141 ? -3.221 -12.141 -2.191 1.00 36.29 138 VAL B CA 1
ATOM 2318 C C . VAL B 1 141 ? -2.073 -11.469 -1.429 1.00 36.20 138 VAL B C 1
ATOM 2319 O O . VAL B 1 141 ? -1.450 -12.063 -0.558 1.00 34.13 138 VAL B O 1
ATOM 2323 N N . ASP B 1 142 ? -1.805 -10.224 -1.779 1.00 40.17 139 ASP B N 1
ATOM 2324 C CA . ASP B 1 142 ? -0.646 -9.481 -1.272 1.00 42.58 139 ASP B CA 1
ATOM 2325 C C . ASP B 1 142 ? -0.666 -9.043 0.178 1.00 45.53 139 ASP B C 1
ATOM 2326 O O . ASP B 1 142 ? 0.299 -9.263 0.895 1.00 51.37 139 ASP B O 1
ATOM 2331 N N . ASP B 1 143 ? -1.735 -8.396 0.608 1.00 47.08 140 ASP B N 1
ATOM 2332 C CA . ASP B 1 143 ? -1.643 -7.623 1.824 1.00 50.29 140 ASP B CA 1
ATOM 2333 C C . ASP B 1 143 ? -2.488 -8.278 2.913 1.00 48.30 140 ASP B C 1
ATOM 2334 O O . ASP B 1 143 ? -3.465 -7.691 3.393 1.00 49.71 140 ASP B O 1
ATOM 2339 N N . LYS B 1 144 ? -2.129 -9.499 3.292 1.00 39.88 141 LYS B N 1
ATOM 2340 C CA . LYS B 1 144 ? -2.976 -10.279 4.195 1.00 38.28 141 LYS B CA 1
ATOM 2341 C C . LYS B 1 144 ? -2.186 -11.369 4.925 1.00 33.93 141 LYS B C 1
ATOM 2342 O O . LYS B 1 144 ? -1.621 -12.257 4.311 1.00 34.67 141 LYS B O 1
ATOM 2348 N N . THR B 1 145 ? -2.204 -11.321 6.250 1.00 31.99 142 THR B N 1
ATOM 2349 C CA . THR B 1 145 ? -1.377 -12.184 7.087 1.00 30.07 142 THR B CA 1
ATOM 2350 C C . THR B 1 145 ? -1.747 -13.664 7.057 1.00 29.33 142 THR B C 1
ATOM 2351 O O . THR B 1 145 ? -0.862 -14.528 7.163 1.00 28.13 142 THR B O 1
ATOM 2355 N N . VAL B 1 146 ? -3.042 -13.949 6.913 1.00 28.01 143 VAL B N 1
ATOM 2356 C CA . VAL B 1 146 ? -3.530 -15.326 6.874 1.00 27.03 143 VAL B CA 1
ATOM 2357 C C . VAL B 1 146 ? -4.657 -15.387 5.843 1.00 26.99 143 VAL B C 1
ATOM 2358 O O . VAL B 1 146 ? -5.566 -14.567 5.866 1.00 26.82 143 VAL B O 1
ATOM 2362 N N . VAL B 1 147 ? -4.566 -16.339 4.918 1.00 25.71 144 VAL B N 1
ATOM 2363 C CA . VAL B 1 147 ? -5.507 -16.433 3.828 1.00 26.46 144 VAL B CA 1
ATOM 2364 C C . VAL B 1 147 ? -6.128 -17.825 3.814 1.00 26.79 144 VAL B C 1
ATOM 2365 O O . VAL B 1 147 ? -5.418 -18.844 3.815 1.00 25.54 144 VAL B O 1
ATOM 2369 N N . LYS B 1 148 ? -7.447 -17.853 3.803 1.00 27.12 145 LYS B N 1
ATOM 2370 C CA . LYS B 1 148 ? -8.182 -19.098 3.725 1.00 28.41 145 LYS B CA 1
ATOM 2371 C C . LYS B 1 148 ? -8.981 -19.145 2.417 1.00 29.81 145 LYS B C 1
ATOM 2372 O O . LYS B 1 148 ? -9.698 -18.213 2.066 1.00 31.25 145 LYS B O 1
ATOM 2378 N N . ASP B 1 149 ? -8.827 -20.239 1.687 1.00 29.21 146 ASP B N 1
ATOM 2379 C CA . ASP B 1 149 ? -9.656 -20.512 0.543 1.00 30.42 146 ASP B CA 1
ATOM 2380 C C . ASP B 1 149 ? -10.125 -21.968 0.692 1.00 31.49 146 ASP B C 1
ATOM 2381 O O . ASP B 1 149 ? -9.356 -22.903 0.452 1.00 29.33 146 ASP B O 1
ATOM 2386 N N . GLY B 1 150 ? -11.387 -22.153 1.094 1.00 33.16 147 GLY B N 1
ATOM 2387 C CA . GLY B 1 150 ? -11.939 -23.505 1.268 1.00 33.90 147 GLY B CA 1
ATOM 2388 C C . GLY B 1 150 ? -11.117 -24.226 2.316 1.00 33.08 147 GLY B C 1
ATOM 2389 O O . GLY B 1 150 ? -10.946 -23.729 3.420 1.00 30.88 147 GLY B O 1
ATOM 2390 N N . ASN B 1 151 ? -10.537 -25.359 1.930 1.00 32.50 148 ASN B N 1
ATOM 2391 C CA . ASN B 1 151 ? -9.739 -26.149 2.840 1.00 32.01 148 ASN B CA 1
ATOM 2392 C C . ASN B 1 151 ? -8.222 -25.848 2.751 1.00 29.72 148 ASN B C 1
ATOM 2393 O O . ASN B 1 151 ? -7.407 -26.660 3.174 1.00 29.11 148 ASN B O 1
ATOM 2398 N N . LEU B 1 152 ? -7.865 -24.686 2.201 1.00 27.84 149 LEU B N 1
ATOM 2399 C CA . LEU B 1 152 ? -6.477 -24.226 2.177 1.00 26.15 149 LEU B CA 1
ATOM 2400 C C . LEU B 1 152 ? -6.275 -22.979 3.032 1.00 26.05 149 LEU B C 1
ATOM 2401 O O . LEU B 1 152 ? -6.960 -21.979 2.843 1.00 26.32 149 LEU B O 1
ATOM 2406 N N . ILE B 1 153 ? -5.314 -23.043 3.960 1.00 25.50 150 ILE B N 1
ATOM 2407 C CA . ILE B 1 153 ? -4.927 -21.908 4.810 1.00 24.41 150 ILE B CA 1
ATOM 2408 C C . ILE B 1 153 ? -3.443 -21.573 4.563 1.00 24.69 150 ILE B C 1
ATOM 2409 O O . ILE B 1 153 ? -2.588 -22.445 4.615 1.00 23.57 150 ILE B O 1
ATOM 2414 N N . THR B 1 154 ? -3.130 -20.316 4.282 1.00 24.00 151 THR B N 1
ATOM 2415 C CA . THR B 1 154 ? -1.741 -19.948 4.079 1.00 24.41 151 THR B CA 1
ATOM 2416 C C . THR B 1 154 ? -1.451 -18.665 4.816 1.00 23.81 151 THR B C 1
ATOM 2417 O O . THR B 1 154 ? -2.359 -17.951 5.183 1.00 24.12 151 THR B O 1
ATOM 2421 N N . SER B 1 155 ? -0.167 -18.416 5.060 1.00 26.16 152 SER B N 1
ATOM 2422 C CA . SER B 1 155 ? 0.285 -17.284 5.867 1.00 25.53 152 SER B CA 1
ATOM 2423 C C . SER B 1 155 ? 1.705 -16.952 5.445 1.00 26.83 152 SER B C 1
ATOM 2424 O O . SER B 1 155 ? 2.269 -17.642 4.587 1.00 29.23 152 SER B O 1
ATOM 2427 N N . ARG B 1 156 ? 2.308 -15.933 6.053 1.00 27.11 153 ARG B N 1
ATOM 2428 C CA . ARG B 1 156 ? 3.451 -15.251 5.451 1.00 27.34 153 ARG B CA 1
ATOM 2429 C C . ARG B 1 156 ? 4.814 -15.495 6.099 1.00 27.27 153 ARG B C 1
ATOM 2430 O O . ARG B 1 156 ? 5.829 -15.553 5.401 1.00 26.46 153 ARG B O 1
ATOM 2438 N N . GLY B 1 157 ? 4.885 -15.550 7.425 1.00 24.72 154 GLY B N 1
ATOM 2439 C CA . GLY B 1 157 ? 6.211 -15.607 8.019 1.00 26.57 154 GLY B CA 1
ATOM 2440 C C . GLY B 1 157 ? 6.155 -15.683 9.525 1.00 25.28 154 GLY B C 1
ATOM 2441 O O . GLY B 1 157 ? 5.070 -15.849 10.084 1.00 24.78 154 GLY B O 1
ATOM 2442 N N . PRO B 1 158 ? 7.325 -15.592 10.184 1.00 24.41 155 PRO B N 1
ATOM 2443 C CA . PRO B 1 158 ? 7.384 -15.640 11.648 1.00 24.24 155 PRO B CA 1
ATOM 2444 C C . PRO B 1 158 ? 6.368 -14.687 12.310 1.00 25.57 155 PRO B C 1
ATOM 2445 O O . PRO B 1 158 ? 5.693 -15.088 13.273 1.00 24.66 155 PRO B O 1
ATOM 2449 N N . GLY B 1 159 ? 6.249 -13.467 11.766 1.00 24.47 156 GLY B N 1
ATOM 2450 C CA . GLY B 1 159 ? 5.377 -12.445 12.303 1.00 27.11 156 GLY B CA 1
ATOM 2451 C C . GLY B 1 159 ? 3.899 -12.734 12.140 1.00 27.41 156 GLY B C 1
ATOM 2452 O O . GLY B 1 159 ? 3.053 -12.038 12.699 1.00 28.45 156 GLY B O 1
ATOM 2453 N N . THR B 1 160 ? 3.579 -13.769 11.375 1.00 26.41 157 THR B N 1
ATOM 2454 C CA . THR B 1 160 ? 2.194 -14.160 11.199 1.00 26.56 157 THR B CA 1
ATOM 2455 C C . THR B 1 160 ? 1.955 -15.586 11.713 1.00 25.67 157 THR B C 1
ATOM 2456 O O . THR B 1 160 ? 0.894 -16.147 11.433 1.00 25.90 157 THR B O 1
ATOM 2460 N N . ALA B 1 161 ? 2.950 -16.184 12.394 1.00 23.12 158 ALA B N 1
ATOM 2461 C CA . ALA B 1 161 ? 2.890 -17.622 12.813 1.00 21.65 158 ALA B CA 1
ATOM 2462 C C . ALA B 1 161 ? 1.809 -17.924 13.872 1.00 21.29 158 ALA B C 1
ATOM 2463 O O . ALA B 1 161 ? 1.124 -18.979 13.819 1.00 19.20 158 ALA B O 1
ATOM 2465 N N . TYR B 1 162 ? 1.631 -17.008 14.821 1.00 20.85 159 TYR B N 1
ATOM 2466 C CA . TYR B 1 162 ? 0.605 -17.182 15.864 1.00 20.67 159 TYR B CA 1
ATOM 2467 C C . TYR B 1 162 ? -0.785 -17.167 15.260 1.00 22.01 159 TYR B C 1
ATOM 2468 O O . TYR B 1 162 ? -1.617 -18.052 15.539 1.00 21.53 159 TYR B O 1
ATOM 2477 N N . GLU B 1 163 ? -1.028 -16.177 14.410 1.00 22.08 160 GLU B N 1
ATOM 2478 C CA . GLU B 1 163 ? -2.313 -16.062 13.768 1.00 25.62 160 GLU B CA 1
ATOM 2479 C C . GLU B 1 163 ? -2.564 -17.275 12.854 1.00 24.50 160 GLU B C 1
ATOM 2480 O O . GLU B 1 163 ? -3.641 -17.845 12.871 1.00 24.20 160 GLU B O 1
ATOM 2486 N N . PHE B 1 164 ? -1.556 -17.683 12.097 1.00 23.59 161 PHE B N 1
ATOM 2487 C CA . PHE B 1 164 ? -1.651 -18.900 11.274 1.00 23.47 161 PHE B CA 1
ATOM 2488 C C . PHE B 1 164 ? -2.122 -20.109 12.126 1.00 22.52 161 PHE B C 1
ATOM 2489 O O . PHE B 1 164 ? -3.142 -20.760 11.823 1.00 23.66 161 PHE B O 1
ATOM 2497 N N . ALA B 1 165 ? -1.456 -20.323 13.244 1.00 21.04 162 ALA B N 1
ATOM 2498 C CA . ALA B 1 165 ? -1.717 -21.486 14.083 1.00 21.40 162 ALA B CA 1
ATOM 2499 C C . ALA B 1 165 ? -3.090 -21.403 14.756 1.00 23.04 162 ALA B C 1
ATOM 2500 O O . ALA B 1 165 ? -3.815 -22.425 14.842 1.00 22.07 162 ALA B O 1
ATOM 2502 N N . LEU B 1 166 ? -3.453 -20.181 15.180 1.00 22.26 163 LEU B N 1
ATOM 2503 C CA . LEU B 1 166 ? -4.724 -19.931 15.820 1.00 24.37 163 LEU B CA 1
ATOM 2504 C C . LEU B 1 166 ? -5.878 -20.064 14.814 1.00 25.07 163 LEU B C 1
ATOM 2505 O O . LEU B 1 166 ? -6.971 -20.501 15.183 1.00 25.61 163 LEU B O 1
ATOM 2510 N N . LYS B 1 167 ? -5.617 -19.700 13.556 1.00 24.66 164 LYS B N 1
ATOM 2511 C CA . LYS B 1 167 ? -6.588 -19.882 12.483 1.00 25.83 164 LYS B CA 1
ATOM 2512 C C . LYS B 1 167 ? -6.852 -21.365 12.240 1.00 26.15 164 LYS B C 1
ATOM 2513 O O . LYS B 1 167 ? -8.003 -21.771 12.116 1.00 25.21 164 LYS B O 1
ATOM 2519 N N . ILE B 1 168 ? -5.795 -22.182 12.201 1.00 24.55 165 ILE B N 1
ATOM 2520 C CA . ILE B 1 168 ? -5.987 -23.635 12.081 1.00 24.86 165 ILE B CA 1
ATOM 2521 C C . ILE B 1 168 ? -6.738 -24.145 13.317 1.00 26.54 165 ILE B C 1
ATOM 2522 O O . ILE B 1 168 ? -7.721 -24.894 13.208 1.00 26.49 165 ILE B O 1
ATOM 2527 N N . ALA B 1 169 ? -6.282 -23.723 14.495 1.00 25.90 166 ALA B N 1
ATOM 2528 C CA . ALA B 1 169 ? -6.901 -24.175 15.740 1.00 27.09 166 ALA B CA 1
ATOM 2529 C C . ALA B 1 169 ? -8.405 -23.890 15.764 1.00 28.98 166 ALA B C 1
ATOM 2530 O O . ALA B 1 169 ? -9.203 -24.682 16.273 1.00 30.44 166 ALA B O 1
ATOM 2532 N N . GLU B 1 170 ? -8.780 -22.728 15.246 1.00 29.70 167 GLU B N 1
ATOM 2533 C CA . GLU B 1 170 ? -10.165 -22.314 15.243 1.00 30.67 167 GLU B CA 1
ATOM 2534 C C . GLU B 1 170 ? -11.015 -23.241 14.371 1.00 31.85 167 GLU B C 1
ATOM 2535 O O . GLU B 1 170 ? -12.089 -23.662 14.798 1.00 31.67 167 GLU B O 1
ATOM 2541 N N . GLU B 1 171 ? -10.531 -23.562 13.166 1.00 31.27 168 GLU B N 1
ATOM 2542 C CA . GLU B 1 171 ? -11.222 -24.500 12.271 1.00 33.57 168 GLU B CA 1
ATOM 2543 C C . GLU B 1 171 ? -11.476 -25.869 12.884 1.00 32.89 168 GLU B C 1
ATOM 2544 O O . GLU B 1 171 ? -12.519 -26.487 12.655 1.00 33.24 168 GLU B O 1
ATOM 2550 N N . LEU B 1 172 ? -10.508 -26.339 13.665 1.00 31.07 169 LEU B N 1
ATOM 2551 C CA . LEU B 1 172 ? -10.557 -27.685 14.218 1.00 31.26 169 LEU B CA 1
ATOM 2552 C C . LEU B 1 172 ? -11.251 -27.706 15.577 1.00 32.35 169 LEU B C 1
ATOM 2553 O O . LEU B 1 172 ? -12.084 -28.573 15.835 1.00 33.69 169 LEU B O 1
ATOM 2558 N N . ALA B 1 173 ? -10.915 -26.738 16.426 1.00 30.97 170 ALA B N 1
ATOM 2559 C CA . ALA B 1 173 ? -11.373 -26.713 17.821 1.00 30.83 170 ALA B CA 1
ATOM 2560 C C . ALA B 1 173 ? -12.540 -25.765 18.114 1.00 31.43 170 ALA B C 1
ATOM 2561 O O . ALA B 1 173 ? -13.206 -25.907 19.137 1.00 30.81 170 ALA B O 1
ATOM 2563 N N . GLY B 1 174 ? -12.753 -24.768 17.256 1.00 31.42 171 GLY B N 1
ATOM 2564 C CA . GLY B 1 174 ? -13.887 -23.854 17.440 1.00 35.05 171 GLY B CA 1
ATOM 2565 C C . GLY B 1 174 ? -13.477 -22.544 18.106 1.00 36.04 171 GLY B C 1
ATOM 2566 O O . GLY B 1 174 ? -12.362 -22.397 18.616 1.00 33.81 171 GLY B O 1
ATOM 2567 N N . LYS B 1 175 ? -14.407 -21.604 18.102 1.00 38.29 172 LYS B N 1
ATOM 2568 C CA . LYS B 1 175 ? -14.178 -20.215 18.484 1.00 38.61 172 LYS B CA 1
ATOM 2569 C C . LYS B 1 175 ? -13.885 -20.042 19.980 1.00 37.30 172 LYS B C 1
ATOM 2570 O O . LYS B 1 175 ? -12.977 -19.310 20.335 1.00 36.86 172 LYS B O 1
ATOM 2576 N N . GLU B 1 176 ? -14.653 -20.709 20.844 1.00 37.37 173 GLU B N 1
ATOM 2577 C CA . GLU B 1 176 ? -14.484 -20.582 22.296 1.00 37.16 173 GLU B CA 1
ATOM 2578 C C . GLU B 1 176 ? -13.123 -21.118 22.724 1.00 34.33 173 GLU B C 1
ATOM 2579 O O . GLU B 1 176 ? -12.431 -20.476 23.509 1.00 32.39 173 GLU B O 1
ATOM 2585 N N . LYS B 1 177 ? -12.747 -22.287 22.202 1.00 33.79 174 LYS B N 1
ATOM 2586 C CA . LYS B 1 177 ? -11.446 -22.872 22.519 1.00 33.55 174 LYS B CA 1
ATOM 2587 C C . LYS B 1 177 ? -10.262 -22.011 22.099 1.00 32.35 174 LYS B C 1
ATOM 2588 O O . LYS B 1 177 ? -9.326 -21.839 22.872 1.00 31.98 174 LYS B O 1
ATOM 2594 N N . VAL B 1 178 ? -10.296 -21.500 20.873 1.00 31.56 175 VAL B N 1
ATOM 2595 C CA . VAL B 1 178 ? -9.217 -20.648 20.387 1.00 30.72 175 VAL B CA 1
ATOM 2596 C C . VAL B 1 178 ? -9.136 -19.295 21.078 1.00 30.94 175 VAL B C 1
ATOM 2597 O O . VAL B 1 178 ? -8.021 -18.774 21.274 1.00 29.59 175 VAL B O 1
ATOM 2601 N N . GLN B 1 179 ? -10.284 -18.723 21.450 1.00 31.93 176 GLN B N 1
ATOM 2602 C CA . GLN B 1 179 ? -10.275 -17.533 22.327 1.00 33.46 176 GLN B CA 1
ATOM 2603 C C . GLN B 1 179 ? -9.558 -17.818 23.667 1.00 32.41 176 GLN B C 1
ATOM 2604 O O . GLN B 1 179 ? -8.704 -17.026 24.113 1.00 31.06 176 GLN B O 1
ATOM 2610 N N . GLU B 1 180 ? -9.885 -18.935 24.317 1.00 31.11 177 GLU B N 1
ATOM 2611 C CA . GLU B 1 180 ? -9.154 -19.285 25.550 1.00 31.45 177 GLU B CA 1
ATOM 2612 C C . GLU B 1 180 ? -7.656 -19.483 25.276 1.00 28.17 177 GLU B C 1
ATOM 2613 O O . GLU B 1 180 ? -6.804 -19.057 26.052 1.00 26.15 177 GLU B O 1
ATOM 2619 N N . VAL B 1 181 ? -7.332 -20.112 24.159 1.00 26.99 178 VAL B N 1
ATOM 2620 C CA . VAL B 1 181 ? -5.927 -20.388 23.889 1.00 26.43 178 VAL B CA 1
ATOM 2621 C C . VAL B 1 181 ? -5.168 -19.074 23.622 1.00 27.43 178 VAL B C 1
ATOM 2622 O O . VAL B 1 181 ? -4.087 -18.852 24.191 1.00 28.11 178 VAL B O 1
ATOM 2626 N N . ALA B 1 182 ? -5.749 -18.210 22.777 1.00 26.73 179 ALA B N 1
ATOM 2627 C CA . ALA B 1 182 ? -5.206 -16.880 22.471 1.00 26.17 179 ALA B CA 1
ATOM 2628 C C . ALA B 1 182 ? -5.034 -16.020 23.717 1.00 26.75 179 ALA B C 1
ATOM 2629 O O . ALA B 1 182 ? -4.022 -15.326 23.869 1.00 24.36 179 ALA B O 1
ATOM 2631 N N . LYS B 1 183 ? -6.023 -16.072 24.609 1.00 27.90 180 LYS B N 1
ATOM 2632 C CA . LYS B 1 183 ? -5.929 -15.380 25.903 1.00 29.40 180 LYS B CA 1
ATOM 2633 C C . LYS B 1 183 ? -4.686 -15.846 26.703 1.00 29.23 180 LYS B C 1
ATOM 2634 O O . LYS B 1 183 ? -3.891 -15.008 27.189 1.00 28.72 180 LYS B O 1
ATOM 2640 N N . GLY B 1 184 ? -4.535 -17.171 26.819 1.00 27.09 181 GLY B N 1
ATOM 2641 C CA . GLY B 1 184 ? -3.397 -17.788 27.506 1.00 27.65 181 GLY B CA 1
ATOM 2642 C C . GLY B 1 184 ? -2.071 -17.393 26.853 1.00 27.13 181 GLY B C 1
ATOM 2643 O O . GLY B 1 184 ? -1.069 -17.118 27.536 1.00 27.84 181 GLY B O 1
ATOM 2644 N N . LEU B 1 185 ? -2.059 -17.341 25.534 1.00 25.26 182 LEU B N 1
ATOM 2645 C CA . LEU B 1 185 ? -0.843 -16.956 24.820 1.00 24.93 182 LEU B CA 1
ATOM 2646 C C . LEU B 1 185 ? -0.429 -15.486 24.978 1.00 26.59 182 LEU B C 1
ATOM 2647 O O . LEU B 1 185 ? 0.697 -15.137 24.654 1.00 27.08 182 LEU B O 1
ATOM 2652 N N . LEU B 1 186 ? -1.334 -14.644 25.491 1.00 27.33 183 LEU B N 1
ATOM 2653 C CA . LEU B 1 186 ? -1.234 -13.153 25.404 1.00 28.72 183 LEU B CA 1
ATOM 2654 C C . LEU B 1 186 ? -1.182 -12.654 23.960 1.00 27.92 183 LEU B C 1
ATOM 2655 O O . LEU B 1 186 ? -0.435 -11.742 23.635 1.00 28.27 183 LEU B O 1
ATOM 2660 N N . VAL B 1 187 ? -1.983 -13.276 23.102 1.00 27.56 184 VAL B N 1
ATOM 2661 C CA . VAL B 1 187 ? -2.080 -12.906 21.693 1.00 27.41 184 VAL B CA 1
ATOM 2662 C C . VAL B 1 187 ? -3.466 -12.384 21.433 1.00 29.90 184 VAL B C 1
ATOM 2663 O O . VAL B 1 187 ? -4.464 -13.097 21.667 1.00 29.00 184 VAL B O 1
ATOM 2667 N N . ALA B 1 188 ? -3.549 -11.162 20.906 1.00 29.24 185 ALA B N 1
ATOM 2668 C CA . ALA B 1 188 ? -4.849 -10.667 20.506 1.00 31.80 185 ALA B CA 1
ATOM 2669 C C . ALA B 1 188 ? -5.333 -11.401 19.253 1.00 31.44 185 ALA B C 1
ATOM 2670 O O . ALA B 1 188 ? -4.627 -11.478 18.258 1.00 30.17 185 ALA B O 1
ATOM 2672 N N . TYR B 1 189 ? -6.544 -11.954 19.313 1.00 32.64 186 TYR B N 1
ATOM 2673 C CA . TYR B 1 189 ? -7.096 -12.723 18.194 1.00 34.15 186 TYR B CA 1
ATOM 2674 C C . TYR B 1 189 ? -8.624 -12.612 18.206 1.00 37.02 186 TYR B C 1
ATOM 2675 O O . TYR B 1 189 ? -9.210 -12.369 17.145 1.00 41.42 186 TYR B O 1
#

CATH classification: 3.40.50.880

GO terms:
  GO:0006979 response to oxidative stress (P, IDA)
  GO:1905446 regulation of mitochondrial ATP synthesis coupled electron transport (P, IGI)
  GO:0010310 regulation of hydrogen peroxide metabolic process (P, IMP)
  GO:0048640 negative regulation of developmental growth (P, IMP)
  GO:0006979 response to oxidative stress (P, IMP)
  GO:0008344 adult locomotory behavior (P, IMP)
  GO:0005739 mitochondrion (C, IDA)
  GO:0005634 nucleus (C, EXP)
  GO:0005737 cytoplasm (C, EXP)
  GO:0048167 regulation of synaptic plasticity (P, IGI)
  GO:0006979 response to oxidative stress (P, IGI)
  GO:0034614 cellular response to reactive oxygen species (P, IMP)
  GO:1900073 regulation of neuromuscular synaptic transmission (P, IMP)
  GO:0051898 negative regulation of phosphatidylinositol 3-kinase/protein kinase B signal transduction (P, IMP)
  GO:0048167 regulation of synaptic plasticity (P, IMP)
  GO:0008345 larval locomotory behavior (P, IMP)

=== Feature glossary ===
The record interleaves many kinds of information about one protein. Here is each kind framed as the question it answers.

Q: What are the backbone torsion angles?
A: φ (phi) and ψ (psi) are the two rotatable backbone dihedrals per residue: φ is the C(i-1)–N–Cα–C torsion, ψ is the N–Cα–C–N(i+1) torsion, both in degrees on (−180°, 180°]. α-helical residues cluster near (−60°, −45°); β-strand residues near (−120°, +130°). A Ramachandran plot is simply a scatter of (φ, ψ) for every residue.

Q: What is the amino-acid chain?
A: This is the polypeptide sequence — one letter per residue, N-terminus first. Length ranges from a few dozen residues for small domains to over a thousand for large multi-domain proteins.

Q: How mobile is each atom in the crystal?
A: For experimental (PDB) structures, the B-factor (temperature factor) quantifies the positional spread of each atom in the crystal — a combination of thermal vibration and static disorder — in units of Å². High B-factors mark flexible loops or poorly resolved regions; low B-factors mark the rigid, well-ordered core.

Q: Are the domains correctly placed relative to each other?
A: Predicted Aligned Error (PAE) is an AlphaFold confidence matrix: entry (i, j) is the expected error in the position of residue j, in ångströms, when the prediction is superimposed on the true structure at residue i. Low PAE within a block of residues means that block is internally rigid and well-predicted; high PAE between two blocks means their relative placement is uncertain even if each block individually is confident.

Q: How confident is the AlphaFold model at each residue?
A: pLDDT is the predicted lDDT-Cα score: AlphaFold's confidence that the local environment of each residue (all inter-atomic distances within 15 Å) is correctly placed. It is a per-residue number between 0 and 100, with higher meaning more reliable.

Q: What family and function is it annotated with?
A: Functional annotations link the protein to curated databases. InterPro entries identify conserved domains and families by matching the sequence against member-database signatures (Pfam, PROSITE, CDD, …). Gene Ontology (GO) terms describe molecular function, biological process, and cellular component in a controlled vocabulary. CATH places the structure in a hierarchical fold classification (Class/Architecture/Topology/Homologous-superfamily). The organism is the source species.

Q: How big and how compact is the whole molecule?
A: Three whole-structure scalars: the radius of gyration (RMS distance of Cα from centroid, in Å), the count of Cα–Cα contacts (pairs closer than 8 Å and separated by more than four residues in sequence — i.e. tertiary, not local, contacts), and the bounding-box dimensions. Together they distinguish compact globular folds from extended fibres or disordered chains.

Q: What known structures does this most resemble?
A: The Foldseek neighbor list gives the closest experimentally determined structures in the PDB, ranked by structural alignment. TM-score near 1 means near-identical fold; near 0.3 means only rough topology match. This is how one finds what a novel AlphaFold prediction most resembles in the solved-structure universe.

Q: Which residues are buried vs exposed?
A: SASA measures how much of the protein is reachable by solvent. It is computed by rolling a water-sized probe over the atomic surface and summing the exposed area (Å²). Per-residue SASA distinguishes core (buried, low SASA) from surface (exposed, high SASA) residues; total SASA is a whole-molecule size measure.

Q: Which residues are in helices, strands, or loops?
A: Eight-state secondary structure (DSSP): H is the canonical α-helix, G the tighter 3₁₀-helix, I the wider π-helix; E/B are β-structure, T and S are turns and bends, and '-' is everything else. DSSP derives these from the pattern of main-chain N–H···O=C hydrogen bonds, not from the sequence.

Q: Where is each backbone atom in 3D?
A: Structure coordinates are given as an mmCIF _atom_site loop: one row per atom with element, residue name, chain id, sequence number, and x/y/z position in Å. Only the four main-chain atoms per residue are included here; side chains are omitted to keep the record compact.

Q: What if only a Cα trace is available?
A: Three-state secondary structure (P-SEA) collapses the eight DSSP classes into helix (a), strand (b), and coil (c). P-SEA assigns these from Cα geometry alone — distances and angles — without requiring backbone oxygens, so it works on any Cα trace.

Q: What do the rendered images show?
A: The six renders are orthographic views along the three Cartesian axes in both directions. Representation (cartoon, sticks, or surface) and color scheme (sequence-rainbow or by-chain) vary across proteins so the training set covers all the common visualization conventions.

Q: What does the local fold look like, residue by residue?
A: Foldseek's 3Di representation compresses backbone geometry into a per-residue letter drawn from a learned twenty-state alphabet. It captures the tertiary interaction pattern around each residue — which residues are packed against it in space, regardless of where they are in sequence.

Q: What do the diagnostic plots show?
A: The contact map is a binary N×N matrix image: pixel (i, j) is dark where Cα_i and Cα_j are within 8 Å and |i−j|>4. Because the |i−j|>4 filter removes local helical contacts, off-diagonal stripes parallel to the main diagonal indicate parallel β-sheets; stripes perpendicular to it indicate antiparallel β-sheets. The Ramachandran plot scatters every residue's (φ, ψ) pair against the sterically allowed regions. The PAE heatmap renders the predicted-aligned-error matrix.